Protein AF-A0A813IJZ4-F1 (afdb_monomer_lite)

InterPro domains:
  IPR008974 TRAF-like [G3DSA:2.60.210.10] (261-374)

Organism: Polarella glacialis (NCBI:txid89957)

Radius of gyration: 40.13 Å; chains: 1; bounding box: 122×83×138 Å

Secondary structure (DSSP, 8-state):
-HHHHHHHHHHHHHHHHHHHHHHHHHHHHHHHH------EEEEEEESHHHHSS--GGGSSS--S---------S-EEEEPPPEEETTEEEEEEEEEE--HHHHHHHHHHT----TT--TT--SEEEEEE--SSEEEEEEEEETTEEEEEEEEE-SS--EEEEEEE-HHHHSBTTTTEEEEEEEEEEEEEEEEEEE---GGGTTSS---------------TT-----S--EEEEEEEEEESSHHHHHHHHHHHHHHHHEEEEEEEEESTTHHHHHS-TT--EEPPPEEETTEEEEEEEEETT--TTPPTTEEEEEEEE-TTEEEEEEEEETTEEEEEEEEESSSEEEEEEEEEEHHHHSBTTTTEEEEEEEEEEEEE---------S-----SSS----------------------S-S--EEEEEPS--BS--HHHHS---TT---GGGS---PPPP--------------------------------------PPP-PPP-PPPP---------

pLDDT: mean 73.34, std 22.65, range [27.92, 98.44]

Structure (mmCIF, N/CA/C/O backbone):
data_AF-A0A813IJZ4-F1
#
_entry.id   AF-A0A813IJZ4-F1
#
loop_
_atom_site.group_PDB
_atom_site.id
_atom_site.type_symbol
_atom_site.label_atom_id
_atom_site.label_alt_id
_atom_site.label_comp_id
_atom_site.label_asym_id
_atom_site.label_entity_id
_atom_site.label_seq_id
_atom_site.pdbx_PDB_ins_code
_atom_site.Cartn_x
_atom_site.Cartn_y
_atom_site.Cartn_z
_atom_site.occupancy
_atom_site.B_iso_or_equiv
_atom_site.auth_seq_id
_atom_site.auth_comp_id
_atom_site.auth_asym_id
_atom_site.auth_atom_id
_atom_site.pdbx_PDB_model_num
ATOM 1 N N . ALA A 1 1 ? 21.833 10.140 -75.548 1.00 75.69 1 ALA A N 1
ATOM 2 C CA . ALA A 1 1 ? 20.647 9.340 -75.162 1.00 75.69 1 ALA A CA 1
ATOM 3 C C . ALA A 1 1 ? 21.004 8.076 -74.366 1.00 75.69 1 ALA A C 1
ATOM 5 O O . ALA A 1 1 ? 20.683 8.021 -73.189 1.00 75.69 1 ALA A O 1
ATOM 6 N N . ALA A 1 2 ? 21.702 7.083 -74.939 1.00 82.81 2 ALA A N 1
ATOM 7 C CA . ALA A 1 2 ? 21.968 5.807 -74.249 1.00 82.81 2 ALA A CA 1
ATOM 8 C C . ALA A 1 2 ? 22.809 5.930 -72.957 1.00 82.81 2 ALA A C 1
ATOM 10 O O . ALA A 1 2 ? 22.508 5.270 -71.966 1.00 82.81 2 ALA A O 1
ATOM 11 N N . LEU A 1 3 ? 23.832 6.796 -72.937 1.00 78.81 3 LEU A N 1
ATOM 12 C CA . LEU A 1 3 ? 24.631 7.063 -71.729 1.00 78.81 3 LEU A CA 1
ATOM 13 C C . LEU A 1 3 ? 23.812 7.747 -70.625 1.00 78.81 3 LEU A C 1
ATOM 15 O O . LEU A 1 3 ? 23.916 7.367 -69.465 1.00 78.81 3 LEU A O 1
ATOM 19 N N . PHE A 1 4 ? 22.941 8.685 -71.002 1.00 76.69 4 PHE A N 1
ATOM 20 C CA . PHE A 1 4 ? 22.047 9.384 -70.079 1.00 76.69 4 PHE A CA 1
ATOM 21 C C . PHE A 1 4 ? 21.017 8.435 -69.449 1.00 76.69 4 PHE A C 1
ATOM 23 O O . PHE A 1 4 ? 20.840 8.431 -68.235 1.00 76.69 4 PHE A O 1
ATOM 30 N N . LEU A 1 5 ? 20.413 7.547 -70.249 1.00 81.00 5 LEU A N 1
ATOM 31 C CA . LEU A 1 5 ? 19.531 6.491 -69.739 1.00 81.00 5 LEU A CA 1
ATOM 32 C C . LEU A 1 5 ? 20.266 5.547 -68.778 1.00 81.00 5 LEU A C 1
ATOM 34 O O . LEU A 1 5 ? 19.737 5.240 -67.714 1.00 81.00 5 LEU A O 1
ATOM 38 N N . LYS A 1 6 ? 21.505 5.142 -69.096 1.00 85.75 6 LYS A N 1
ATOM 39 C CA . LYS A 1 6 ? 22.329 4.343 -68.173 1.00 85.75 6 LYS A CA 1
ATOM 40 C C . LYS A 1 6 ? 22.575 5.084 -66.855 1.00 85.75 6 LYS A C 1
ATOM 42 O O . LYS A 1 6 ? 22.365 4.505 -65.793 1.00 85.75 6 LYS A O 1
ATOM 47 N N . GLN A 1 7 ? 22.940 6.362 -66.906 1.00 79.00 7 GLN A N 1
ATOM 48 C CA . GLN A 1 7 ? 23.192 7.175 -65.714 1.00 79.00 7 GLN A CA 1
ATOM 49 C C . GLN A 1 7 ? 21.932 7.353 -64.850 1.00 79.00 7 GLN A C 1
ATOM 51 O O . GLN A 1 7 ? 22.000 7.192 -63.631 1.00 79.00 7 GLN A O 1
ATOM 56 N N . LEU A 1 8 ? 20.768 7.578 -65.470 1.00 80.12 8 LEU A N 1
ATOM 57 C CA . LEU A 1 8 ? 19.480 7.629 -64.774 1.00 80.12 8 LEU A CA 1
ATOM 58 C C . LEU A 1 8 ? 19.124 6.295 -64.111 1.00 80.12 8 LEU A C 1
ATOM 60 O O . LEU A 1 8 ? 18.673 6.290 -62.968 1.00 80.12 8 LEU A O 1
ATOM 64 N N . THR A 1 9 ? 19.352 5.163 -64.786 1.00 86.62 9 THR A N 1
ATOM 65 C CA . THR A 1 9 ? 19.072 3.840 -64.200 1.00 86.62 9 THR A CA 1
ATOM 66 C C . THR A 1 9 ? 19.981 3.514 -63.017 1.00 86.62 9 THR A C 1
ATOM 68 O O . THR A 1 9 ? 19.500 2.967 -62.028 1.00 86.62 9 THR A O 1
ATOM 71 N N . VAL A 1 10 ? 21.263 3.896 -63.073 1.00 84.25 10 VAL A N 1
ATOM 72 C CA . VAL A 1 10 ? 22.203 3.725 -61.951 1.00 84.25 10 VAL A CA 1
ATOM 73 C C . VAL A 1 10 ? 21.787 4.612 -60.776 1.00 84.25 10 VAL A C 1
ATOM 75 O O . VAL A 1 10 ? 21.586 4.108 -59.678 1.00 84.25 10 VAL A O 1
ATOM 78 N N . SER A 1 11 ? 21.511 5.896 -61.022 1.00 81.75 11 SER A N 1
ATOM 79 C CA . SER A 1 11 ? 21.049 6.827 -59.983 1.00 81.75 11 SER A CA 1
ATOM 80 C C . SER A 1 11 ? 19.715 6.405 -59.346 1.00 81.75 11 SER A C 1
ATOM 82 O O . SER A 1 11 ? 19.524 6.524 -58.135 1.00 81.75 11 SER A O 1
ATOM 84 N N . ALA A 1 12 ? 18.768 5.890 -60.135 1.00 78.50 12 ALA A N 1
ATOM 85 C CA . ALA A 1 12 ? 17.512 5.357 -59.612 1.00 78.50 12 ALA A CA 1
ATOM 86 C C . ALA A 1 12 ? 17.737 4.105 -58.747 1.00 78.50 12 ALA A C 1
ATOM 88 O O . ALA A 1 12 ? 17.123 3.986 -57.687 1.00 78.50 12 ALA A O 1
ATOM 89 N N . LYS A 1 13 ? 18.643 3.210 -59.161 1.00 86.38 13 LYS A N 1
ATOM 90 C CA . LYS A 1 13 ? 19.005 2.007 -58.401 1.00 86.38 13 LYS A CA 1
ATOM 91 C C . LYS A 1 13 ? 19.664 2.358 -57.067 1.00 86.38 13 LYS A C 1
ATOM 93 O O . LYS A 1 13 ? 19.269 1.798 -56.048 1.00 86.38 13 LYS A O 1
ATOM 98 N N . ASP A 1 14 ? 20.581 3.321 -57.058 1.00 81.06 14 ASP A N 1
ATOM 99 C CA . ASP A 1 14 ? 21.259 3.775 -55.839 1.00 81.06 14 ASP A CA 1
ATOM 100 C C . ASP A 1 14 ? 20.270 4.424 -54.862 1.00 81.06 14 ASP A C 1
ATOM 102 O O . ASP A 1 14 ? 20.273 4.116 -53.670 1.00 81.06 14 ASP A O 1
ATOM 106 N N . ARG A 1 15 ? 19.346 5.258 -55.364 1.00 73.94 15 ARG A N 1
ATOM 107 C CA . ARG A 1 15 ? 18.266 5.830 -54.541 1.00 73.94 15 ARG A CA 1
ATOM 108 C C . ARG A 1 15 ? 17.359 4.750 -53.961 1.00 73.94 15 ARG A C 1
ATOM 110 O O . ARG A 1 15 ? 17.013 4.822 -52.785 1.00 73.94 15 ARG A O 1
ATOM 117 N N . PHE A 1 16 ? 16.997 3.740 -54.750 1.00 76.81 16 PHE A N 1
ATOM 118 C CA . PHE A 1 16 ? 16.165 2.639 -54.271 1.00 76.81 16 PHE A CA 1
ATOM 119 C C . PHE A 1 16 ? 16.879 1.820 -53.189 1.00 76.81 16 PHE A C 1
ATOM 121 O O . PHE A 1 16 ? 16.280 1.523 -52.161 1.00 76.81 16 PHE A O 1
ATOM 128 N N . GLN A 1 17 ? 18.173 1.532 -53.360 1.00 81.12 17 GLN A N 1
ATOM 129 C CA . GLN A 1 17 ? 18.984 0.857 -52.343 1.00 81.12 17 GLN A CA 1
ATOM 130 C C . GLN A 1 17 ? 19.106 1.681 -51.056 1.00 81.12 17 GLN A C 1
ATOM 132 O O . GLN A 1 17 ? 18.983 1.124 -49.967 1.00 81.12 17 GLN A O 1
ATOM 137 N N . GLN A 1 18 ? 19.275 3.004 -51.157 1.00 76.06 18 GLN A N 1
ATOM 138 C CA . GLN A 1 18 ? 19.288 3.888 -49.987 1.00 76.06 18 GLN A CA 1
ATOM 139 C C . GLN A 1 18 ? 17.944 3.896 -49.252 1.00 76.06 18 GLN A C 1
ATOM 141 O O . GLN A 1 18 ? 17.916 3.842 -48.023 1.00 76.06 18 GLN A O 1
ATOM 146 N N . VAL A 1 19 ? 16.827 3.946 -49.983 1.00 75.19 19 VAL A N 1
ATOM 147 C CA . VAL A 1 19 ? 15.486 3.868 -49.386 1.00 75.19 19 VAL A CA 1
ATOM 148 C C . VAL A 1 19 ? 15.267 2.509 -48.725 1.00 75.19 19 VAL A C 1
ATOM 150 O O . VAL A 1 19 ? 14.758 2.468 -47.608 1.00 75.19 19 VAL A O 1
ATOM 153 N N . HIS A 1 20 ? 15.693 1.413 -49.356 1.00 76.62 20 HIS A N 1
ATOM 154 C CA . HIS A 1 20 ? 15.553 0.072 -48.792 1.00 76.62 20 HIS A CA 1
ATOM 155 C C . HIS A 1 20 ? 16.383 -0.091 -47.514 1.00 76.62 20 HIS A C 1
ATOM 157 O O . HIS A 1 20 ? 15.846 -0.485 -46.489 1.00 76.62 20 HIS A O 1
ATOM 163 N N . HIS A 1 21 ? 17.636 0.371 -47.518 1.00 78.50 21 HIS A N 1
ATOM 164 C CA . HIS A 1 21 ? 18.484 0.382 -46.326 1.00 78.50 21 HIS A CA 1
ATOM 165 C C . HIS A 1 21 ? 17.879 1.208 -45.176 1.00 78.50 21 HIS A C 1
ATOM 167 O O . HIS A 1 21 ? 17.964 0.822 -44.010 1.00 78.50 21 HIS A O 1
ATOM 173 N N . ARG A 1 22 ? 17.222 2.336 -45.488 1.00 76.06 22 ARG A N 1
ATOM 174 C CA . ARG A 1 22 ? 16.487 3.134 -44.492 1.00 76.06 22 ARG A CA 1
ATOM 175 C C . ARG A 1 22 ? 15.248 2.410 -43.973 1.00 76.06 22 ARG A C 1
ATOM 177 O O . ARG A 1 22 ? 14.992 2.465 -42.775 1.00 76.06 22 ARG A O 1
ATOM 184 N N . ALA A 1 23 ? 14.497 1.745 -44.847 1.00 75.56 23 ALA A N 1
ATOM 185 C CA . ALA A 1 23 ? 13.338 0.950 -44.460 1.00 75.56 23 ALA A CA 1
ATOM 186 C C . ALA A 1 23 ? 13.746 -0.215 -43.544 1.00 75.56 23 ALA A C 1
ATOM 188 O O . ALA A 1 23 ? 13.121 -0.398 -42.505 1.00 75.56 23 ALA A O 1
ATOM 189 N N . ASP A 1 24 ? 14.839 -0.913 -43.857 1.00 80.06 24 ASP A N 1
ATOM 190 C CA . ASP A 1 24 ? 15.394 -1.987 -43.025 1.00 80.06 24 ASP A CA 1
ATOM 191 C C . ASP A 1 24 ? 15.889 -1.455 -41.674 1.00 80.06 24 ASP A C 1
ATOM 193 O O . ASP A 1 24 ? 15.640 -2.057 -40.629 1.00 80.06 24 ASP A O 1
ATOM 197 N N . SER A 1 25 ? 16.536 -0.283 -41.668 1.00 78.56 25 SER A N 1
ATOM 198 C CA . SER A 1 25 ? 16.945 0.385 -40.430 1.00 78.56 25 SER A CA 1
ATOM 199 C C . SER A 1 25 ? 15.734 0.727 -39.558 1.00 78.56 25 SER A C 1
ATOM 201 O O . SER A 1 25 ? 15.724 0.407 -38.370 1.00 78.56 25 SER A O 1
ATOM 203 N N . LEU A 1 26 ? 14.682 1.315 -40.138 1.00 75.19 26 LEU A N 1
ATOM 204 C CA . LEU A 1 26 ? 13.436 1.623 -39.430 1.00 75.19 26 LEU A CA 1
ATOM 205 C C . LEU A 1 26 ? 12.719 0.359 -38.943 1.00 75.19 26 LEU A C 1
ATOM 207 O O . LEU A 1 26 ? 12.228 0.348 -37.818 1.00 75.19 26 LEU A O 1
ATOM 211 N N . ALA A 1 27 ? 12.689 -0.708 -39.740 1.00 77.00 27 ALA A N 1
ATOM 212 C CA . ALA A 1 27 ? 12.112 -1.988 -39.346 1.00 77.00 27 ALA A CA 1
ATOM 213 C C . ALA A 1 27 ? 12.856 -2.590 -38.144 1.00 77.00 27 ALA A C 1
ATOM 215 O O . ALA A 1 27 ? 12.215 -3.009 -37.183 1.00 77.00 27 ALA A O 1
ATOM 216 N N . ALA A 1 28 ? 14.191 -2.532 -38.129 1.00 77.69 28 ALA A N 1
ATOM 217 C CA . ALA A 1 28 ? 14.992 -2.955 -36.981 1.00 77.69 28 ALA A CA 1
ATOM 218 C C . ALA A 1 28 ? 14.709 -2.108 -35.723 1.00 77.69 28 ALA A C 1
ATOM 220 O O . ALA A 1 28 ? 14.676 -2.637 -34.609 1.00 77.69 28 ALA A O 1
ATOM 221 N N . TRP A 1 29 ? 14.456 -0.800 -35.876 1.00 71.00 29 TRP A N 1
ATOM 222 C CA . TRP A 1 29 ? 14.011 0.061 -34.771 1.00 71.00 29 TRP A CA 1
ATOM 223 C C . TRP A 1 29 ? 12.602 -0.291 -34.283 1.00 71.00 29 TRP A C 1
ATOM 225 O O . TRP A 1 29 ? 12.362 -0.301 -33.077 1.00 71.00 29 TRP A O 1
ATOM 235 N N . LEU A 1 30 ? 11.679 -0.617 -35.186 1.00 68.06 30 LEU A N 1
ATOM 236 C CA . LEU A 1 30 ? 10.324 -1.034 -34.829 1.00 68.06 30 LEU A CA 1
ATOM 237 C C . LEU A 1 30 ? 10.312 -2.397 -34.132 1.00 68.06 30 LEU A C 1
ATOM 239 O O . LEU A 1 30 ? 9.621 -2.547 -33.133 1.00 68.06 30 LEU A O 1
ATOM 243 N N . GLU A 1 31 ? 11.144 -3.349 -34.553 1.00 74.25 31 GLU A N 1
ATOM 244 C CA . GLU A 1 31 ? 11.303 -4.647 -33.883 1.00 74.25 31 GLU A CA 1
ATOM 245 C C . GLU A 1 31 ? 11.807 -4.488 -32.436 1.00 74.25 31 GLU A C 1
ATOM 247 O O . GLU A 1 31 ? 11.412 -5.210 -31.520 1.00 74.25 31 GLU A O 1
ATOM 252 N N . VAL A 1 32 ? 12.659 -3.487 -32.188 1.00 65.50 32 VAL A N 1
ATOM 253 C CA . VAL A 1 32 ? 13.091 -3.117 -30.833 1.00 65.50 32 VAL A CA 1
ATOM 254 C C . VAL A 1 32 ? 11.913 -2.610 -29.987 1.00 65.50 32 VAL A C 1
ATOM 256 O O . VAL A 1 32 ? 11.887 -2.835 -28.775 1.00 65.50 32 VAL A O 1
ATOM 259 N N . VAL A 1 33 ? 10.940 -1.946 -30.610 1.00 60.69 33 VAL A N 1
ATOM 260 C CA . VAL A 1 33 ? 9.731 -1.426 -29.961 1.00 60.69 33 VAL A CA 1
ATOM 261 C C . VAL A 1 33 ? 8.645 -2.498 -29.836 1.00 60.69 33 VAL A C 1
ATOM 263 O O . VAL A 1 33 ? 7.853 -2.402 -28.906 1.00 60.69 33 VAL A O 1
ATOM 266 N N . ASP A 1 34 ? 8.637 -3.540 -30.666 1.00 64.44 34 ASP A N 1
ATOM 267 C CA . ASP A 1 34 ? 7.570 -4.555 -30.720 1.00 64.44 34 ASP A CA 1
ATOM 268 C C . ASP A 1 34 ? 7.717 -5.693 -29.689 1.00 64.44 34 ASP A C 1
ATOM 270 O O . ASP A 1 34 ? 6.882 -6.588 -29.577 1.00 64.44 34 ASP A O 1
ATOM 274 N N . GLN A 1 35 ? 8.767 -5.670 -28.860 1.00 61.91 35 GLN A N 1
ATOM 275 C CA . GLN A 1 35 ? 8.968 -6.734 -27.873 1.00 61.91 35 GLN A CA 1
ATOM 276 C C . GLN A 1 35 ? 7.825 -6.816 -26.845 1.00 61.91 35 GLN A C 1
ATOM 278 O O . GLN A 1 35 ? 7.304 -5.798 -26.374 1.00 61.91 35 GLN A O 1
ATOM 283 N N . VAL A 1 36 ? 7.476 -8.057 -26.495 1.00 59.84 36 VAL A N 1
ATOM 284 C CA . VAL A 1 36 ? 6.380 -8.480 -25.609 1.00 59.84 36 VAL A CA 1
ATOM 285 C C . VAL A 1 36 ? 6.308 -7.622 -24.333 1.00 59.84 36 VAL A C 1
ATOM 287 O O . VAL A 1 36 ? 7.352 -7.314 -23.747 1.00 59.84 36 VAL A O 1
ATOM 290 N N . PRO A 1 37 ? 5.101 -7.240 -23.859 1.00 69.69 37 PRO A N 1
ATOM 291 C CA . PRO A 1 37 ? 4.897 -6.593 -22.562 1.00 69.69 37 PRO A CA 1
ATOM 292 C C . PRO A 1 37 ? 5.140 -7.595 -21.422 1.00 69.69 37 PRO A C 1
ATOM 294 O O . PRO A 1 37 ? 4.239 -7.949 -20.661 1.00 69.69 37 PRO A O 1
ATOM 297 N N . THR A 1 38 ? 6.369 -8.100 -21.320 1.00 82.62 38 THR A N 1
ATOM 298 C CA . THR A 1 38 ? 6.801 -8.968 -20.233 1.00 82.62 38 THR A CA 1
ATOM 299 C C . THR A 1 38 ? 6.746 -8.152 -18.955 1.00 82.62 38 THR A C 1
ATOM 301 O O . THR A 1 38 ? 7.576 -7.275 -18.743 1.00 82.62 38 THR A O 1
ATOM 304 N N . ARG A 1 39 ? 5.743 -8.416 -18.117 1.00 86.38 39 ARG A N 1
ATOM 305 C CA . ARG A 1 39 ? 5.542 -7.702 -16.853 1.00 86.38 39 ARG A CA 1
ATOM 306 C C . ARG A 1 39 ? 6.478 -8.195 -15.753 1.00 86.38 39 ARG A C 1
ATOM 308 O O . ARG A 1 39 ? 6.948 -7.397 -14.953 1.00 86.38 39 ARG A O 1
ATOM 315 N N . ARG A 1 40 ? 6.721 -9.504 -15.673 1.00 92.50 40 ARG A N 1
ATOM 316 C CA . ARG A 1 40 ? 7.463 -10.142 -14.576 1.00 92.50 40 ARG A CA 1
ATOM 317 C C . ARG A 1 40 ? 8.529 -11.074 -15.135 1.00 92.50 40 ARG A C 1
ATOM 319 O O . ARG A 1 40 ? 8.236 -11.860 -16.030 1.00 92.50 40 ARG A O 1
ATOM 326 N N . ILE A 1 41 ? 9.740 -10.968 -14.594 1.00 95.06 41 ILE A N 1
ATOM 327 C CA . ILE A 1 41 ? 10.900 -11.780 -14.963 1.00 95.06 41 ILE A CA 1
ATOM 328 C C . ILE A 1 41 ? 11.453 -12.433 -13.705 1.00 95.06 41 ILE A C 1
ATOM 330 O O . ILE A 1 41 ? 11.873 -11.722 -12.792 1.00 95.06 41 ILE A O 1
ATOM 334 N N . GLU A 1 42 ? 11.461 -13.764 -13.692 1.00 95.62 42 GLU A N 1
ATOM 335 C CA . GLU A 1 42 ? 11.981 -14.594 -12.604 1.00 95.62 42 GLU A CA 1
ATOM 336 C C . GLU A 1 42 ? 13.257 -15.315 -13.036 1.00 95.62 42 GLU A C 1
ATOM 338 O O . GLU A 1 42 ? 13.310 -15.943 -14.091 1.00 95.62 42 GLU A O 1
ATOM 343 N N . TRP A 1 43 ? 14.273 -15.247 -12.185 1.00 96.31 43 TRP A N 1
ATOM 344 C CA . TRP A 1 43 ? 15.488 -16.039 -12.227 1.00 96.31 43 TRP A CA 1
ATOM 345 C C . TRP A 1 43 ? 15.458 -17.029 -11.060 1.00 96.31 43 TRP A C 1
ATOM 347 O O . TRP A 1 43 ? 15.541 -16.644 -9.893 1.00 96.31 43 TRP A O 1
ATOM 357 N N . LEU A 1 44 ? 15.301 -18.311 -11.388 1.00 95.12 44 LEU A N 1
ATOM 358 C CA . LEU A 1 44 ? 15.341 -19.406 -10.425 1.00 95.12 44 LEU A CA 1
ATOM 359 C C . LEU A 1 44 ? 16.764 -19.969 -10.351 1.00 95.12 44 LEU A C 1
ATOM 361 O O . LEU A 1 44 ? 17.291 -20.458 -11.349 1.00 95.12 44 LEU A O 1
ATOM 365 N N . MET A 1 45 ? 17.377 -19.900 -9.172 1.00 94.69 45 MET A N 1
ATOM 366 C CA . MET A 1 45 ? 18.700 -20.457 -8.897 1.00 94.69 45 MET A CA 1
ATOM 367 C C . MET A 1 45 ? 18.534 -21.768 -8.132 1.00 94.69 45 MET A C 1
ATOM 369 O O . MET A 1 45 ? 18.024 -21.758 -7.017 1.00 94.69 45 MET A O 1
ATOM 373 N N . GLN A 1 46 ? 18.950 -22.885 -8.725 1.00 95.38 46 GLN A N 1
ATOM 374 C CA . GLN A 1 46 ? 18.954 -24.197 -8.069 1.00 95.38 46 GLN A CA 1
ATOM 375 C C . GLN A 1 46 ? 20.274 -24.430 -7.325 1.00 95.38 46 GLN A C 1
ATOM 377 O O . GLN A 1 46 ? 21.316 -23.899 -7.725 1.00 95.38 46 GLN A O 1
ATOM 382 N N . GLY A 1 47 ? 20.239 -25.226 -6.254 1.00 94.44 47 GLY A N 1
ATOM 383 C CA . GLY A 1 47 ? 21.418 -25.483 -5.423 1.00 94.44 47 GLY A CA 1
ATOM 384 C C . GLY A 1 47 ? 21.933 -24.207 -4.754 1.00 94.44 47 GLY A C 1
ATOM 385 O O . GLY A 1 47 ? 23.144 -23.983 -4.681 1.00 94.44 47 GLY A O 1
ATOM 386 N N . ALA A 1 48 ? 21.026 -23.298 -4.388 1.00 93.56 48 ALA A N 1
ATOM 387 C CA . ALA A 1 48 ? 21.364 -21.943 -3.976 1.00 93.56 48 ALA A CA 1
ATOM 388 C C . ALA A 1 48 ? 22.264 -21.938 -2.733 1.00 93.56 48 ALA A C 1
ATOM 390 O O . ALA A 1 48 ? 23.219 -21.163 -2.677 1.00 93.56 48 ALA A O 1
ATOM 391 N N . SER A 1 49 ? 22.027 -22.842 -1.778 1.00 93.50 49 SER A N 1
ATOM 392 C CA . SER A 1 49 ? 22.843 -22.961 -0.570 1.00 93.50 49 SER A CA 1
ATOM 393 C C . SER A 1 49 ? 24.299 -23.321 -0.870 1.00 93.50 49 SER A C 1
ATOM 395 O O . SER A 1 49 ? 25.197 -22.800 -0.212 1.00 93.50 49 SER A O 1
ATOM 397 N N . ALA A 1 50 ? 24.556 -24.162 -1.873 1.00 91.88 50 ALA A N 1
ATOM 398 C CA . ALA A 1 50 ? 25.907 -24.539 -2.276 1.00 91.88 50 ALA A CA 1
ATOM 399 C C . ALA A 1 50 ? 26.564 -23.460 -3.149 1.00 91.88 50 ALA A C 1
ATOM 401 O O . ALA A 1 50 ? 27.723 -23.113 -2.935 1.00 91.88 50 ALA A O 1
ATOM 402 N N . ASN A 1 51 ? 25.809 -22.901 -4.098 1.00 89.94 51 ASN A N 1
ATOM 403 C CA . ASN A 1 51 ? 26.322 -21.996 -5.127 1.00 89.94 51 ASN A CA 1
ATOM 404 C C . ASN A 1 51 ? 26.537 -20.557 -4.642 1.00 89.94 51 ASN A C 1
ATOM 406 O O . ASN A 1 51 ? 27.373 -19.844 -5.193 1.00 89.94 51 ASN A O 1
ATOM 410 N N . LEU A 1 52 ? 25.771 -20.112 -3.640 1.00 90.62 52 LEU A N 1
ATOM 411 C CA . LEU A 1 52 ? 25.838 -18.741 -3.126 1.00 90.62 52 LEU A CA 1
ATOM 412 C C . LEU A 1 52 ? 26.694 -18.613 -1.863 1.00 90.62 52 LEU A C 1
ATOM 414 O O . LEU A 1 52 ? 27.050 -17.495 -1.474 1.00 90.62 52 LEU A O 1
ATOM 418 N N . ARG A 1 53 ? 27.066 -19.738 -1.236 1.00 82.94 53 ARG A N 1
ATOM 419 C CA . ARG A 1 53 ? 28.060 -19.747 -0.160 1.00 82.94 53 ARG A CA 1
ATOM 420 C C . ARG A 1 53 ? 29.411 -19.344 -0.733 1.00 82.94 53 ARG A C 1
ATOM 422 O O . ARG A 1 53 ? 29.883 -19.915 -1.712 1.00 82.94 53 ARG A O 1
ATOM 429 N N . ARG A 1 54 ? 30.058 -18.365 -0.093 1.00 69.06 54 ARG A N 1
ATOM 430 C CA . ARG A 1 54 ? 31.433 -17.999 -0.448 1.00 69.06 54 ARG A CA 1
ATOM 431 C C . ARG A 1 54 ? 32.316 -19.250 -0.392 1.00 69.06 54 ARG A C 1
ATOM 433 O O . ARG A 1 54 ? 32.229 -19.981 0.599 1.00 69.06 54 ARG A O 1
ATOM 440 N N . PRO A 1 55 ? 33.197 -19.468 -1.384 1.00 60.69 55 PRO A N 1
ATOM 441 C CA . PRO A 1 55 ? 34.243 -20.468 -1.270 1.00 60.69 55 PRO A CA 1
ATOM 442 C C . PRO A 1 55 ? 35.055 -20.172 -0.006 1.00 60.69 55 PRO A C 1
ATOM 444 O O . PRO A 1 55 ? 35.798 -19.196 0.060 1.00 60.69 55 PRO A O 1
ATOM 447 N N . ARG A 1 56 ? 34.880 -21.002 1.025 1.00 60.72 56 ARG A N 1
ATOM 448 C CA . ARG A 1 56 ? 35.621 -20.919 2.295 1.00 60.72 56 ARG A CA 1
ATOM 449 C C . ARG A 1 56 ? 37.125 -21.186 2.100 1.00 60.72 56 ARG A C 1
ATOM 451 O O . ARG A 1 56 ? 37.921 -20.896 2.978 1.00 60.72 56 ARG A O 1
ATOM 458 N N . ALA A 1 57 ? 37.497 -21.693 0.925 1.00 54.25 57 ALA A N 1
ATOM 459 C CA . ALA A 1 57 ? 38.784 -22.293 0.600 1.00 54.25 57 ALA A CA 1
ATOM 460 C C . ALA A 1 57 ? 39.953 -21.321 0.336 1.00 54.25 57 ALA A C 1
ATOM 462 O O . ALA A 1 57 ? 41.014 -21.779 -0.060 1.00 54.25 57 ALA A O 1
ATOM 463 N N . LEU A 1 58 ? 39.800 -20.005 0.527 1.00 55.94 58 LEU A N 1
ATOM 464 C CA . LEU A 1 58 ? 40.883 -19.035 0.261 1.00 55.94 58 LEU A CA 1
ATOM 465 C C . LEU A 1 58 ? 41.494 -18.402 1.519 1.00 55.94 58 LEU A C 1
ATOM 467 O O . LEU A 1 58 ? 42.310 -17.495 1.396 1.00 55.94 58 LEU A O 1
ATOM 471 N N . LEU A 1 59 ? 41.103 -18.852 2.715 1.00 59.34 59 LEU A N 1
ATOM 472 C CA . LEU A 1 59 ? 41.589 -18.284 3.978 1.00 59.34 59 LEU A CA 1
ATOM 473 C C . LEU A 1 59 ? 42.398 -19.252 4.852 1.00 59.34 59 LEU A C 1
ATOM 475 O O . LEU A 1 59 ? 42.877 -18.805 5.885 1.00 59.34 59 LEU A O 1
ATOM 479 N N . ASP A 1 60 ? 42.554 -20.528 4.475 1.00 60.94 60 ASP A N 1
ATOM 480 C CA . ASP A 1 60 ? 43.000 -21.555 5.439 1.00 60.94 60 ASP A CA 1
ATOM 481 C C . ASP A 1 60 ? 44.280 -22.330 5.084 1.00 60.94 60 ASP A C 1
ATOM 483 O O . ASP A 1 60 ? 44.674 -23.193 5.856 1.00 60.94 60 ASP A O 1
ATOM 487 N N . GLU A 1 61 ? 44.983 -22.045 3.981 1.00 58.81 61 GLU A N 1
ATOM 488 C CA . GLU A 1 61 ? 46.235 -22.767 3.685 1.00 58.81 61 GLU A CA 1
ATOM 489 C C . GLU A 1 61 ? 47.361 -21.836 3.228 1.00 58.81 61 GLU A C 1
ATOM 491 O O . GLU A 1 61 ? 47.522 -21.533 2.047 1.00 58.81 61 GLU A O 1
ATOM 496 N N . GLY A 1 62 ? 48.160 -21.377 4.193 1.00 58.22 62 GLY A N 1
ATOM 497 C CA . GLY A 1 62 ? 49.399 -20.654 3.934 1.00 58.22 62 GLY A CA 1
ATOM 498 C C . GLY A 1 62 ? 50.028 -20.102 5.206 1.00 58.22 62 GLY A C 1
ATOM 499 O O . GLY A 1 62 ? 49.908 -18.915 5.483 1.00 58.22 62 GLY A O 1
ATOM 500 N N . ASP A 1 63 ? 50.723 -20.958 5.953 1.00 59.50 63 ASP A N 1
ATOM 501 C CA . ASP A 1 63 ? 51.511 -20.657 7.163 1.00 59.50 63 ASP A CA 1
ATOM 502 C C . ASP A 1 63 ? 52.795 -19.843 6.844 1.00 59.50 63 ASP A C 1
ATOM 504 O O . ASP A 1 63 ? 53.896 -20.130 7.308 1.00 59.50 63 ASP A O 1
ATOM 508 N N . GLY A 1 64 ? 52.684 -18.850 5.957 1.00 62.28 64 GLY A N 1
ATOM 509 C CA . GLY A 1 64 ? 53.805 -18.092 5.413 1.00 62.28 64 GLY A CA 1
ATOM 510 C C . GLY A 1 64 ? 53.517 -16.600 5.417 1.00 62.28 64 GLY A C 1
ATOM 511 O O . GLY A 1 64 ? 52.913 -16.110 4.474 1.00 62.28 64 GLY A O 1
ATOM 512 N N . ASP A 1 65 ? 53.970 -15.948 6.489 1.00 60.25 65 ASP A N 1
ATOM 513 C CA . ASP A 1 65 ? 54.236 -14.533 6.844 1.00 60.25 65 ASP A CA 1
ATOM 514 C C . ASP A 1 65 ? 54.204 -13.408 5.767 1.00 60.25 65 ASP A C 1
ATOM 516 O O . ASP A 1 65 ? 54.906 -12.402 5.864 1.00 60.25 65 ASP A O 1
ATOM 520 N N . GLN A 1 66 ? 53.392 -13.522 4.720 1.00 62.97 66 GLN A N 1
ATOM 521 C CA . GLN A 1 66 ? 53.160 -12.481 3.725 1.00 62.97 66 GLN A CA 1
ATOM 522 C C . GLN A 1 66 ? 51.763 -11.924 3.945 1.00 62.97 66 GLN A C 1
ATOM 524 O O . GLN A 1 66 ? 50.778 -12.468 3.455 1.00 62.97 66 GLN A O 1
ATOM 529 N N . SER A 1 67 ? 51.687 -10.833 4.705 1.00 60.75 67 SER A N 1
ATOM 530 C CA . SER A 1 67 ? 50.476 -10.043 4.909 1.00 60.75 67 SER A CA 1
ATOM 531 C C . SER A 1 67 ? 49.890 -9.613 3.553 1.00 60.75 67 SER A C 1
ATOM 533 O O . SER A 1 67 ? 50.448 -8.740 2.882 1.00 60.75 67 SER A O 1
ATOM 535 N N . PRO A 1 68 ? 48.763 -10.199 3.108 1.00 58.69 68 PRO A N 1
ATOM 536 C CA . PRO A 1 68 ? 48.160 -9.813 1.850 1.00 58.69 68 PRO A CA 1
ATOM 537 C C . PRO A 1 68 ? 47.417 -8.498 2.090 1.00 58.69 68 PRO A C 1
ATOM 539 O O . PRO A 1 68 ? 46.323 -8.468 2.644 1.00 58.69 68 PRO A O 1
ATOM 542 N N . THR A 1 69 ? 48.001 -7.387 1.651 1.00 71.06 69 THR A N 1
ATOM 543 C CA . THR A 1 69 ? 47.365 -6.056 1.624 1.00 71.06 69 THR A CA 1
ATOM 544 C C . THR A 1 69 ? 46.280 -5.927 0.543 1.00 71.06 69 THR A C 1
ATOM 546 O O . THR A 1 69 ? 45.823 -4.825 0.245 1.00 71.06 69 THR A O 1
ATOM 549 N N . GLY A 1 70 ? 45.839 -7.038 -0.054 1.00 68.75 70 GLY A N 1
ATOM 550 C CA . GLY A 1 70 ? 44.737 -7.056 -1.008 1.00 68.75 70 GLY A CA 1
ATOM 551 C C . GLY A 1 70 ? 43.398 -6.936 -0.288 1.00 68.75 70 GLY A C 1
ATOM 552 O O . GLY A 1 70 ? 42.946 -7.895 0.334 1.00 68.75 70 GLY A O 1
ATOM 553 N N . GLU A 1 71 ? 42.752 -5.772 -0.387 1.00 75.94 71 GLU A N 1
ATOM 554 C CA . GLU A 1 71 ? 41.379 -5.570 0.083 1.00 75.94 71 GLU A CA 1
ATOM 555 C C . GLU A 1 71 ? 40.458 -6.641 -0.521 1.00 75.94 71 GLU A C 1
ATOM 557 O O . GLU A 1 71 ? 40.201 -6.668 -1.729 1.00 75.94 71 GLU A O 1
ATOM 562 N N . LEU A 1 72 ? 39.966 -7.554 0.322 1.00 71.44 72 LEU A N 1
ATOM 563 C CA . LEU A 1 72 ? 38.998 -8.561 -0.098 1.00 71.44 72 LEU A CA 1
ATOM 564 C C . LEU A 1 72 ? 37.754 -7.867 -0.677 1.00 71.44 72 LEU A C 1
ATOM 566 O O . LEU A 1 72 ? 37.268 -6.888 -0.102 1.00 71.44 72 LEU A O 1
ATOM 570 N N . PRO A 1 73 ? 37.180 -8.383 -1.778 1.00 77.56 73 PRO A N 1
ATOM 571 C CA . PRO A 1 73 ? 36.017 -7.768 -2.394 1.00 77.56 73 PRO A CA 1
ATOM 572 C C . PRO A 1 73 ? 34.850 -7.689 -1.400 1.00 77.56 73 PRO A C 1
ATOM 574 O O . PRO A 1 73 ? 34.441 -8.677 -0.774 1.00 77.56 73 PRO A O 1
ATOM 577 N N . ALA A 1 74 ? 34.281 -6.487 -1.283 1.00 86.06 74 ALA A N 1
ATOM 578 C CA . ALA A 1 74 ? 33.223 -6.164 -0.326 1.00 86.06 74 ALA A CA 1
ATOM 579 C C . ALA A 1 74 ? 31.932 -6.987 -0.515 1.00 86.06 74 ALA A C 1
ATOM 581 O O . ALA A 1 74 ? 31.071 -6.985 0.361 1.00 86.06 74 ALA A O 1
ATOM 582 N N . TYR A 1 75 ? 31.768 -7.678 -1.647 1.00 91.81 75 TYR A N 1
ATOM 583 C CA . TYR A 1 75 ? 30.632 -8.545 -1.962 1.00 91.81 75 TYR A CA 1
ATOM 584 C C . TYR A 1 75 ? 30.977 -9.523 -3.092 1.00 91.81 75 TYR A C 1
ATOM 586 O O . TYR A 1 75 ? 31.933 -9.317 -3.836 1.00 91.81 75 TYR A O 1
ATOM 594 N N . SER A 1 76 ? 30.175 -10.579 -3.218 1.00 92.69 76 SER A N 1
ATOM 595 C CA . SER A 1 76 ? 30.174 -11.499 -4.362 1.00 92.69 76 SER A CA 1
ATOM 596 C C . SER A 1 76 ? 28.994 -11.159 -5.276 1.00 92.69 76 SER A C 1
ATOM 598 O O . SER A 1 76 ? 27.901 -10.923 -4.764 1.00 92.69 76 SER A O 1
ATOM 600 N N . SER A 1 77 ? 29.198 -11.123 -6.595 1.00 94.88 77 SER A N 1
ATOM 601 C CA . SER A 1 77 ? 28.147 -10.809 -7.578 1.00 94.88 77 SER A CA 1
ATOM 602 C C . SER A 1 77 ? 27.812 -12.017 -8.445 1.00 94.88 77 SER A C 1
ATOM 604 O O . SER A 1 77 ? 28.708 -12.671 -8.973 1.00 94.88 77 SER A O 1
ATOM 606 N N . TYR A 1 78 ? 26.519 -12.253 -8.649 1.00 95.56 78 TYR A N 1
ATOM 607 C CA . TYR A 1 78 ? 25.978 -13.301 -9.507 1.00 95.56 78 TYR A CA 1
ATOM 608 C C . TYR A 1 78 ? 25.040 -12.666 -10.529 1.00 95.56 78 TYR A C 1
ATOM 610 O O . TYR A 1 78 ? 24.187 -11.859 -10.164 1.00 95.56 78 TYR A O 1
ATOM 618 N N . PHE A 1 79 ? 25.182 -13.028 -11.802 1.00 96.38 79 PHE A N 1
ATOM 619 C CA . PHE A 1 79 ? 24.430 -12.408 -12.891 1.00 96.38 79 PHE A CA 1
ATOM 620 C C . PHE A 1 79 ? 23.460 -13.395 -13.533 1.00 96.38 79 PHE A C 1
ATOM 622 O O . PHE A 1 79 ? 23.834 -14.528 -13.837 1.00 96.38 79 PHE A O 1
ATOM 629 N N . SER A 1 80 ? 22.233 -12.948 -13.793 1.00 95.75 80 SER A N 1
ATOM 630 C CA . SER A 1 80 ? 21.275 -13.722 -14.582 1.00 95.75 80 SER A CA 1
ATOM 631 C C . SER A 1 80 ? 21.708 -13.798 -16.053 1.00 95.75 80 SER A C 1
ATOM 633 O O . SER A 1 80 ? 22.510 -12.976 -16.517 1.00 95.75 80 SER A O 1
ATOM 635 N N . PRO A 1 81 ? 21.119 -14.705 -16.849 1.00 94.12 81 PRO A N 1
ATOM 636 C CA . PRO A 1 81 ? 21.098 -14.552 -18.297 1.00 94.12 81 PRO A CA 1
ATOM 637 C C . PRO A 1 81 ? 20.506 -13.196 -18.692 1.00 94.12 81 PRO A C 1
ATOM 639 O O . PRO A 1 81 ? 19.679 -12.631 -17.964 1.00 94.12 81 PRO A O 1
ATOM 642 N N . LYS A 1 82 ? 20.926 -12.675 -19.846 1.00 93.31 82 LYS A N 1
ATOM 643 C CA . LYS A 1 82 ? 20.327 -11.462 -20.401 1.00 93.31 82 LYS A CA 1
ATOM 644 C C . LYS A 1 82 ? 18.901 -11.739 -20.864 1.00 93.31 82 LYS A C 1
ATOM 646 O O . LYS A 1 82 ? 18.621 -12.808 -21.402 1.00 93.31 82 LYS A O 1
ATOM 651 N N . PHE A 1 83 ? 18.015 -10.769 -20.688 1.00 90.12 83 PHE A N 1
ATOM 652 C CA . PHE A 1 83 ? 16.616 -10.874 -21.087 1.00 90.12 83 PHE A CA 1
ATOM 653 C C . PHE A 1 83 ? 16.085 -9.566 -21.673 1.00 90.12 83 PHE A C 1
ATOM 655 O O . PHE A 1 83 ? 16.683 -8.499 -21.552 1.00 90.12 83 PHE A O 1
ATOM 662 N N . ASN A 1 84 ? 14.930 -9.667 -22.319 1.00 89.31 84 ASN A N 1
ATOM 663 C CA . ASN A 1 84 ? 14.245 -8.567 -22.979 1.00 89.31 84 ASN A CA 1
ATOM 664 C C . ASN A 1 84 ? 12.925 -8.298 -22.258 1.00 89.31 84 ASN A C 1
ATOM 666 O O . ASN A 1 84 ? 12.154 -9.231 -22.017 1.00 89.31 84 ASN A O 1
ATOM 670 N N . ALA A 1 85 ? 12.660 -7.045 -21.893 1.00 89.06 85 ALA A N 1
ATOM 671 C CA . ALA A 1 85 ? 11.454 -6.692 -21.153 1.00 89.06 85 ALA A CA 1
ATOM 672 C C . ALA A 1 85 ? 11.119 -5.200 -21.279 1.00 89.06 85 ALA A C 1
ATOM 674 O O . ALA A 1 85 ? 12.002 -4.379 -21.506 1.00 89.06 85 ALA A O 1
ATOM 675 N N . GLY A 1 86 ? 9.841 -4.828 -21.151 1.00 84.38 86 GLY A N 1
ATOM 676 C CA . GLY A 1 86 ? 9.425 -3.416 -21.181 1.00 84.38 86 GLY A CA 1
ATOM 677 C C . GLY A 1 86 ? 9.860 -2.653 -22.441 1.00 84.38 86 GLY A C 1
ATOM 678 O O . GLY A 1 86 ? 10.092 -1.448 -22.386 1.00 84.38 86 GLY A O 1
ATOM 679 N N . GLY A 1 87 ? 10.040 -3.360 -23.561 1.00 84.12 87 GLY A N 1
ATOM 680 C CA . GLY A 1 87 ? 10.551 -2.790 -24.805 1.00 84.12 87 GLY A CA 1
ATOM 681 C C . GLY A 1 87 ? 12.025 -2.396 -24.783 1.00 84.12 87 GLY A C 1
ATOM 682 O O . GLY A 1 87 ? 12.418 -1.609 -25.633 1.00 84.12 87 GLY A O 1
ATOM 683 N N . GLY A 1 88 ? 12.838 -2.874 -23.837 1.00 85.69 88 GLY A N 1
ATOM 684 C CA . GLY A 1 88 ? 14.300 -2.770 -23.873 1.00 85.69 88 GLY A CA 1
ATOM 685 C C . GLY A 1 88 ? 14.969 -4.139 -24.048 1.00 85.69 88 GLY A C 1
ATOM 686 O O . GLY A 1 88 ? 14.388 -5.174 -23.713 1.00 85.69 88 GLY A O 1
ATOM 687 N N . LYS A 1 89 ? 16.202 -4.122 -24.565 1.00 88.50 89 LYS A N 1
ATOM 688 C CA . LYS A 1 89 ? 17.023 -5.317 -24.803 1.00 88.50 89 LYS A CA 1
ATOM 689 C C . LYS A 1 89 ? 18.128 -5.453 -23.756 1.00 88.50 89 LYS A C 1
ATOM 691 O O . LYS A 1 89 ? 18.521 -4.456 -23.157 1.00 88.50 89 LYS A O 1
ATOM 696 N N . ASP A 1 90 ? 18.647 -6.664 -23.580 1.00 91.38 90 ASP A N 1
ATOM 697 C CA . ASP A 1 90 ? 19.855 -6.938 -22.785 1.00 91.38 90 ASP A CA 1
ATOM 698 C C . ASP A 1 90 ? 19.777 -6.510 -21.311 1.00 91.38 90 ASP A C 1
ATOM 700 O O . ASP A 1 90 ? 20.777 -6.107 -20.710 1.00 91.38 90 ASP A O 1
ATOM 704 N N . PHE A 1 91 ? 18.596 -6.608 -20.704 1.00 93.06 91 PHE A N 1
ATOM 705 C CA . PHE A 1 91 ? 18.484 -6.499 -19.256 1.00 93.06 91 PHE A CA 1
ATOM 706 C C . PHE A 1 91 ? 19.222 -7.643 -18.577 1.00 93.06 91 PHE A C 1
ATOM 708 O O . PHE A 1 91 ? 19.251 -8.760 -19.089 1.00 93.06 91 PHE A O 1
ATOM 715 N N . GLN A 1 92 ? 19.779 -7.381 -17.399 1.00 95.94 92 GLN A N 1
ATOM 716 C CA . GLN A 1 92 ? 20.453 -8.402 -16.608 1.00 95.94 92 GLN A CA 1
ATOM 717 C C . GLN A 1 92 ? 20.267 -8.126 -15.120 1.00 95.94 92 GLN A C 1
ATOM 719 O O . GLN A 1 92 ? 20.461 -7.000 -14.664 1.00 95.94 92 GLN A O 1
ATOM 724 N N . LEU A 1 93 ? 19.887 -9.143 -14.352 1.00 97.06 93 LEU A N 1
ATOM 725 C CA . LEU A 1 93 ? 19.848 -9.047 -12.897 1.00 97.06 93 LEU A CA 1
ATOM 726 C C . LEU A 1 93 ? 21.235 -9.343 -12.331 1.00 97.06 93 LEU A C 1
ATOM 728 O O . LEU A 1 93 ? 21.934 -10.228 -12.818 1.00 97.06 93 LEU A O 1
ATOM 732 N N . GLU A 1 94 ? 21.609 -8.615 -11.286 1.00 97.75 94 GLU A N 1
ATOM 733 C CA . GLU A 1 94 ? 22.804 -8.851 -10.484 1.00 97.75 94 GLU A CA 1
ATOM 734 C C . GLU A 1 94 ? 22.394 -9.033 -9.019 1.00 97.75 94 GLU A C 1
ATOM 736 O O . GLU A 1 94 ? 21.937 -8.090 -8.366 1.00 97.75 94 GLU A O 1
ATOM 741 N N . LEU A 1 95 ? 22.577 -10.245 -8.502 1.00 97.00 95 LEU A N 1
ATOM 742 C CA . LEU A 1 95 ? 22.461 -10.563 -7.084 1.00 97.00 95 LEU A CA 1
ATOM 743 C C . LEU A 1 95 ? 23.826 -10.340 -6.422 1.00 97.00 95 LEU A C 1
ATOM 745 O O . LEU A 1 95 ? 24.813 -10.960 -6.809 1.00 97.00 95 LEU A O 1
ATOM 749 N N . ARG A 1 96 ? 23.885 -9.471 -5.413 1.00 95.94 96 ARG A N 1
ATOM 750 C CA . ARG A 1 96 ? 25.081 -9.220 -4.600 1.00 95.94 96 ARG A CA 1
ATOM 751 C C . ARG A 1 96 ? 24.923 -9.843 -3.223 1.00 95.94 96 ARG A C 1
ATOM 753 O O . ARG A 1 96 ? 23.947 -9.547 -2.546 1.00 95.94 96 ARG A O 1
ATOM 760 N N . VAL A 1 97 ? 25.901 -10.631 -2.790 1.00 94.25 97 VAL A N 1
ATOM 761 C CA . VAL A 1 97 ? 25.960 -11.218 -1.444 1.00 94.25 97 VAL A CA 1
ATOM 762 C C . VAL A 1 97 ? 27.118 -10.585 -0.673 1.00 94.25 97 VAL A C 1
ATOM 764 O O . VAL A 1 97 ? 28.291 -10.710 -1.040 1.00 94.25 97 VAL A O 1
ATOM 767 N N . TYR A 1 98 ? 26.780 -9.853 0.381 1.00 91.31 98 TYR A N 1
ATOM 768 C CA . TYR A 1 98 ? 27.696 -9.162 1.278 1.00 91.31 98 TYR A CA 1
ATOM 769 C C . TYR A 1 98 ? 28.175 -10.119 2.382 1.00 91.31 98 TYR A C 1
ATOM 771 O O . TYR A 1 98 ? 27.410 -10.961 2.840 1.00 91.31 98 TYR A O 1
ATOM 779 N N . PRO A 1 99 ? 29.428 -10.018 2.846 1.00 87.81 99 PRO A N 1
ATOM 780 C CA . PRO A 1 99 ? 29.887 -10.807 3.978 1.00 87.81 99 PRO A CA 1
ATOM 781 C C . PRO A 1 99 ? 29.253 -10.310 5.281 1.00 87.81 99 PRO A C 1
ATOM 783 O O . PRO A 1 99 ? 29.070 -9.103 5.466 1.00 87.81 99 PRO A O 1
ATOM 786 N N . ALA A 1 100 ? 29.001 -11.235 6.211 1.00 80.06 100 ALA A N 1
ATOM 787 C CA . ALA A 1 100 ? 28.417 -10.945 7.524 1.00 80.06 100 ALA A CA 1
ATOM 788 C C . ALA A 1 100 ? 29.202 -9.873 8.315 1.00 80.06 100 ALA A C 1
ATOM 790 O O . ALA A 1 100 ? 28.622 -9.030 9.003 1.00 80.06 100 ALA A O 1
ATOM 791 N N . THR A 1 101 ? 30.526 -9.834 8.153 1.00 72.88 101 THR A N 1
ATOM 792 C CA . THR A 1 101 ? 31.396 -8.832 8.787 1.00 72.88 101 THR A CA 1
ATOM 793 C C . THR A 1 101 ? 31.170 -7.423 8.231 1.00 72.88 101 THR A C 1
ATOM 795 O O . THR A 1 101 ? 31.150 -6.452 8.984 1.00 72.88 101 THR A O 1
ATOM 798 N N . ALA A 1 102 ? 30.897 -7.292 6.929 1.00 65.81 102 ALA A N 1
ATOM 799 C CA . ALA A 1 102 ? 30.588 -6.006 6.306 1.00 65.81 102 ALA A CA 1
ATOM 800 C C . ALA A 1 102 ? 29.151 -5.532 6.580 1.00 65.81 102 ALA A C 1
ATOM 802 O O . ALA A 1 102 ? 28.865 -4.343 6.438 1.00 65.81 102 ALA A O 1
ATOM 803 N N . SER A 1 103 ? 28.213 -6.415 6.950 1.00 61.97 103 SER A N 1
ATOM 804 C CA . SER A 1 103 ? 26.923 -5.974 7.514 1.00 61.97 103 SER A CA 1
ATOM 805 C C . SER A 1 103 ? 27.097 -5.319 8.873 1.00 61.97 103 SER A C 1
ATOM 807 O O . SER A 1 103 ? 26.488 -4.280 9.107 1.00 61.97 103 SER A O 1
ATOM 809 N N . GLN A 1 104 ? 27.952 -5.880 9.725 1.00 65.06 104 GLN A N 1
ATOM 810 C CA . GLN A 1 104 ? 28.138 -5.405 11.091 1.00 65.06 104 GLN A CA 1
ATOM 811 C C . GLN A 1 104 ? 28.918 -4.083 11.144 1.00 65.06 104 GLN A C 1
ATOM 813 O O . GLN A 1 104 ? 28.460 -3.136 11.772 1.00 65.06 104 GLN A O 1
ATOM 818 N N . ALA A 1 105 ? 30.005 -3.956 10.377 1.00 64.81 105 ALA A N 1
ATOM 819 C CA . ALA A 1 105 ? 30.766 -2.703 10.305 1.00 64.81 105 ALA A CA 1
ATOM 820 C C . ALA A 1 105 ? 29.958 -1.539 9.691 1.00 64.81 105 ALA A C 1
ATOM 822 O O . ALA A 1 105 ? 30.082 -0.392 10.111 1.00 64.81 105 ALA A O 1
ATOM 823 N N . ALA A 1 106 ? 29.090 -1.819 8.710 1.00 64.50 106 ALA A N 1
ATOM 824 C CA . ALA A 1 106 ? 28.208 -0.796 8.141 1.00 64.50 106 ALA A CA 1
ATOM 825 C C . ALA A 1 106 ? 27.106 -0.355 9.122 1.00 64.50 106 ALA A C 1
ATOM 827 O O . ALA A 1 106 ? 26.714 0.806 9.113 1.00 64.50 106 ALA A O 1
ATOM 828 N N . LEU A 1 107 ? 26.626 -1.270 9.972 1.00 64.00 107 LEU A N 1
ATOM 829 C CA . LEU A 1 107 ? 25.687 -0.974 11.059 1.00 64.00 107 LEU A CA 1
ATOM 830 C C . LEU A 1 107 ? 26.305 -0.059 12.122 1.00 64.00 107 LEU A C 1
ATOM 832 O O . LEU A 1 107 ? 25.608 0.784 12.676 1.00 64.00 107 LEU A O 1
ATOM 836 N N . GLU A 1 108 ? 27.601 -0.207 12.386 1.00 67.38 108 GLU A N 1
ATOM 837 C CA . GLU A 1 108 ? 28.327 0.644 13.333 1.00 67.38 108 GLU A CA 1
ATOM 838 C C . GLU A 1 108 ? 28.591 2.053 12.775 1.00 67.38 108 GLU A C 1
ATOM 840 O O . GLU A 1 108 ? 28.614 3.021 13.536 1.00 67.38 108 GLU A O 1
ATOM 845 N N . ALA A 1 109 ? 28.725 2.197 11.452 1.00 69.50 109 ALA A N 1
ATOM 846 C CA . ALA A 1 109 ? 28.966 3.487 10.804 1.00 69.50 109 ALA A CA 1
ATOM 847 C C . ALA A 1 109 ? 27.724 4.403 10.736 1.00 69.50 109 ALA A C 1
ATOM 849 O O . ALA A 1 109 ? 27.879 5.623 10.722 1.00 69.50 109 ALA A O 1
ATOM 850 N N . ASP A 1 110 ? 26.506 3.845 10.727 1.00 61.00 110 ASP A N 1
ATOM 851 C CA . ASP A 1 110 ? 25.245 4.606 10.587 1.00 61.00 110 ASP A CA 1
ATOM 852 C C . ASP A 1 110 ? 24.642 5.099 11.929 1.00 61.00 110 ASP A C 1
ATOM 854 O O . ASP A 1 110 ? 23.521 5.611 11.975 1.00 61.00 110 ASP A O 1
ATOM 858 N N . GLY A 1 111 ? 25.401 5.024 13.029 1.00 67.12 111 GLY A N 1
ATOM 859 C CA . GLY A 1 111 ? 25.001 5.536 14.346 1.00 67.12 111 GLY A CA 1
ATOM 860 C C . GLY A 1 111 ? 24.093 4.588 15.150 1.00 67.12 111 GLY A C 1
ATOM 861 O O . GLY A 1 111 ? 23.673 3.542 14.658 1.00 67.12 111 GLY A O 1
ATOM 862 N N . PRO A 1 112 ? 23.800 4.906 16.429 1.00 60.75 112 PRO A N 1
ATOM 863 C CA . PRO A 1 112 ? 23.077 4.011 17.333 1.00 60.75 112 PRO A CA 1
ATOM 864 C C . PRO A 1 112 ? 21.635 3.779 16.859 1.00 60.75 112 PRO A C 1
ATOM 866 O O . PRO A 1 112 ? 20.739 4.601 17.060 1.00 60.75 112 PRO A O 1
ATOM 869 N N . VAL A 1 113 ? 21.408 2.628 16.226 1.00 53.44 113 VAL A N 1
ATOM 870 C CA . VAL A 1 113 ? 20.097 2.201 15.733 1.00 53.44 113 VAL A CA 1
ATOM 871 C C . VAL A 1 113 ? 19.184 1.881 16.918 1.00 53.44 113 VAL A C 1
ATOM 873 O O . VAL A 1 113 ? 19.535 1.109 17.809 1.00 53.44 113 VAL A O 1
ATOM 876 N N . SER A 1 114 ? 17.982 2.465 16.931 1.00 58.78 114 SER A N 1
ATOM 877 C CA . SER A 1 114 ? 16.988 2.198 17.974 1.00 58.78 114 SER A CA 1
ATOM 878 C C . SER A 1 114 ? 16.610 0.703 18.015 1.00 58.78 114 SER A C 1
ATOM 880 O O . SER A 1 114 ? 16.292 0.129 16.964 1.00 58.78 114 SER A O 1
ATOM 882 N N . PRO A 1 115 ? 16.593 0.065 19.201 1.00 47.72 115 PRO A N 1
ATOM 883 C CA . PRO A 1 115 ? 16.240 -1.343 19.359 1.00 47.72 115 PRO A CA 1
ATOM 884 C C . PRO A 1 115 ? 14.773 -1.551 18.962 1.00 47.72 115 PRO A C 1
ATOM 886 O O . PRO A 1 115 ? 13.854 -1.207 19.697 1.00 47.72 115 PRO A O 1
ATOM 889 N N . GLY A 1 116 ? 14.553 -2.059 17.749 1.00 52.31 116 GLY A N 1
ATOM 890 C CA . GLY A 1 116 ? 13.217 -2.287 17.186 1.00 52.31 116 GLY A CA 1
ATOM 891 C C . GLY A 1 116 ? 13.126 -2.102 15.670 1.00 52.31 116 GLY A C 1
ATOM 892 O O . GLY A 1 116 ? 12.224 -2.652 15.045 1.00 52.31 116 GLY A O 1
ATOM 893 N N . SER A 1 117 ? 14.080 -1.403 15.046 1.00 49.69 117 SER A N 1
ATOM 894 C CA . SER A 1 117 ? 14.108 -1.221 13.588 1.00 49.69 117 SER A CA 1
ATOM 895 C C . SER A 1 117 ? 15.051 -2.219 12.904 1.00 49.69 117 SER A C 1
ATOM 897 O O . SER A 1 117 ? 16.116 -1.849 12.423 1.00 49.69 117 SER A O 1
ATOM 899 N N . ARG A 1 118 ? 14.654 -3.497 12.807 1.00 53.00 118 ARG A N 1
ATOM 900 C CA . ARG A 1 118 ? 15.346 -4.510 11.968 1.00 53.00 118 ARG A CA 1
ATOM 901 C C . ARG A 1 118 ? 15.030 -4.381 10.463 1.00 53.00 118 ARG A C 1
ATOM 903 O O . ARG A 1 118 ? 15.166 -5.342 9.713 1.00 53.00 118 ARG A O 1
ATOM 910 N N . LYS A 1 119 ? 14.567 -3.221 9.985 1.00 51.47 119 LYS A N 1
ATOM 911 C CA . LYS A 1 119 ? 14.353 -2.997 8.546 1.00 51.47 119 LYS A CA 1
ATOM 912 C C . LYS A 1 119 ? 15.670 -2.559 7.903 1.00 51.47 119 LYS A C 1
ATOM 914 O O . LYS A 1 119 ? 15.976 -1.374 7.911 1.00 51.47 119 LYS A O 1
ATOM 919 N N . GLY A 1 120 ? 16.424 -3.510 7.344 1.00 52.75 120 GLY A N 1
ATOM 920 C CA . GLY A 1 120 ? 17.497 -3.206 6.380 1.00 52.75 120 GLY A CA 1
ATOM 921 C C . GLY A 1 120 ? 18.863 -3.867 6.590 1.00 52.75 120 GLY A C 1
ATOM 922 O O . GLY A 1 120 ? 19.828 -3.443 5.961 1.00 52.75 120 GLY A O 1
ATOM 923 N N . THR A 1 121 ? 18.992 -4.892 7.434 1.00 65.75 121 THR A N 1
ATOM 924 C CA . THR A 1 121 ? 20.301 -5.504 7.749 1.00 65.75 121 THR A CA 1
ATOM 925 C C . THR A 1 121 ? 20.587 -6.791 6.981 1.00 65.75 121 THR A C 1
ATOM 927 O O . THR A 1 121 ? 21.343 -7.621 7.463 1.00 65.75 121 THR A O 1
ATOM 930 N N . GLY A 1 122 ? 19.987 -6.982 5.806 1.00 79.19 122 GLY A N 1
ATOM 931 C CA . GLY A 1 122 ? 20.257 -8.155 4.981 1.00 79.19 122 GLY A CA 1
ATOM 932 C C . GLY A 1 122 ? 21.687 -8.211 4.431 1.00 79.19 122 GLY A C 1
ATOM 933 O O . GLY A 1 122 ? 22.382 -7.192 4.311 1.00 79.19 122 GLY A O 1
ATOM 934 N N . ASP A 1 123 ? 22.110 -9.405 4.036 1.00 91.12 123 ASP A N 1
ATOM 935 C CA . ASP A 1 123 ? 23.361 -9.661 3.322 1.00 91.12 123 ASP A CA 1
ATOM 936 C C . ASP A 1 123 ? 23.153 -9.784 1.800 1.00 91.12 123 ASP A C 1
ATOM 938 O O . ASP A 1 123 ? 24.124 -9.844 1.057 1.00 91.12 123 ASP A O 1
ATOM 942 N N . CYS A 1 124 ? 21.914 -9.743 1.304 1.00 94.56 124 CYS A N 1
ATOM 943 C CA . CYS A 1 124 ? 21.610 -9.817 -0.125 1.00 94.56 124 CYS A CA 1
ATOM 944 C C . CYS A 1 124 ? 21.200 -8.458 -0.695 1.00 94.56 124 CYS A C 1
ATOM 946 O O . CYS A 1 124 ? 20.375 -7.757 -0.122 1.00 94.56 124 CYS A O 1
ATOM 948 N N . GLY A 1 125 ? 21.726 -8.072 -1.852 1.00 95.38 125 GLY A N 1
ATOM 949 C CA . GLY A 1 125 ? 21.258 -6.941 -2.653 1.00 95.38 125 GLY A CA 1
ATOM 950 C C . GLY A 1 125 ? 20.880 -7.394 -4.056 1.00 95.38 125 GLY A C 1
ATOM 951 O O . GLY A 1 125 ? 21.492 -8.312 -4.587 1.00 95.38 125 GLY A O 1
ATOM 952 N N . LEU A 1 126 ? 19.898 -6.742 -4.670 1.00 96.50 126 LEU A N 1
ATOM 953 C CA . LEU A 1 126 ? 19.461 -7.054 -6.029 1.00 96.50 126 LEU A CA 1
ATOM 954 C C . LEU A 1 126 ? 19.483 -5.800 -6.885 1.00 96.50 126 LEU A C 1
ATOM 956 O O . LEU A 1 126 ? 18.935 -4.768 -6.494 1.00 96.50 126 LEU A O 1
ATOM 960 N N . PHE A 1 127 ? 20.097 -5.911 -8.057 1.00 96.81 127 PHE A N 1
ATOM 961 C CA . PHE A 1 127 ? 20.232 -4.828 -9.011 1.00 96.81 127 PHE A CA 1
ATOM 962 C C . PHE A 1 127 ? 19.820 -5.255 -10.416 1.00 96.81 127 PHE A C 1
ATOM 964 O O . PHE A 1 127 ? 19.927 -6.419 -10.789 1.00 96.81 127 PHE A O 1
ATOM 971 N N . LEU A 1 128 ? 19.361 -4.287 -11.201 1.00 96.19 128 LEU A N 1
ATOM 972 C CA . LEU A 1 128 ? 19.035 -4.417 -12.609 1.00 96.19 128 LEU A CA 1
ATOM 973 C C . LEU A 1 128 ? 19.999 -3.568 -13.432 1.00 96.19 128 LEU A C 1
ATOM 975 O O . LEU A 1 128 ? 20.108 -2.353 -13.241 1.00 96.19 128 LEU A O 1
ATOM 979 N N . TRP A 1 129 ? 20.650 -4.223 -14.379 1.00 95.75 129 TRP A N 1
ATOM 980 C CA . TRP A 1 129 ? 21.362 -3.612 -15.486 1.00 95.75 129 TRP A CA 1
ATOM 981 C C . TRP A 1 129 ? 20.398 -3.447 -16.653 1.00 95.75 129 TRP A C 1
ATOM 983 O O . TRP A 1 129 ? 19.662 -4.378 -16.987 1.00 95.75 129 TRP A O 1
ATOM 993 N N . CYS A 1 130 ? 20.392 -2.271 -17.275 1.00 93.19 130 CYS A N 1
ATOM 994 C CA . CYS A 1 130 ? 19.575 -2.019 -18.453 1.00 93.19 130 CYS A CA 1
ATOM 995 C C . CYS A 1 130 ? 20.228 -0.999 -19.400 1.00 93.19 130 CYS A C 1
ATOM 997 O O . CYS A 1 130 ? 21.183 -0.311 -19.019 1.00 93.19 130 CYS A O 1
ATOM 999 N N . PRO A 1 131 ? 19.705 -0.866 -20.630 1.00 89.75 131 PRO A N 1
ATOM 1000 C CA . PRO A 1 131 ? 20.107 0.184 -21.558 1.00 89.75 131 PRO A CA 1
ATOM 1001 C C . PRO A 1 131 ? 19.827 1.597 -21.029 1.00 89.75 131 PRO A C 1
ATOM 1003 O O . PRO A 1 131 ? 18.960 1.811 -20.181 1.00 89.75 131 PRO A O 1
ATOM 1006 N N . LYS A 1 132 ? 20.539 2.582 -21.586 1.00 88.94 132 LYS A N 1
ATOM 1007 C CA . LYS A 1 132 ? 20.304 4.009 -21.320 1.00 88.94 132 LYS A CA 1
ATOM 1008 C C . LYS A 1 132 ? 18.962 4.478 -21.898 1.00 88.94 132 LYS A C 1
ATOM 1010 O O . LYS A 1 132 ? 18.442 3.866 -22.830 1.00 88.94 132 LYS A O 1
ATOM 1015 N N . GLY A 1 133 ? 18.454 5.603 -21.389 1.00 87.19 133 GLY A N 1
ATOM 1016 C CA . GLY A 1 133 ? 17.233 6.237 -21.908 1.00 87.19 133 GLY A CA 1
ATOM 1017 C C . GLY A 1 133 ? 15.947 5.550 -21.443 1.00 87.19 133 GLY A C 1
ATOM 1018 O O . GLY A 1 133 ? 14.916 5.624 -22.110 1.00 87.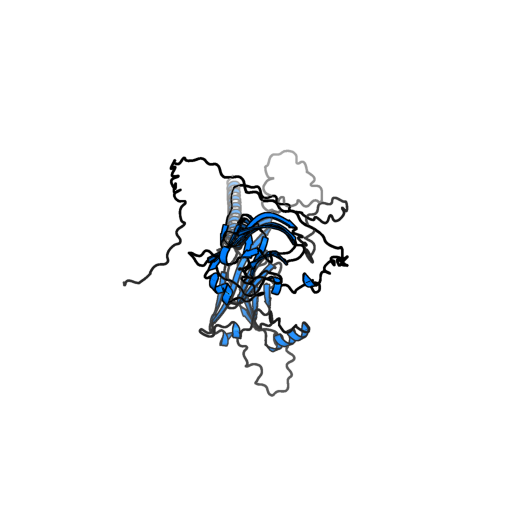19 133 GLY A O 1
ATOM 1019 N N . MET A 1 134 ? 16.015 4.843 -20.312 1.00 89.88 134 MET A N 1
ATOM 1020 C CA . MET A 1 134 ? 14.869 4.171 -19.712 1.00 89.88 134 MET A CA 1
ATOM 1021 C C . MET A 1 134 ? 14.515 4.829 -18.382 1.00 89.88 134 MET A C 1
ATOM 1023 O O . MET A 1 134 ? 15.376 5.105 -17.544 1.00 89.88 134 MET A O 1
ATOM 1027 N N . GLN A 1 135 ? 13.226 5.058 -18.177 1.00 91.19 135 GLN A N 1
ATOM 1028 C CA . GLN A 1 135 ? 12.660 5.423 -16.889 1.00 91.19 135 GLN A CA 1
ATOM 1029 C C . GLN A 1 135 ? 11.712 4.318 -16.466 1.00 91.19 135 GLN A C 1
ATOM 1031 O O . GLN A 1 135 ? 10.935 3.817 -17.280 1.00 91.19 135 GLN A O 1
ATOM 1036 N N . PHE A 1 136 ? 11.775 3.918 -15.201 1.00 91.94 136 PHE A N 1
ATOM 1037 C CA . PHE A 1 136 ? 10.923 2.845 -14.725 1.00 91.94 136 PHE A CA 1
ATOM 1038 C C . PHE A 1 136 ? 10.455 3.016 -13.285 1.00 91.94 136 PHE A C 1
ATOM 1040 O O . PHE A 1 136 ? 11.112 3.632 -12.442 1.00 91.94 136 PHE A O 1
ATOM 1047 N N . SER A 1 137 ? 9.316 2.387 -13.018 1.00 93.12 137 SER A N 1
ATOM 1048 C CA . SER A 1 137 ? 8.859 1.974 -11.699 1.00 93.12 137 SER A CA 1
ATOM 1049 C C . SER A 1 137 ? 8.960 0.449 -11.662 1.00 93.12 137 SER A C 1
ATOM 1051 O O . SER A 1 137 ? 8.301 -0.239 -12.445 1.00 93.12 137 SER A O 1
ATOM 1053 N N . LEU A 1 138 ? 9.829 -0.084 -10.807 1.00 94.50 138 LEU A N 1
ATOM 1054 C CA . LEU A 1 138 ? 10.124 -1.514 -10.708 1.00 94.50 138 LEU A CA 1
ATOM 1055 C C . LEU A 1 138 ? 9.837 -2.019 -9.310 1.00 94.50 138 LEU A C 1
ATOM 1057 O O . LEU A 1 138 ? 10.068 -1.312 -8.331 1.00 94.50 138 LEU A O 1
ATOM 1061 N N . ARG A 1 139 ? 9.452 -3.284 -9.213 1.00 95.25 139 ARG A N 1
ATOM 1062 C CA . ARG A 1 139 ? 9.462 -4.035 -7.966 1.00 95.25 139 ARG A CA 1
ATOM 1063 C C . ARG A 1 13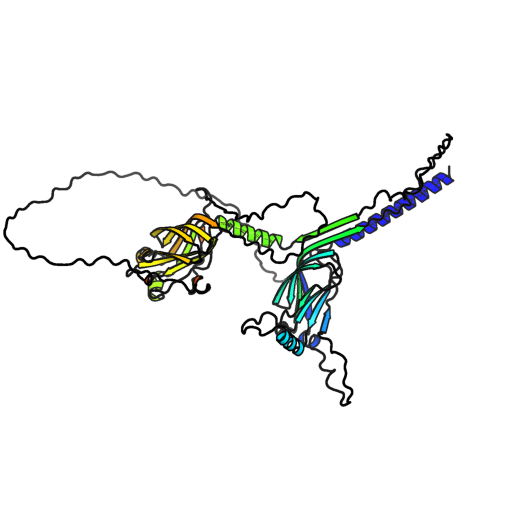9 ? 10.470 -5.172 -8.064 1.00 95.25 139 ARG A C 1
ATOM 1065 O O . ARG A 1 139 ? 10.311 -6.077 -8.873 1.00 95.25 139 ARG A O 1
ATOM 1072 N N . PHE A 1 140 ? 11.497 -5.116 -7.233 1.00 96.44 140 PHE A N 1
ATOM 1073 C CA . PHE A 1 140 ? 12.458 -6.193 -7.035 1.00 96.44 140 PHE A CA 1
ATOM 1074 C C . PHE A 1 140 ? 11.915 -7.192 -6.028 1.00 96.44 140 PHE A C 1
ATOM 1076 O O . PHE A 1 140 ? 11.284 -6.778 -5.056 1.00 96.44 140 PHE A O 1
ATOM 1083 N N . TYR A 1 141 ? 12.192 -8.475 -6.227 1.00 95.75 141 TYR A N 1
ATOM 1084 C CA . TYR A 1 141 ? 11.897 -9.509 -5.244 1.00 95.75 141 TYR A CA 1
ATOM 1085 C C . TYR A 1 141 ? 13.041 -10.512 -5.130 1.00 95.75 141 TYR A C 1
ATOM 1087 O O . TYR A 1 141 ? 13.666 -10.886 -6.124 1.00 95.75 141 TYR A O 1
ATOM 1095 N N . ILE A 1 142 ? 13.297 -10.932 -3.896 1.00 96.44 142 ILE A N 1
ATOM 1096 C CA . ILE A 1 142 ? 14.121 -12.085 -3.557 1.00 96.44 142 ILE A CA 1
ATOM 1097 C C . ILE A 1 142 ? 13.249 -12.946 -2.644 1.00 96.44 142 ILE A C 1
ATOM 1099 O O . ILE A 1 142 ? 12.820 -12.479 -1.592 1.00 96.44 142 ILE A O 1
ATOM 1103 N N . ALA A 1 143 ? 12.945 -14.163 -3.084 1.00 95.69 143 ALA A N 1
ATOM 1104 C CA . ALA A 1 143 ? 11.947 -15.042 -2.486 1.00 95.69 143 ALA A CA 1
ATOM 1105 C C . ALA A 1 143 ? 10.574 -14.354 -2.335 1.00 95.69 143 ALA A C 1
ATOM 1107 O O . ALA A 1 143 ? 9.974 -13.947 -3.334 1.00 95.69 143 ALA A O 1
ATOM 1108 N N . ASP A 1 144 ? 10.076 -14.231 -1.107 1.00 93.69 144 ASP A N 1
ATOM 1109 C CA . ASP A 1 144 ? 8.823 -13.570 -0.726 1.00 93.69 144 ASP A CA 1
ATOM 1110 C C . ASP A 1 144 ? 8.995 -12.073 -0.402 1.00 93.69 144 ASP A C 1
ATOM 1112 O O . ASP A 1 144 ? 8.020 -11.317 -0.316 1.00 93.69 144 ASP A O 1
ATOM 1116 N N . THR A 1 145 ? 10.241 -11.621 -0.268 1.00 93.44 145 THR A N 1
ATOM 1117 C CA . THR A 1 145 ? 10.581 -10.254 0.107 1.00 93.44 145 THR A CA 1
ATOM 1118 C C . THR A 1 145 ? 10.692 -9.375 -1.130 1.00 93.44 145 THR A C 1
ATOM 1120 O O . THR A 1 145 ? 11.362 -9.722 -2.102 1.00 93.44 145 THR A O 1
ATOM 1123 N N . TRP A 1 146 ? 10.069 -8.194 -1.104 1.00 94.38 146 TRP A N 1
ATOM 1124 C CA . TRP A 1 146 ? 10.063 -7.280 -2.246 1.00 94.38 146 TRP A CA 1
ATOM 1125 C C . TRP A 1 146 ? 10.264 -5.813 -1.860 1.00 94.38 146 TRP A C 1
ATOM 1127 O O . TRP A 1 146 ? 9.918 -5.382 -0.761 1.00 94.38 146 TRP A O 1
ATOM 1137 N N . MET A 1 147 ? 10.801 -5.026 -2.797 1.00 92.62 147 MET A N 1
ATOM 1138 C CA . MET A 1 147 ? 10.957 -3.572 -2.676 1.00 92.62 147 MET A CA 1
ATOM 1139 C C . MET A 1 147 ? 10.683 -2.860 -4.002 1.00 92.62 147 MET A C 1
ATOM 1141 O O . MET A 1 147 ? 11.036 -3.359 -5.069 1.00 92.62 147 MET A O 1
ATOM 1145 N N . THR A 1 148 ? 10.067 -1.678 -3.938 1.00 93.06 148 THR A N 1
ATOM 1146 C CA . THR A 1 148 ? 9.716 -0.877 -5.123 1.00 93.06 148 THR A CA 1
ATOM 1147 C C . THR A 1 148 ? 10.672 0.297 -5.288 1.00 93.06 148 THR A C 1
ATOM 1149 O O . THR A 1 148 ? 10.843 1.072 -4.350 1.00 93.06 148 THR A O 1
ATOM 1152 N N . VAL A 1 149 ? 11.240 0.470 -6.483 1.00 92.62 149 VAL A N 1
ATOM 1153 C CA . VAL A 1 149 ? 12.061 1.629 -6.857 1.00 92.62 149 VAL A CA 1
ATOM 1154 C C . VAL A 1 149 ? 11.411 2.404 -7.999 1.00 92.62 149 VAL A C 1
ATOM 1156 O O . VAL A 1 149 ? 10.900 1.818 -8.951 1.00 92.62 149 VAL A O 1
ATOM 1159 N N . GLU A 1 150 ? 11.477 3.729 -7.927 1.00 90.12 150 GLU A N 1
ATOM 1160 C CA . GLU A 1 150 ? 11.176 4.628 -9.041 1.00 90.12 150 GLU A CA 1
ATOM 1161 C C . GLU A 1 150 ? 12.462 5.382 -9.380 1.00 90.12 150 GLU A C 1
ATOM 1163 O O . GLU A 1 150 ? 13.021 6.077 -8.528 1.00 90.12 150 GLU A O 1
ATOM 1168 N N . LYS A 1 151 ? 12.996 5.190 -10.591 1.00 87.69 151 LYS A N 1
ATOM 1169 C CA . LYS A 1 151 ? 14.247 5.839 -10.997 1.00 87.69 151 LYS A CA 1
ATOM 1170 C C . LYS A 1 151 ? 14.300 6.056 -12.506 1.00 87.69 151 LYS A C 1
ATOM 1172 O O . LYS A 1 151 ? 13.969 5.171 -13.291 1.00 87.69 151 LYS A O 1
ATOM 1177 N N . ALA A 1 152 ? 14.769 7.238 -12.899 1.00 83.50 152 ALA A N 1
ATOM 1178 C CA . ALA A 1 152 ? 15.211 7.513 -14.259 1.00 83.50 152 ALA A CA 1
ATOM 1179 C C . ALA A 1 152 ? 16.681 7.097 -14.390 1.00 83.50 152 ALA A C 1
ATOM 1181 O O . ALA A 1 152 ? 17.528 7.550 -13.614 1.00 83.50 152 ALA A O 1
ATOM 1182 N N . LEU A 1 153 ? 16.993 6.221 -15.344 1.00 78.56 153 LEU A N 1
ATOM 1183 C CA . LEU A 1 153 ? 18.361 5.781 -15.590 1.00 78.56 153 LEU A CA 1
ATOM 1184 C C . LEU A 1 153 ? 19.006 6.594 -16.714 1.00 78.56 153 LEU A C 1
ATOM 1186 O O . LEU A 1 153 ? 18.750 6.375 -17.898 1.00 78.56 153 LEU A O 1
ATOM 1190 N N . GLY A 1 154 ? 19.874 7.530 -16.319 1.00 71.88 154 GLY A N 1
ATOM 1191 C CA . GLY A 1 154 ? 20.736 8.276 -17.244 1.00 71.88 154 GLY A CA 1
ATOM 1192 C C . GLY A 1 154 ? 22.033 7.540 -17.611 1.00 71.88 154 GLY A C 1
ATOM 1193 O O . GLY A 1 154 ? 22.510 7.649 -18.741 1.00 71.88 154 GLY A O 1
ATOM 1194 N N . ASP A 1 155 ? 22.572 6.731 -16.692 1.00 77.56 155 ASP A N 1
ATOM 1195 C CA . ASP A 1 155 ? 23.931 6.183 -16.791 1.00 77.56 155 ASP A CA 1
ATOM 1196 C C . ASP A 1 155 ? 23.970 4.653 -16.860 1.00 77.56 155 ASP A C 1
ATOM 1198 O O . ASP A 1 155 ? 23.011 3.976 -16.502 1.00 77.56 155 ASP A O 1
ATOM 1202 N N . LYS A 1 156 ? 25.124 4.092 -17.259 1.00 82.06 156 LYS A N 1
ATOM 1203 C CA . LYS A 1 156 ? 25.401 2.636 -17.289 1.00 82.06 156 LYS A CA 1
ATOM 1204 C C . LYS A 1 156 ? 25.528 2.013 -15.882 1.00 82.06 156 LYS A C 1
ATOM 1206 O O . LYS A 1 156 ? 26.245 1.033 -15.709 1.00 82.06 156 LYS A O 1
ATOM 1211 N N . THR A 1 157 ? 24.908 2.611 -14.866 1.00 90.12 157 THR A N 1
ATOM 1212 C CA . THR A 1 157 ? 24.986 2.124 -13.488 1.00 90.12 157 THR A CA 1
ATOM 1213 C C . THR A 1 157 ? 23.783 1.240 -13.179 1.00 90.12 157 THR A C 1
ATOM 1215 O O . THR A 1 157 ? 22.654 1.593 -13.529 1.00 90.12 157 THR A O 1
ATOM 1218 N N . PRO A 1 158 ? 23.990 0.091 -12.520 1.00 94.44 158 PRO A N 1
ATOM 1219 C CA . PRO A 1 158 ? 22.885 -0.774 -12.159 1.00 94.44 158 PRO A CA 1
ATOM 1220 C C . PRO A 1 158 ? 22.003 -0.089 -11.112 1.00 94.44 158 PRO A C 1
ATOM 1222 O O . PRO A 1 158 ? 22.482 0.622 -10.224 1.00 94.44 158 PRO A O 1
ATOM 1225 N N . THR A 1 159 ? 20.694 -0.298 -11.207 1.00 94.06 159 THR A N 1
ATOM 1226 C CA . THR A 1 159 ? 19.725 0.230 -10.240 1.00 94.06 159 THR A CA 1
ATOM 1227 C C . THR A 1 159 ? 19.154 -0.895 -9.415 1.00 94.06 159 THR A C 1
ATOM 1229 O O . THR A 1 159 ? 18.749 -1.911 -9.959 1.00 94.06 159 THR A O 1
ATOM 1232 N N . GLY A 1 160 ? 19.098 -0.716 -8.104 1.00 94.00 160 GLY A N 1
ATOM 1233 C CA . GLY A 1 160 ? 18.679 -1.781 -7.218 1.00 94.00 160 GLY A CA 1
ATOM 1234 C C . GLY A 1 160 ? 18.666 -1.366 -5.767 1.00 94.00 160 GLY A C 1
ATOM 1235 O O . GLY A 1 160 ? 18.808 -0.187 -5.434 1.00 94.00 160 GLY A O 1
ATOM 1236 N N . PHE A 1 161 ? 18.543 -2.372 -4.917 1.00 92.81 161 PHE A N 1
ATOM 1237 C CA . PHE A 1 161 ? 18.568 -2.230 -3.478 1.00 92.81 161 PHE A CA 1
ATOM 1238 C C . PHE A 1 161 ? 19.734 -2.997 -2.881 1.00 92.81 161 PHE A C 1
ATOM 1240 O O . PHE A 1 161 ? 20.029 -4.130 -3.257 1.00 92.81 161 PHE A O 1
ATOM 1247 N N . LYS A 1 162 ? 20.364 -2.381 -1.886 1.00 91.75 162 LYS A N 1
ATOM 1248 C CA . LYS A 1 162 ? 21.280 -3.074 -0.986 1.00 91.75 162 LYS A CA 1
ATOM 1249 C C . LYS A 1 162 ? 20.449 -3.705 0.138 1.00 91.75 162 LYS A C 1
ATOM 1251 O O . LYS A 1 162 ? 19.484 -3.090 0.582 1.00 91.75 162 LYS A O 1
ATOM 1256 N N . ARG A 1 163 ? 20.862 -4.878 0.623 1.00 87.44 163 ARG A N 1
ATOM 1257 C CA . ARG A 1 163 ? 20.410 -5.469 1.899 1.00 87.44 163 ARG A CA 1
ATOM 1258 C C . ARG A 1 163 ? 18.898 -5.754 2.010 1.00 87.44 163 ARG A C 1
ATOM 1260 O O . ARG A 1 163 ? 18.266 -5.392 2.998 1.00 87.44 163 ARG A O 1
ATOM 1267 N N . MET A 1 164 ? 18.322 -6.421 1.010 1.00 92.06 164 MET A N 1
ATOM 1268 C CA . MET A 1 164 ? 16.916 -6.848 0.979 1.00 92.06 164 MET A CA 1
ATOM 1269 C C . MET A 1 164 ? 16.557 -7.896 2.045 1.00 92.06 164 MET A C 1
ATOM 1271 O O . MET A 1 164 ? 15.424 -7.895 2.509 1.00 92.06 164 MET A O 1
ATOM 1275 N N . GLY A 1 165 ? 17.493 -8.757 2.450 1.00 91.56 165 GLY A N 1
ATOM 1276 C CA . GLY A 1 165 ? 17.272 -9.796 3.463 1.00 91.56 165 GLY A CA 1
ATOM 1277 C C . GLY A 1 165 ? 18.515 -10.664 3.663 1.00 91.56 165 GLY A C 1
ATOM 1278 O O . GLY A 1 165 ? 19.522 -10.433 2.987 1.00 91.56 165 GLY A O 1
ATOM 1279 N N . PHE A 1 166 ? 18.458 -11.602 4.610 1.00 93.19 166 PHE A N 1
ATOM 1280 C CA . PHE A 1 166 ? 19.528 -12.571 4.855 1.00 93.19 166 PHE A CA 1
ATOM 1281 C C . PHE A 1 166 ? 19.385 -13.772 3.925 1.00 93.19 166 PHE A C 1
ATOM 1283 O O . PHE A 1 166 ? 18.303 -14.337 3.805 1.00 93.19 166 PHE A O 1
ATOM 1290 N N . LEU A 1 167 ? 20.472 -14.183 3.281 1.00 94.50 167 LEU A N 1
ATOM 1291 C CA . LEU A 1 167 ? 20.477 -15.239 2.278 1.00 94.50 167 LEU A CA 1
ATOM 1292 C C . LEU A 1 167 ? 19.894 -16.550 2.821 1.00 94.50 167 LEU A C 1
ATOM 1294 O O . LEU A 1 167 ? 19.153 -17.231 2.120 1.00 94.50 167 LEU A O 1
ATOM 1298 N N . GLU A 1 168 ? 20.199 -16.878 4.076 1.00 94.31 168 GLU A N 1
ATOM 1299 C CA . GLU A 1 168 ? 19.729 -18.092 4.755 1.00 94.31 168 GLU A CA 1
ATOM 1300 C C . GLU A 1 168 ? 18.212 -18.150 4.982 1.00 94.31 168 GLU A C 1
ATOM 1302 O O . GLU A 1 168 ? 17.651 -19.246 5.058 1.00 94.31 168 GLU A O 1
ATOM 1307 N N . ASP A 1 169 ? 17.563 -16.987 5.064 1.00 95.00 169 ASP A N 1
ATOM 1308 C CA . ASP A 1 169 ? 16.113 -16.860 5.217 1.00 95.00 169 ASP A CA 1
ATOM 1309 C C . ASP A 1 169 ? 15.407 -16.827 3.855 1.00 95.00 169 ASP A C 1
ATOM 1311 O O . ASP A 1 169 ? 14.233 -17.171 3.750 1.00 95.00 169 ASP A O 1
ATOM 1315 N N . LEU A 1 170 ? 16.122 -16.407 2.806 1.00 95.06 170 LEU A N 1
ATOM 1316 C CA . LEU A 1 170 ? 15.579 -16.246 1.457 1.00 95.06 170 LEU A CA 1
ATOM 1317 C C . LEU A 1 170 ? 15.662 -17.533 0.619 1.00 95.06 170 LEU A C 1
ATOM 1319 O O . LEU A 1 170 ? 14.929 -17.672 -0.358 1.00 95.06 170 LEU A O 1
ATOM 1323 N N . ILE A 1 171 ? 16.556 -18.467 0.953 1.00 96.50 171 ILE A N 1
ATOM 1324 C CA . ILE A 1 171 ? 16.643 -19.764 0.266 1.00 96.50 171 ILE A CA 1
ATOM 1325 C C . ILE A 1 171 ? 15.506 -20.671 0.744 1.00 96.50 171 ILE A C 1
ATOM 1327 O O . ILE A 1 171 ? 15.348 -20.915 1.942 1.00 96.50 171 ILE A O 1
ATOM 1331 N N . ASN A 1 172 ? 14.747 -21.229 -0.201 1.00 95.31 172 ASN A N 1
ATOM 1332 C CA . ASN A 1 172 ? 13.766 -22.256 0.111 1.00 95.31 172 ASN A CA 1
ATOM 1333 C C . ASN A 1 172 ? 14.489 -23.546 0.529 1.00 95.31 172 ASN A C 1
ATOM 1335 O O . ASN A 1 172 ? 15.216 -24.153 -0.253 1.00 95.31 172 ASN A O 1
ATOM 1339 N N . ARG A 1 173 ? 14.290 -23.968 1.781 1.00 96.81 173 ARG A N 1
ATOM 1340 C CA . ARG A 1 173 ? 14.976 -25.132 2.364 1.00 96.81 173 ARG A CA 1
ATOM 1341 C C . ARG A 1 173 ? 14.462 -26.468 1.835 1.00 96.81 173 ARG A C 1
ATOM 1343 O O . ARG A 1 173 ? 15.167 -27.461 1.972 1.00 96.81 173 ARG A O 1
ATOM 1350 N N . GLU A 1 174 ? 13.254 -26.500 1.277 1.00 97.38 174 GLU A N 1
ATOM 1351 C CA . GLU A 1 174 ? 12.644 -27.739 0.786 1.00 97.38 174 GLU A CA 1
ATOM 1352 C C . GLU A 1 174 ? 13.282 -28.214 -0.525 1.00 97.38 174 GLU A C 1
ATOM 1354 O O . GLU A 1 174 ? 13.501 -29.409 -0.703 1.00 97.38 174 GLU A O 1
ATOM 1359 N N . ASP A 1 175 ? 13.607 -27.283 -1.425 1.00 96.00 175 ASP A N 1
ATOM 1360 C CA . ASP A 1 175 ? 14.113 -27.573 -2.773 1.00 96.00 175 ASP A CA 1
ATOM 1361 C C . ASP A 1 175 ? 15.502 -26.971 -3.061 1.00 96.00 175 ASP A C 1
ATOM 1363 O O . ASP A 1 175 ? 16.027 -27.123 -4.165 1.00 96.00 175 ASP A O 1
ATOM 1367 N N . ASP A 1 176 ? 16.107 -26.302 -2.075 1.00 96.31 176 ASP A N 1
ATOM 1368 C CA . ASP A 1 176 ? 17.365 -25.558 -2.195 1.00 96.31 176 ASP A CA 1
ATOM 1369 C C . ASP A 1 176 ? 17.370 -24.566 -3.372 1.00 96.31 176 ASP A C 1
ATOM 1371 O O . ASP A 1 176 ? 18.353 -24.429 -4.114 1.00 96.31 176 ASP A O 1
ATOM 1375 N N . THR A 1 177 ? 16.244 -23.875 -3.574 1.00 95.19 177 THR A N 1
ATOM 1376 C CA . THR A 1 177 ? 16.116 -22.854 -4.613 1.00 95.19 177 THR A CA 1
ATOM 1377 C C . THR A 1 177 ? 16.072 -21.438 -4.051 1.00 95.19 177 THR A C 1
ATOM 1379 O O . THR A 1 177 ? 15.537 -21.167 -2.976 1.00 95.19 177 THR A O 1
ATOM 1382 N N . LEU A 1 178 ? 16.622 -20.494 -4.815 1.00 96.06 178 LEU A N 1
ATOM 1383 C CA . LEU A 1 178 ? 16.445 -19.064 -4.592 1.00 96.06 178 LEU A CA 1
ATOM 1384 C C . LEU A 1 178 ? 15.748 -18.454 -5.803 1.00 96.06 178 LEU A C 1
ATOM 138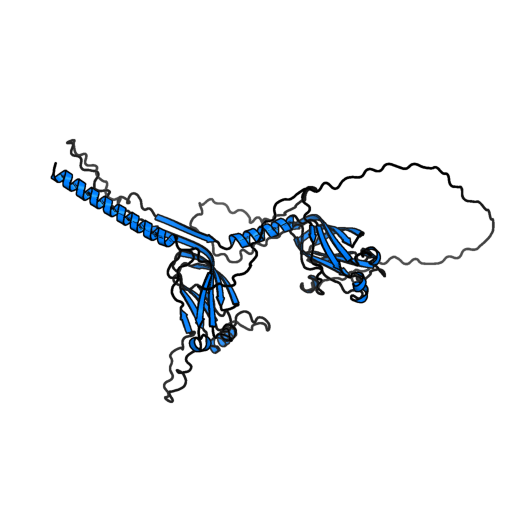6 O O . LEU A 1 178 ? 16.227 -18.557 -6.934 1.00 96.06 178 LEU A O 1
ATOM 1390 N N . ARG A 1 179 ? 14.624 -17.779 -5.562 1.00 96.38 179 ARG A N 1
ATOM 1391 C CA . ARG A 1 179 ? 13.897 -17.044 -6.596 1.00 96.38 179 ARG A CA 1
ATOM 1392 C C . ARG A 1 179 ? 14.255 -15.570 -6.528 1.00 96.38 179 ARG A C 1
ATOM 1394 O O . ARG A 1 179 ? 14.024 -14.921 -5.517 1.00 96.38 179 ARG A O 1
ATOM 1401 N N . VAL A 1 180 ? 14.772 -15.029 -7.617 1.00 97.25 180 VAL A N 1
ATOM 1402 C CA . VAL A 1 180 ? 15.149 -13.620 -7.737 1.00 97.25 180 VAL A CA 1
ATOM 1403 C C . VAL A 1 180 ? 14.408 -13.040 -8.925 1.00 97.25 180 VAL A C 1
ATOM 1405 O O . VAL A 1 180 ? 14.269 -13.709 -9.942 1.00 97.25 180 VAL A O 1
ATOM 1408 N N . GLY A 1 181 ? 13.934 -11.803 -8.865 1.00 96.31 181 GLY A N 1
ATOM 1409 C CA . GLY A 1 181 ? 13.348 -11.228 -10.063 1.00 96.31 181 GLY A CA 1
ATOM 1410 C C . GLY A 1 181 ? 12.944 -9.776 -9.974 1.00 96.31 181 GLY A C 1
ATOM 1411 O O . GLY A 1 181 ? 13.155 -9.080 -8.977 1.00 96.31 181 GLY A O 1
ATOM 1412 N N . VAL A 1 182 ? 12.371 -9.320 -11.082 1.00 96.38 182 VAL A N 1
ATOM 1413 C CA . VAL A 1 182 ? 11.868 -7.961 -11.241 1.00 96.38 182 VAL A CA 1
ATOM 1414 C C . VAL A 1 182 ? 10.481 -7.977 -11.873 1.00 96.38 182 VAL A C 1
ATOM 1416 O O . VAL A 1 182 ? 10.184 -8.759 -12.777 1.00 96.38 182 VAL A O 1
ATOM 1419 N N . GLU A 1 183 ? 9.603 -7.129 -11.356 1.00 95.12 183 GLU A N 1
ATOM 1420 C CA . GLU A 1 183 ? 8.297 -6.817 -11.917 1.00 95.12 183 GLU A CA 1
ATOM 1421 C C . GLU A 1 183 ? 8.327 -5.366 -12.413 1.00 95.12 183 GLU A C 1
ATOM 1423 O O . GLU A 1 183 ? 8.563 -4.428 -11.649 1.00 95.12 183 GLU A O 1
ATOM 1428 N N . LEU A 1 184 ? 8.110 -5.187 -13.713 1.00 93.06 184 LEU A N 1
ATOM 1429 C CA . LEU A 1 184 ? 7.992 -3.896 -14.373 1.00 93.06 184 LEU A CA 1
ATOM 1430 C C . LEU A 1 184 ? 6.596 -3.344 -14.071 1.00 93.06 184 LEU A C 1
ATOM 1432 O O . LEU A 1 184 ? 5.596 -3.873 -14.551 1.00 93.06 184 LEU A O 1
ATOM 1436 N N . LEU A 1 185 ? 6.510 -2.300 -13.250 1.00 91.88 185 LEU A N 1
ATOM 1437 C CA . LEU A 1 185 ? 5.241 -1.633 -12.954 1.00 91.88 185 LEU A CA 1
ATOM 1438 C C . LEU A 1 185 ? 4.954 -0.561 -14.003 1.00 91.88 185 LEU A C 1
ATOM 1440 O O . LEU A 1 185 ? 3.830 -0.436 -14.484 1.00 91.88 185 LEU A O 1
ATOM 1444 N N . GLU A 1 186 ? 5.979 0.195 -14.370 1.00 91.06 186 GLU A N 1
ATOM 1445 C CA . GLU A 1 186 ? 5.909 1.230 -15.390 1.00 91.06 186 GLU A CA 1
ATOM 1446 C C . GLU A 1 186 ? 7.256 1.332 -16.095 1.00 91.06 186 GLU A C 1
ATOM 1448 O O . GLU A 1 186 ? 8.292 1.313 -15.434 1.00 91.06 186 GLU A O 1
ATOM 1453 N N . VAL A 1 187 ? 7.249 1.422 -17.421 1.00 90.62 187 VAL A N 1
ATOM 1454 C CA . VAL A 1 187 ? 8.449 1.612 -18.236 1.00 90.62 187 VAL A CA 1
ATOM 1455 C C . VAL A 1 187 ? 8.155 2.678 -19.274 1.00 90.62 187 VAL A C 1
ATOM 1457 O O . VAL A 1 187 ? 7.216 2.553 -20.060 1.00 90.62 187 VAL A O 1
ATOM 1460 N N . ILE A 1 188 ? 8.969 3.723 -19.273 1.00 89.56 188 ILE A N 1
ATOM 1461 C CA . ILE A 1 188 ? 9.000 4.754 -20.299 1.00 89.56 188 ILE A CA 1
ATOM 1462 C C . ILE A 1 188 ? 10.359 4.636 -20.970 1.00 89.56 188 ILE A C 1
ATOM 1464 O O . ILE A 1 188 ? 11.400 4.799 -20.329 1.00 89.56 188 ILE A O 1
ATOM 1468 N N . ARG A 1 189 ? 10.355 4.322 -22.262 1.00 85.81 189 ARG A N 1
ATOM 1469 C CA . ARG A 1 189 ? 11.564 4.307 -23.078 1.00 85.81 189 ARG A CA 1
ATOM 1470 C C . ARG A 1 189 ? 11.491 5.435 -24.087 1.00 85.81 189 ARG A C 1
ATOM 1472 O O . ARG A 1 189 ? 10.541 5.494 -24.867 1.00 85.81 189 ARG A O 1
ATOM 1479 N N . GLU A 1 190 ? 12.511 6.280 -24.072 1.00 83.31 190 GLU A N 1
ATOM 1480 C CA . GLU A 1 190 ? 12.712 7.332 -25.059 1.00 83.31 190 GLU A CA 1
ATOM 1481 C C . GLU A 1 190 ? 13.920 6.961 -25.917 1.00 83.31 190 GLU A C 1
ATOM 1483 O O . GLU A 1 190 ? 15.020 6.732 -25.411 1.00 83.31 190 GLU A O 1
ATOM 1488 N N . ILE A 1 191 ? 13.697 6.830 -27.221 1.00 80.69 191 ILE A N 1
ATOM 1489 C CA . ILE A 1 191 ? 14.749 6.556 -28.197 1.00 80.69 191 ILE A CA 1
ATOM 1490 C C . ILE A 1 191 ? 14.797 7.742 -29.144 1.00 80.69 191 ILE A C 1
ATOM 1492 O O . ILE A 1 191 ? 13.919 7.873 -29.991 1.00 80.69 191 ILE A O 1
ATOM 1496 N N . SER A 1 192 ? 15.828 8.571 -29.020 1.00 78.00 192 SER A N 1
ATOM 1497 C CA . SER A 1 192 ? 16.087 9.665 -29.955 1.00 78.00 192 SER A CA 1
ATOM 1498 C C . SER A 1 192 ? 17.153 9.213 -30.948 1.00 78.00 192 SER A C 1
ATOM 1500 O O . SER A 1 192 ? 18.309 9.009 -30.575 1.00 78.00 192 SER A O 1
ATOM 1502 N N . ALA A 1 193 ? 16.765 9.021 -32.206 1.00 76.19 193 ALA A N 1
ATOM 1503 C CA . ALA A 1 193 ? 17.690 8.763 -33.299 1.00 76.19 193 ALA A CA 1
ATOM 1504 C C . ALA A 1 193 ? 17.880 10.058 -34.095 1.00 76.19 193 ALA A C 1
ATOM 1506 O O . ALA A 1 193 ? 16.918 10.608 -34.634 1.00 76.19 193 ALA A O 1
ATOM 1507 N N . GLN A 1 194 ? 19.117 10.549 -34.177 1.00 73.12 194 GLN A N 1
ATOM 1508 C CA . GLN A 1 194 ? 19.451 11.606 -35.130 1.00 73.12 194 GLN A CA 1
ATOM 1509 C C . GLN A 1 194 ? 19.456 10.996 -36.530 1.00 73.12 194 GLN A C 1
ATOM 1511 O O . GLN A 1 194 ? 20.264 10.113 -36.825 1.00 73.12 194 GLN A O 1
ATOM 1516 N N . VAL A 1 195 ? 18.535 11.436 -37.385 1.00 68.75 195 VAL A N 1
ATOM 1517 C CA . VAL A 1 195 ? 18.499 11.022 -38.785 1.00 68.75 195 VAL A CA 1
ATOM 1518 C C . VAL A 1 195 ? 19.338 12.026 -39.559 1.00 68.75 195 VAL A C 1
ATOM 1520 O O . VAL A 1 195 ? 18.831 13.028 -40.058 1.00 68.75 195 VAL A O 1
ATOM 1523 N N . SER A 1 196 ? 20.643 11.767 -39.663 1.00 64.00 196 SER A N 1
ATOM 1524 C CA . SER A 1 196 ? 21.494 12.578 -40.528 1.00 64.00 196 SER A CA 1
ATOM 1525 C C . SER A 1 196 ? 21.145 12.281 -41.988 1.00 64.00 196 SER A C 1
ATOM 1527 O O . SER A 1 196 ? 21.381 11.195 -42.527 1.00 64.00 196 SER A O 1
ATOM 1529 N N . VAL A 1 197 ? 20.522 13.250 -42.656 1.00 59.91 197 VAL A N 1
ATOM 1530 C CA . VAL A 1 197 ? 20.300 13.163 -44.097 1.00 59.91 197 VAL A CA 1
ATOM 1531 C C . VAL A 1 197 ? 21.647 13.409 -44.765 1.00 59.91 197 VAL A C 1
ATOM 1533 O O . VAL A 1 197 ? 22.151 14.529 -44.764 1.00 59.91 197 VAL A O 1
ATOM 1536 N N . SER A 1 198 ? 22.256 12.355 -45.313 1.00 58.53 198 SER A N 1
ATOM 1537 C CA . SER A 1 198 ? 23.496 12.507 -46.077 1.00 58.53 198 SER A CA 1
ATOM 1538 C C . SER A 1 198 ? 23.282 13.522 -47.219 1.00 58.53 198 SER A C 1
ATOM 1540 O O . SER A 1 198 ? 22.333 13.355 -47.996 1.00 58.53 198 SER A O 1
ATOM 1542 N N . PRO A 1 199 ? 24.119 14.571 -47.340 1.00 59.50 199 PRO A N 1
ATOM 1543 C CA . PRO A 1 199 ? 23.902 15.697 -48.256 1.00 59.50 199 PRO A CA 1
ATOM 1544 C C . PRO A 1 199 ? 24.028 15.352 -49.753 1.00 59.50 199 PRO A C 1
ATOM 1546 O O . PRO A 1 199 ? 23.839 16.218 -50.604 1.00 59.50 199 PRO A O 1
ATOM 1549 N N . THR A 1 200 ? 24.292 14.093 -50.115 1.00 57.03 200 THR A N 1
ATOM 1550 C CA . THR A 1 200 ? 24.533 13.655 -51.503 1.00 57.03 200 THR A CA 1
ATOM 1551 C C . THR A 1 200 ? 23.346 13.885 -52.455 1.00 57.03 200 THR A C 1
ATOM 1553 O O . THR A 1 200 ? 23.532 13.907 -53.667 1.00 57.03 200 THR A O 1
ATOM 1556 N N . LEU A 1 201 ? 22.130 14.101 -51.941 1.00 53.09 201 LEU A N 1
ATOM 1557 C CA . LEU A 1 201 ? 20.939 14.376 -52.759 1.00 53.09 201 LEU A CA 1
ATOM 1558 C C . LEU A 1 201 ? 20.768 15.849 -53.169 1.00 53.09 201 LEU A C 1
ATOM 1560 O O . LEU A 1 201 ? 19.987 16.117 -54.076 1.00 53.09 201 LEU A O 1
ATOM 1564 N N . ALA A 1 202 ? 21.494 16.792 -52.559 1.00 52.91 202 ALA A N 1
ATOM 1565 C CA . ALA A 1 202 ? 21.347 18.220 -52.863 1.00 52.91 202 ALA A CA 1
ATOM 1566 C C . ALA A 1 202 ? 22.117 18.675 -54.121 1.00 52.91 202 ALA A C 1
ATOM 1568 O O . ALA A 1 202 ? 21.876 19.765 -54.622 1.00 52.91 202 ALA A O 1
ATOM 1569 N N . ALA A 1 203 ? 23.026 17.852 -54.657 1.00 55.25 203 ALA A N 1
ATOM 1570 C CA . ALA A 1 203 ? 23.933 18.256 -55.738 1.00 55.25 203 ALA A CA 1
ATOM 1571 C C . ALA A 1 203 ? 23.433 17.947 -57.168 1.00 55.25 203 ALA A C 1
ATOM 1573 O O . ALA A 1 203 ? 24.177 18.160 -58.121 1.00 55.25 203 ALA A O 1
ATOM 1574 N N . ILE A 1 204 ? 22.216 17.411 -57.349 1.00 55.00 204 ILE A N 1
ATOM 1575 C CA . ILE A 1 204 ? 21.767 16.866 -58.652 1.00 55.00 204 ILE A CA 1
ATOM 1576 C C . ILE A 1 204 ? 20.762 17.783 -59.386 1.00 55.00 204 ILE A C 1
ATOM 1578 O O . ILE A 1 204 ? 20.411 17.502 -60.526 1.00 55.00 204 ILE A O 1
ATOM 1582 N N . THR A 1 205 ? 20.318 18.906 -58.810 1.00 51.75 205 THR A N 1
ATOM 1583 C CA . THR A 1 205 ? 19.246 19.719 -59.428 1.00 51.75 205 THR A CA 1
ATOM 1584 C C . THR A 1 205 ? 19.676 20.842 -60.379 1.00 51.75 205 THR A C 1
ATOM 1586 O O . THR A 1 205 ? 18.804 21.358 -61.065 1.00 51.75 205 THR A O 1
ATOM 1589 N N . ASP A 1 206 ? 20.964 21.170 -60.534 1.00 53.34 206 ASP A N 1
ATOM 1590 C CA . ASP A 1 206 ? 21.365 22.382 -61.288 1.00 53.34 206 ASP A CA 1
ATOM 1591 C C . ASP A 1 206 ? 22.149 22.110 -62.585 1.00 53.34 206 ASP A C 1
ATOM 1593 O O . ASP A 1 206 ? 23.104 22.812 -62.915 1.00 53.34 206 ASP A O 1
ATOM 1597 N N . THR A 1 207 ? 21.753 21.101 -63.364 1.00 57.97 207 THR A N 1
ATOM 1598 C CA . THR A 1 207 ? 22.263 20.959 -64.742 1.00 57.97 207 THR A CA 1
ATOM 1599 C C . THR A 1 207 ? 21.137 20.728 -65.737 1.00 57.97 207 THR A C 1
ATOM 1601 O O . THR A 1 207 ? 20.955 19.626 -66.244 1.00 57.97 207 THR A O 1
ATOM 1604 N N . GLU A 1 208 ? 20.416 21.800 -66.066 1.00 56.22 208 GLU A N 1
ATOM 1605 C CA . GLU A 1 208 ? 19.784 21.901 -67.380 1.00 56.22 208 GLU A CA 1
ATOM 1606 C C . GLU A 1 208 ? 20.387 23.060 -68.178 1.00 56.22 208 GLU A C 1
ATOM 1608 O O . GLU A 1 208 ? 20.303 24.238 -67.829 1.00 56.22 208 GLU A O 1
ATOM 1613 N N . ASP A 1 209 ? 21.051 22.639 -69.251 1.00 58.28 209 ASP A N 1
ATOM 1614 C CA . ASP A 1 209 ? 21.536 23.409 -70.382 1.00 58.28 209 ASP A CA 1
ATOM 1615 C C . ASP A 1 209 ? 20.399 24.225 -71.010 1.00 58.28 209 ASP A C 1
ATOM 1617 O O . ASP A 1 209 ? 19.487 23.693 -71.643 1.00 58.28 209 ASP A O 1
ATOM 1621 N N . GLY A 1 210 ? 20.505 25.542 -70.898 1.00 56.16 210 GLY A N 1
ATOM 1622 C CA . GLY A 1 210 ? 19.734 26.492 -71.683 1.00 56.16 210 GLY A CA 1
ATOM 1623 C C . GLY A 1 210 ? 20.504 27.797 -71.741 1.00 56.16 210 GLY A C 1
ATOM 1624 O O . GLY A 1 210 ? 20.436 28.592 -70.810 1.00 56.16 210 GLY A O 1
ATOM 1625 N N . GLY A 1 211 ? 21.296 27.980 -72.800 1.00 56.66 211 GLY A N 1
ATOM 1626 C CA . GLY A 1 211 ? 22.173 29.131 -73.004 1.00 56.66 211 GLY A CA 1
ATOM 1627 C C . GLY A 1 211 ? 21.476 30.473 -72.769 1.00 56.66 211 GLY A C 1
ATOM 1628 O O . GLY A 1 211 ? 20.763 30.980 -73.627 1.00 56.66 211 GLY A O 1
ATOM 1629 N N . GLY A 1 212 ? 21.732 31.055 -71.605 1.00 52.06 212 GLY A N 1
ATOM 1630 C CA . GLY A 1 212 ? 21.351 32.402 -71.212 1.00 52.06 212 GLY A CA 1
ATOM 1631 C C . GLY A 1 212 ? 22.377 32.884 -70.197 1.00 52.06 212 GLY A C 1
ATOM 1632 O O . GLY A 1 212 ? 22.783 32.122 -69.323 1.00 52.06 212 GLY A O 1
ATOM 1633 N N . GLU A 1 213 ? 22.872 34.104 -70.390 1.00 49.47 213 GLU A N 1
ATOM 1634 C CA . GLU A 1 213 ? 23.963 34.735 -69.645 1.00 49.47 213 GLU A CA 1
ATOM 1635 C C . GLU A 1 213 ? 24.070 34.282 -68.183 1.00 49.47 213 GLU A C 1
ATOM 1637 O O . GLU A 1 213 ? 23.186 34.516 -67.357 1.00 49.47 213 GLU A O 1
ATOM 1642 N N . ARG A 1 214 ? 25.215 33.665 -67.861 1.00 48.75 214 ARG A N 1
ATOM 1643 C CA . ARG A 1 214 ? 25.649 33.357 -66.498 1.00 48.75 214 ARG A CA 1
ATOM 1644 C C . ARG A 1 214 ? 25.659 34.639 -65.663 1.00 48.75 214 ARG A C 1
ATOM 1646 O O . ARG A 1 214 ? 26.687 35.310 -65.554 1.00 48.75 214 ARG A O 1
ATOM 1653 N N . LYS A 1 215 ? 24.551 34.940 -64.985 1.00 53.69 215 LYS A N 1
ATOM 1654 C CA . LYS A 1 215 ? 24.597 35.724 -63.753 1.00 53.69 215 LYS A CA 1
ATOM 1655 C C . LYS A 1 215 ? 25.412 34.909 -62.759 1.00 53.69 215 LYS A C 1
ATOM 1657 O O . LYS A 1 215 ? 24.935 33.933 -62.190 1.00 53.69 215 LYS A O 1
ATOM 1662 N N . LYS A 1 216 ? 26.672 35.311 -62.584 1.00 47.38 216 LYS A N 1
ATOM 1663 C CA . LYS A 1 216 ? 27.463 35.028 -61.387 1.00 47.38 216 LYS A CA 1
ATOM 1664 C C . LYS A 1 216 ? 26.646 35.551 -60.206 1.00 47.38 216 LYS A C 1
ATOM 1666 O O . LYS A 1 216 ? 26.755 36.717 -59.838 1.00 47.38 216 LYS A O 1
ATOM 1671 N N . TYR A 1 217 ? 25.791 34.708 -59.639 1.00 45.97 217 TYR A N 1
ATOM 1672 C CA . TYR A 1 217 ? 25.385 34.891 -58.262 1.00 45.97 217 TYR A CA 1
ATOM 1673 C C . TYR A 1 217 ? 26.667 34.688 -57.468 1.00 45.97 217 TYR A C 1
ATOM 1675 O O . TYR A 1 217 ? 27.162 33.572 -57.325 1.00 45.97 217 TYR A O 1
ATOM 1683 N N . LEU A 1 218 ? 27.282 35.809 -57.094 1.00 50.09 218 LEU A N 1
ATOM 1684 C CA . LEU A 1 218 ? 28.267 35.864 -56.034 1.00 50.09 218 LEU A CA 1
ATOM 1685 C C . LEU A 1 218 ? 27.575 35.257 -54.819 1.00 50.09 218 LEU A C 1
ATOM 1687 O O . LEU A 1 218 ? 26.781 35.913 -54.147 1.00 50.09 218 LEU A O 1
ATOM 1691 N N . VAL A 1 219 ? 27.819 33.965 -54.619 1.00 47.94 219 VAL A N 1
ATOM 1692 C CA . VAL A 1 219 ? 27.691 33.308 -53.330 1.00 47.94 219 VAL A CA 1
ATOM 1693 C C . VAL A 1 219 ? 28.592 34.131 -52.426 1.00 47.94 219 VAL A C 1
ATOM 1695 O O . VAL A 1 219 ? 29.813 34.064 -52.538 1.00 47.94 219 VAL A O 1
ATOM 1698 N N . GLY A 1 220 ? 27.971 35.036 -51.670 1.00 48.34 220 GLY A N 1
ATOM 1699 C CA . GLY A 1 220 ? 28.663 35.851 -50.692 1.00 48.34 220 GLY A CA 1
ATOM 1700 C C . GLY A 1 220 ? 29.421 34.919 -49.765 1.00 48.34 220 GLY A C 1
ATOM 1701 O O . GLY A 1 220 ? 28.858 33.943 -49.265 1.00 48.34 220 GLY A O 1
ATOM 1702 N N . ASP A 1 221 ? 30.706 35.202 -49.606 1.00 48.34 221 ASP A N 1
ATOM 1703 C CA . ASP A 1 221 ? 31.583 34.494 -48.695 1.00 48.34 221 ASP A CA 1
ATOM 1704 C C . ASP A 1 221 ? 30.918 34.356 -47.317 1.00 48.34 221 ASP A C 1
ATOM 1706 O O . ASP A 1 221 ? 30.569 35.346 -46.673 1.00 48.34 221 ASP A O 1
ATOM 1710 N N . GLY A 1 222 ? 30.783 33.114 -46.848 1.00 50.06 222 GLY A N 1
ATOM 1711 C CA . GLY A 1 222 ? 30.894 32.846 -45.416 1.00 50.06 222 GLY A CA 1
ATOM 1712 C C . GLY A 1 222 ? 29.656 32.399 -44.642 1.00 50.06 222 GLY A C 1
ATOM 1713 O O . GLY A 1 222 ? 29.730 32.393 -43.417 1.00 50.06 222 GLY A O 1
ATOM 1714 N N . GLN A 1 223 ? 28.559 31.970 -45.270 1.00 52.75 223 GLN A N 1
ATOM 1715 C CA . GLN A 1 223 ? 27.563 31.162 -44.551 1.00 52.75 223 GLN A CA 1
ATOM 1716 C C . GLN A 1 223 ? 27.510 29.754 -45.132 1.00 52.75 223 GLN A C 1
ATOM 1718 O O . GLN A 1 223 ? 26.887 29.513 -46.164 1.00 52.75 223 GLN A O 1
ATOM 1723 N N . GLU A 1 224 ? 28.208 28.833 -44.454 1.00 55.47 224 GLU A N 1
ATOM 1724 C CA . GLU A 1 224 ? 28.037 27.389 -44.606 1.00 55.47 224 GLU A CA 1
ATOM 1725 C C . GLU A 1 224 ? 26.539 27.079 -44.679 1.00 55.47 224 GLU A C 1
ATOM 1727 O O . GLU A 1 224 ? 25.790 27.335 -43.734 1.00 55.47 224 GLU A O 1
ATOM 1732 N N . GLY A 1 225 ? 26.093 26.588 -45.836 1.00 50.97 225 GLY A N 1
ATOM 1733 C CA . GLY A 1 225 ? 24.709 26.198 -46.048 1.00 50.97 225 GLY A CA 1
ATOM 1734 C C . GLY A 1 225 ? 24.340 25.107 -45.052 1.00 50.97 225 GLY A C 1
ATOM 1735 O O . GLY A 1 225 ? 24.731 23.953 -45.226 1.00 50.97 225 GLY A O 1
ATOM 1736 N N . ALA A 1 226 ? 23.612 25.484 -43.999 1.00 54.41 226 ALA A N 1
ATOM 1737 C CA . ALA A 1 226 ? 23.036 24.551 -43.047 1.00 54.41 226 ALA A CA 1
ATOM 1738 C C . ALA A 1 226 ? 22.249 23.494 -43.833 1.00 54.41 226 ALA A C 1
ATOM 1740 O O . ALA A 1 226 ? 21.367 23.837 -44.625 1.00 54.41 226 ALA A O 1
ATOM 1741 N N . ALA A 1 227 ? 22.610 22.218 -43.661 1.00 52.47 227 ALA A N 1
ATOM 1742 C CA . ALA A 1 227 ? 21.896 21.111 -44.281 1.00 52.47 227 ALA A CA 1
ATOM 1743 C C . ALA A 1 227 ? 20.393 21.289 -44.001 1.00 52.47 227 ALA A C 1
ATOM 1745 O O . ALA A 1 227 ? 20.022 21.501 -42.846 1.00 52.47 227 ALA A O 1
ATOM 1746 N N . PRO A 1 228 ? 19.526 21.259 -45.027 1.00 50.09 228 PRO A N 1
ATOM 1747 C CA . PRO A 1 228 ? 18.214 21.885 -44.922 1.00 50.09 228 PRO A CA 1
ATOM 1748 C C . PRO A 1 228 ? 17.275 21.213 -43.910 1.00 50.09 228 PRO A C 1
ATOM 1750 O O . PRO A 1 228 ? 16.295 21.839 -43.524 1.00 50.09 228 PRO A O 1
ATOM 1753 N N . PHE A 1 229 ? 17.576 20.001 -43.419 1.00 52.91 229 PHE A N 1
ATOM 1754 C CA . PHE A 1 229 ? 16.783 19.337 -42.382 1.00 52.91 229 PHE A CA 1
ATOM 1755 C C . PHE A 1 229 ? 17.667 18.413 -41.520 1.00 52.91 229 PHE A C 1
ATOM 1757 O O . PHE A 1 229 ? 17.961 17.287 -41.923 1.00 52.91 229 PHE A O 1
ATOM 1764 N N . ASP A 1 230 ? 18.083 18.868 -40.332 1.00 53.84 230 ASP A N 1
ATOM 1765 C CA . ASP A 1 230 ? 18.477 17.958 -39.246 1.00 53.84 230 ASP A CA 1
ATOM 1766 C C . ASP A 1 230 ? 17.195 17.528 -38.524 1.00 53.84 230 ASP A C 1
ATOM 1768 O O . ASP A 1 230 ? 16.529 18.328 -37.864 1.00 53.84 230 ASP A O 1
ATOM 1772 N N . GLY A 1 231 ? 16.778 16.285 -38.758 1.00 57.84 231 GLY A N 1
ATOM 1773 C CA . GLY A 1 231 ? 15.572 15.716 -38.173 1.00 57.84 231 GLY A CA 1
ATOM 1774 C C . GLY A 1 231 ? 15.938 14.676 -37.126 1.00 57.84 231 GLY A C 1
ATOM 1775 O O . GLY A 1 231 ? 16.560 13.663 -37.441 1.00 57.84 231 GLY A O 1
ATOM 1776 N N . ALA A 1 232 ? 15.515 14.878 -35.881 1.00 71.12 232 ALA A N 1
ATOM 1777 C CA . ALA A 1 232 ? 15.535 13.820 -34.877 1.00 71.12 232 ALA A CA 1
ATOM 1778 C C . ALA A 1 232 ? 14.202 13.064 -34.913 1.00 71.12 232 ALA A C 1
ATOM 1780 O O . ALA A 1 232 ? 13.132 13.671 -34.863 1.00 71.12 232 ALA A O 1
ATOM 1781 N N . LEU A 1 233 ? 14.265 11.736 -34.990 1.00 66.06 233 LEU A N 1
ATOM 1782 C CA . LEU A 1 233 ? 13.104 10.876 -34.806 1.00 66.06 233 LEU A CA 1
ATOM 1783 C C . LEU A 1 233 ? 13.126 10.364 -33.365 1.00 66.06 233 LEU A C 1
ATOM 1785 O O . LEU A 1 233 ? 14.048 9.640 -32.981 1.00 66.06 233 LEU A O 1
ATOM 1789 N N . THR A 1 234 ? 12.123 10.744 -32.575 1.00 67.31 234 THR A N 1
ATOM 1790 C CA . THR A 1 234 ? 11.985 10.280 -31.190 1.00 67.31 234 THR A CA 1
ATOM 1791 C C . THR A 1 234 ? 10.837 9.288 -31.082 1.00 67.31 234 THR A C 1
ATOM 1793 O O . THR A 1 234 ? 9.696 9.598 -31.421 1.00 67.31 234 THR A O 1
ATOM 1796 N N . PHE A 1 235 ? 11.132 8.093 -30.580 1.00 68.94 235 PHE A N 1
ATOM 1797 C CA . PHE A 1 235 ? 10.131 7.089 -30.251 1.00 68.94 235 PHE A CA 1
ATOM 1798 C C . PHE A 1 235 ? 9.915 7.059 -28.744 1.00 68.94 235 PHE A C 1
ATOM 1800 O O . PHE A 1 235 ? 10.867 6.894 -27.978 1.00 68.94 235 PHE A O 1
ATOM 1807 N N . HIS A 1 236 ? 8.653 7.152 -28.331 1.00 71.94 236 HIS A N 1
ATOM 1808 C CA . HIS A 1 236 ? 8.248 6.971 -26.944 1.00 71.94 236 HIS A CA 1
ATOM 1809 C C . HIS A 1 236 ? 7.411 5.704 -26.824 1.00 71.94 236 HIS A C 1
ATOM 1811 O O . HIS A 1 236 ? 6.353 5.588 -27.443 1.00 71.94 236 HIS A O 1
ATOM 1817 N N . ARG A 1 237 ? 7.864 4.762 -25.995 1.00 77.75 237 ARG A N 1
ATOM 1818 C CA . ARG A 1 237 ? 7.043 3.625 -25.573 1.00 77.75 237 ARG A CA 1
ATOM 1819 C C . ARG A 1 237 ? 6.744 3.762 -24.091 1.00 77.75 237 ARG A C 1
ATOM 1821 O O . ARG A 1 237 ? 7.665 3.800 -23.280 1.00 77.75 237 ARG A O 1
ATOM 1828 N N . HIS A 1 238 ? 5.459 3.808 -23.752 1.00 81.44 238 HIS A N 1
ATOM 1829 C CA . HIS A 1 238 ? 4.980 3.835 -22.374 1.00 81.44 238 HIS A CA 1
ATOM 1830 C C . HIS A 1 238 ? 4.201 2.558 -22.082 1.00 81.44 238 HIS A C 1
ATOM 1832 O O . HIS A 1 238 ? 3.160 2.299 -22.679 1.00 81.44 238 HIS A O 1
ATOM 1838 N N . VAL A 1 239 ? 4.726 1.743 -21.174 1.00 83.31 239 VAL A N 1
ATOM 1839 C CA . VAL A 1 239 ? 4.066 0.536 -20.679 1.00 83.31 239 VAL A CA 1
ATOM 1840 C C . VAL A 1 239 ? 3.745 0.764 -19.211 1.00 83.31 239 VAL A C 1
ATOM 1842 O O . VAL A 1 239 ? 4.655 0.882 -18.397 1.00 83.31 239 VAL A O 1
ATOM 1845 N N . ASN A 1 240 ? 2.463 0.834 -18.860 1.00 83.75 240 ASN A N 1
ATOM 1846 C CA . ASN A 1 240 ? 2.025 1.062 -17.486 1.00 83.75 240 ASN A CA 1
ATOM 1847 C C . ASN A 1 240 ? 1.115 -0.084 -17.019 1.00 83.75 240 ASN A C 1
ATOM 1849 O O . ASN A 1 240 ? -0.046 -0.192 -17.408 1.00 83.75 240 ASN A O 1
ATOM 1853 N N . HIS A 1 241 ? 1.647 -0.939 -16.149 1.00 82.88 241 HIS A N 1
ATOM 1854 C CA . HIS A 1 241 ? 0.919 -2.038 -15.513 1.00 82.88 241 HIS A CA 1
ATOM 1855 C C . HIS A 1 241 ? 0.228 -1.615 -14.200 1.00 82.88 241 HIS A C 1
ATOM 1857 O O . HIS A 1 241 ? -0.471 -2.418 -13.579 1.00 82.88 241 HIS A O 1
ATOM 1863 N N . ARG A 1 242 ? 0.390 -0.353 -13.773 1.00 81.00 242 ARG A N 1
ATOM 1864 C CA . ARG A 1 242 ? -0.239 0.238 -12.577 1.00 81.00 242 ARG A CA 1
ATOM 1865 C C . ARG A 1 242 ? -1.614 0.826 -12.855 1.00 81.00 242 ARG A C 1
ATOM 1867 O O . ARG A 1 242 ? -2.340 1.045 -11.889 1.00 81.00 242 ARG A O 1
ATOM 1874 N N . VAL A 1 243 ? -1.983 1.053 -14.119 1.00 80.38 243 VAL A N 1
ATOM 1875 C CA . VAL A 1 243 ? -3.255 1.704 -14.478 1.00 80.38 243 VAL A CA 1
ATOM 1876 C C . VAL A 1 243 ? -4.435 0.995 -13.823 1.00 80.38 243 VAL A C 1
ATOM 1878 O O . VAL A 1 243 ? -5.235 1.646 -13.170 1.00 80.38 243 VAL A O 1
ATOM 1881 N N . LEU A 1 244 ? -4.518 -0.336 -13.902 1.00 77.00 244 LEU A N 1
ATOM 1882 C CA . LEU A 1 244 ? -5.628 -1.075 -13.292 1.00 77.00 244 LEU A CA 1
ATOM 1883 C C . LEU A 1 244 ? -5.679 -0.927 -11.757 1.00 77.00 244 LEU A C 1
ATOM 1885 O O . LEU A 1 244 ? -6.735 -0.547 -11.253 1.00 77.00 244 LEU A O 1
ATOM 1889 N N . PRO A 1 245 ? -4.592 -1.160 -10.991 1.00 77.38 245 PRO A N 1
ATOM 1890 C CA . PRO A 1 245 ? -4.570 -0.856 -9.558 1.00 77.38 245 PRO A CA 1
ATOM 1891 C C . PRO A 1 245 ? -4.876 0.608 -9.210 1.00 77.38 245 PRO A C 1
ATOM 1893 O O . PRO A 1 245 ? -5.569 0.866 -8.232 1.00 77.38 245 PRO A O 1
ATOM 1896 N N . GLN A 1 246 ? -4.369 1.568 -9.989 1.00 81.81 246 GLN A N 1
ATOM 1897 C CA . GLN A 1 246 ? -4.604 2.999 -9.773 1.00 81.81 246 GLN A CA 1
ATOM 1898 C C . GLN A 1 246 ? -6.068 3.358 -10.014 1.00 81.81 246 GLN A C 1
ATOM 1900 O O . GLN A 1 246 ? -6.690 3.974 -9.156 1.00 81.81 246 GLN A O 1
ATOM 1905 N N . VAL A 1 247 ? -6.632 2.918 -11.139 1.00 79.50 247 VAL A N 1
ATOM 1906 C CA . VAL A 1 247 ? -8.046 3.100 -11.472 1.00 79.50 247 VAL A CA 1
ATOM 1907 C C . VAL A 1 247 ? -8.914 2.426 -10.422 1.00 79.50 247 VAL A C 1
ATOM 1909 O O . VAL A 1 247 ? -9.829 3.063 -9.924 1.00 79.50 247 VAL A O 1
ATOM 1912 N N . ARG A 1 248 ? -8.601 1.192 -10.008 1.00 81.88 248 ARG A N 1
ATOM 1913 C CA . ARG A 1 248 ? -9.328 0.513 -8.929 1.00 81.88 248 ARG A CA 1
ATOM 1914 C C . ARG A 1 248 ? -9.299 1.331 -7.639 1.00 81.88 248 ARG A C 1
ATOM 1916 O O . ARG A 1 248 ? -10.353 1.581 -7.077 1.00 81.88 248 ARG A O 1
ATOM 1923 N N . LYS A 1 249 ? -8.126 1.811 -7.217 1.00 82.38 249 LYS A N 1
ATOM 1924 C CA . LYS A 1 249 ? -7.982 2.645 -6.016 1.00 82.38 249 LYS A CA 1
ATOM 1925 C C . LYS A 1 249 ? -8.772 3.955 -6.116 1.00 82.38 249 LYS A C 1
ATOM 1927 O O . LYS A 1 249 ? -9.376 4.385 -5.139 1.00 82.38 249 LYS A O 1
ATOM 1932 N N . GLU A 1 250 ? -8.770 4.613 -7.272 1.00 84.69 250 GLU A N 1
ATOM 1933 C CA . GLU A 1 250 ? -9.551 5.838 -7.480 1.00 84.69 250 GLU A CA 1
ATOM 1934 C C . GLU A 1 250 ? -11.060 5.561 -7.567 1.00 84.69 250 GLU A C 1
ATOM 1936 O O . GLU A 1 250 ? -11.847 6.351 -7.047 1.00 84.69 250 GLU A O 1
ATOM 1941 N N . VAL A 1 251 ? -11.471 4.422 -8.131 1.00 86.06 251 VAL A N 1
ATOM 1942 C CA . VAL A 1 251 ? -12.864 3.951 -8.124 1.00 86.06 251 VAL A CA 1
ATOM 1943 C C . VAL A 1 251 ? -13.316 3.626 -6.702 1.00 86.06 251 VAL A C 1
ATOM 1945 O O . VAL A 1 251 ? -14.371 4.100 -6.303 1.00 86.06 251 VAL A 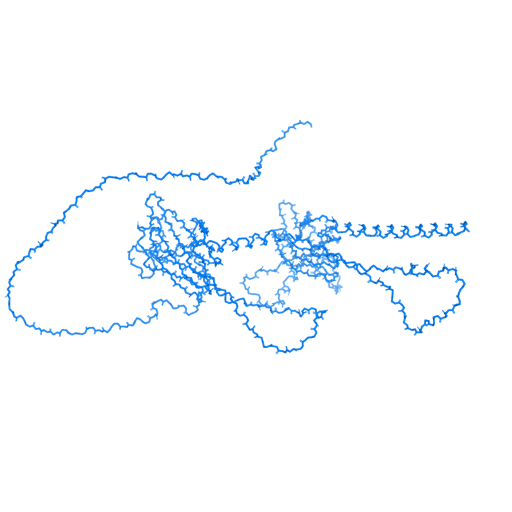O 1
ATOM 1948 N N . GLU A 1 252 ? -12.512 2.923 -5.905 1.00 84.38 252 GLU A N 1
ATOM 1949 C CA . GLU A 1 252 ? -12.795 2.644 -4.489 1.00 84.38 252 GLU A CA 1
ATOM 1950 C C . GLU A 1 252 ? -12.943 3.946 -3.691 1.00 84.38 252 GLU A C 1
ATOM 1952 O O . GLU A 1 252 ? -13.900 4.108 -2.937 1.00 84.38 252 GLU A O 1
ATOM 1957 N N . LYS A 1 253 ? -12.062 4.932 -3.910 1.00 82.69 253 LYS A N 1
ATOM 1958 C CA . LYS A 1 253 ? -12.210 6.274 -3.320 1.00 82.69 253 LYS A CA 1
ATOM 1959 C C . LYS A 1 253 ? -13.470 6.991 -3.796 1.00 82.69 253 LYS A C 1
ATOM 1961 O O . LYS A 1 253 ? -14.044 7.781 -3.049 1.00 82.69 253 LYS A O 1
ATOM 1966 N N . MET A 1 254 ? -13.870 6.802 -5.051 1.00 86.12 254 MET A N 1
ATOM 1967 C CA . MET A 1 254 ? -15.088 7.394 -5.599 1.00 86.12 254 MET A CA 1
ATOM 1968 C C . MET A 1 254 ? -16.335 6.750 -4.987 1.00 86.12 254 MET A C 1
ATOM 1970 O O . MET A 1 254 ? -17.213 7.479 -4.537 1.00 86.12 254 MET A O 1
ATOM 1974 N N . GLN A 1 255 ? -16.374 5.422 -4.886 1.00 86.94 255 GLN A N 1
ATOM 1975 C CA . GLN A 1 255 ? -17.435 4.663 -4.220 1.00 86.94 255 GLN A CA 1
ATOM 1976 C C . GLN A 1 255 ? -17.527 5.039 -2.738 1.00 86.94 255 GLN A C 1
ATOM 1978 O O . GLN A 1 255 ? -18.590 5.414 -2.254 1.00 86.94 255 GLN A O 1
ATOM 1983 N N . ALA A 1 256 ? -16.396 5.118 -2.032 1.00 88.56 256 ALA A N 1
ATOM 1984 C CA . ALA A 1 256 ? -16.348 5.575 -0.643 1.00 88.56 256 ALA A CA 1
ATOM 1985 C C . ALA A 1 256 ? -16.938 6.983 -0.443 1.00 88.56 256 ALA A C 1
ATOM 1987 O O . ALA A 1 256 ? -17.486 7.281 0.617 1.00 88.56 256 ALA A O 1
ATOM 1988 N N . LYS A 1 257 ? -16.850 7.860 -1.455 1.00 88.81 257 LYS A N 1
ATOM 1989 C CA . LYS A 1 257 ? -17.486 9.192 -1.444 1.00 88.81 257 LYS A CA 1
ATOM 1990 C C . LYS A 1 257 ? -19.001 9.142 -1.644 1.00 88.81 257 LYS A C 1
ATOM 1992 O O . LYS A 1 257 ? -19.660 10.135 -1.340 1.00 88.81 257 LYS A O 1
ATOM 1997 N N . MET A 1 258 ? -19.537 8.048 -2.178 1.00 88.75 258 MET A N 1
ATOM 1998 C CA . MET A 1 258 ? -20.967 7.840 -2.420 1.00 88.75 258 MET A CA 1
ATOM 1999 C C . MET A 1 258 ? -21.663 7.118 -1.261 1.00 88.75 258 MET A C 1
ATOM 2001 O O . MET A 1 258 ? -22.868 7.293 -1.079 1.00 88.75 258 MET A O 1
ATOM 2005 N N . VAL A 1 259 ? -20.910 6.392 -0.431 1.00 93.56 259 VAL A N 1
ATOM 2006 C CA . VAL A 1 259 ? -21.421 5.776 0.800 1.00 93.56 259 VAL A CA 1
ATOM 2007 C C . VAL A 1 259 ? -21.864 6.859 1.782 1.00 93.56 259 VAL A C 1
ATOM 2009 O O . VAL A 1 259 ? -21.035 7.579 2.338 1.00 93.56 259 VAL A O 1
ATOM 2012 N N . ARG A 1 260 ? -23.172 6.961 2.028 1.00 93.44 260 ARG A N 1
ATOM 2013 C CA . ARG A 1 260 ? -23.734 7.870 3.048 1.00 93.44 260 ARG A CA 1
ATOM 2014 C C . ARG A 1 260 ? -24.088 7.165 4.341 1.00 93.44 260 ARG A C 1
ATOM 2016 O O . ARG A 1 260 ? -24.126 7.809 5.387 1.00 93.44 260 ARG A O 1
ATOM 2023 N N . ARG A 1 261 ? -24.366 5.865 4.255 1.00 96.44 261 ARG A N 1
ATOM 2024 C CA . ARG A 1 261 ? -24.794 5.055 5.385 1.00 96.44 261 ARG A CA 1
ATOM 2025 C C . ARG A 1 261 ? -23.835 3.894 5.578 1.00 96.44 261 ARG A C 1
ATOM 2027 O O . ARG A 1 261 ? -23.555 3.162 4.633 1.00 96.44 261 ARG A O 1
ATOM 2034 N N . ALA A 1 262 ? -23.334 3.748 6.794 1.00 97.38 262 ALA A N 1
ATOM 2035 C CA . ALA A 1 262 ? -22.548 2.597 7.209 1.00 97.38 262 ALA A CA 1
ATOM 2036 C C . ALA A 1 262 ? -23.308 1.856 8.306 1.00 97.38 262 ALA A C 1
ATOM 2038 O O . ALA A 1 262 ? -23.837 2.491 9.218 1.00 97.38 262 ALA A O 1
ATOM 2039 N N . GLU A 1 263 ? -23.361 0.533 8.213 1.00 97.94 263 GLU A N 1
ATOM 2040 C CA . GLU A 1 263 ? -24.050 -0.329 9.171 1.00 97.94 263 GLU A CA 1
ATOM 2041 C C . GLU A 1 263 ? -23.103 -1.402 9.678 1.00 97.94 263 GLU A C 1
ATOM 2043 O O . GLU A 1 263 ? -22.338 -1.982 8.915 1.00 97.94 263 GLU A O 1
ATOM 2048 N N . TRP A 1 264 ? -23.169 -1.686 10.968 1.00 98.12 264 TRP A N 1
ATOM 2049 C CA . TRP A 1 264 ? -22.416 -2.746 11.607 1.00 98.12 264 TRP A CA 1
ATOM 2050 C C . TRP A 1 264 ? -23.368 -3.625 12.395 1.00 98.12 264 TRP A C 1
ATOM 2052 O O . TRP A 1 264 ? -23.950 -3.191 13.389 1.00 98.12 264 TRP A O 1
ATOM 2062 N N . GLN A 1 265 ? -23.539 -4.855 11.925 1.00 97.19 265 GLN A N 1
ATOM 2063 C CA . GLN A 1 265 ? -24.380 -5.838 12.584 1.00 97.19 265 GLN A CA 1
ATOM 2064 C C . GLN A 1 265 ? -23.543 -6.672 13.550 1.00 97.19 265 GLN A C 1
ATOM 2066 O O . GLN A 1 265 ? -22.567 -7.312 13.160 1.00 97.19 265 GLN A O 1
ATOM 2071 N N . ILE A 1 266 ? -23.958 -6.686 14.809 1.00 96.50 266 ILE A N 1
ATOM 2072 C CA . ILE A 1 266 ? -23.376 -7.504 15.862 1.00 96.50 266 ILE A CA 1
ATOM 2073 C C . ILE A 1 266 ? -24.354 -8.635 16.164 1.00 96.50 266 ILE A C 1
ATOM 2075 O O . ILE A 1 266 ? -25.505 -8.389 16.519 1.00 96.50 266 ILE A O 1
ATOM 2079 N N . THR A 1 267 ? -23.900 -9.871 16.008 1.00 95.56 267 THR A N 1
ATOM 2080 C CA . THR A 1 267 ? -24.661 -11.083 16.337 1.00 95.56 267 THR A CA 1
ATOM 2081 C C . THR A 1 267 ? -24.454 -11.483 17.795 1.00 95.56 267 THR A C 1
ATOM 2083 O O . THR A 1 267 ? -23.392 -11.202 18.356 1.00 95.56 267 THR A O 1
ATOM 2086 N N . ASN A 1 268 ? -25.414 -12.204 18.378 1.00 93.88 268 ASN A N 1
ATOM 2087 C CA . ASN A 1 268 ? -25.416 -12.618 19.785 1.00 93.88 268 ASN A CA 1
ATOM 2088 C C . ASN A 1 268 ? -25.303 -11.414 20.733 1.00 93.88 268 ASN A C 1
ATOM 2090 O O . ASN A 1 268 ? -24.462 -11.377 21.638 1.00 93.88 268 ASN A O 1
ATOM 2094 N N . ALA A 1 269 ? -26.097 -10.376 20.471 1.00 93.44 269 ALA A N 1
ATOM 2095 C CA . ALA A 1 269 ? -25.959 -9.088 21.135 1.00 93.44 269 ALA A CA 1
ATOM 2096 C C . ALA A 1 269 ? -26.244 -9.168 22.645 1.00 93.44 269 ALA A C 1
ATOM 2098 O O . ALA A 1 269 ? -25.611 -8.449 23.422 1.00 93.44 269 ALA A O 1
ATOM 2099 N N . LEU A 1 270 ? -27.123 -10.073 23.085 1.00 91.31 270 LEU A N 1
ATOM 2100 C CA . LEU A 1 270 ? -27.388 -10.303 24.508 1.00 91.31 270 LEU A CA 1
ATOM 2101 C C . LEU A 1 270 ? -26.163 -10.850 25.259 1.00 91.31 270 LEU A C 1
ATOM 2103 O O . LEU A 1 270 ? -25.933 -10.482 26.414 1.00 91.31 270 LEU A O 1
ATOM 2107 N N . ALA A 1 271 ? -25.322 -11.659 24.606 1.00 93.38 271 ALA A N 1
ATOM 2108 C CA . ALA A 1 271 ? -24.101 -12.191 25.216 1.00 93.38 271 ALA A CA 1
ATOM 2109 C C . ALA A 1 271 ? -23.073 -11.088 25.539 1.00 93.38 271 ALA A C 1
ATOM 2111 O O . ALA A 1 271 ? -22.262 -11.240 26.457 1.00 93.38 271 ALA A O 1
ATOM 2112 N N . LEU A 1 272 ? -23.140 -9.941 24.848 1.00 89.88 272 LEU A N 1
ATOM 2113 C CA . LEU A 1 272 ? -22.231 -8.814 25.073 1.00 89.88 272 LEU A CA 1
ATOM 2114 C C . LEU A 1 272 ? -22.309 -8.273 26.504 1.00 89.88 272 LEU A C 1
ATOM 2116 O O . LEU A 1 272 ? -21.290 -7.840 27.040 1.00 89.88 272 LEU A O 1
ATOM 2120 N N . LEU A 1 273 ? -23.489 -8.316 27.133 1.00 91.00 273 LEU A N 1
ATOM 2121 C CA . LEU A 1 273 ? -23.672 -7.844 28.509 1.00 91.00 273 LEU A CA 1
ATOM 2122 C C . LEU A 1 273 ? -22.831 -8.638 29.507 1.00 91.00 273 LEU A C 1
ATOM 2124 O O . LEU A 1 273 ? -22.284 -8.055 30.442 1.00 91.00 273 LEU A O 1
ATOM 2128 N N . ALA A 1 274 ? -22.710 -9.949 29.293 1.00 93.12 274 ALA A N 1
ATOM 2129 C CA . ALA A 1 274 ? -21.916 -10.826 30.142 1.00 93.12 274 ALA A CA 1
ATOM 2130 C C . ALA A 1 274 ? -20.417 -10.734 29.816 1.00 93.12 274 ALA A C 1
ATOM 2132 O O . ALA A 1 274 ? -19.583 -10.815 30.715 1.00 93.12 274 ALA A O 1
ATOM 2133 N N . SER A 1 275 ? -20.064 -10.564 28.538 1.00 92.69 275 SER A N 1
ATOM 2134 C CA . SER A 1 275 ? -18.667 -10.592 28.087 1.00 92.69 275 SER A CA 1
ATOM 2135 C C . SER A 1 275 ? -17.919 -9.263 28.239 1.00 92.69 275 SER A C 1
ATOM 2137 O O . SER A 1 275 ? -16.697 -9.273 28.380 1.00 92.69 275 SER A O 1
ATOM 2139 N N . PHE A 1 276 ? -18.613 -8.120 28.218 1.00 92.94 276 PHE A N 1
ATOM 2140 C CA . PHE A 1 276 ? -17.976 -6.799 28.204 1.00 92.94 276 PHE A CA 1
ATOM 2141 C C . PHE A 1 276 ? -18.392 -5.963 29.411 1.00 92.94 276 PHE A C 1
ATOM 2143 O O . PHE A 1 276 ? -19.419 -5.291 29.344 1.00 92.94 276 PHE A O 1
ATOM 2150 N N . PRO A 1 277 ? -17.615 -5.940 30.509 1.00 93.25 277 PRO A N 1
ATOM 2151 C CA . PRO A 1 277 ? -17.965 -5.145 31.682 1.00 93.25 277 PRO A CA 1
ATOM 2152 C C . PRO A 1 277 ? -18.012 -3.642 31.361 1.00 93.25 277 PRO A C 1
ATOM 2154 O O . PRO A 1 277 ? -17.521 -3.182 30.327 1.00 93.25 277 PRO A O 1
ATOM 2157 N N . LYS A 1 278 ? -18.595 -2.852 32.269 1.00 94.12 278 LYS A N 1
ATOM 2158 C CA . LYS A 1 278 ? -18.661 -1.387 32.136 1.00 94.12 278 LYS A CA 1
ATOM 2159 C C . LYS A 1 278 ? -17.278 -0.808 31.812 1.00 94.12 278 LYS A C 1
ATOM 2161 O O . LYS A 1 278 ? -16.269 -1.266 32.346 1.00 94.12 278 LYS A O 1
ATOM 2166 N N . LEU A 1 279 ? -17.239 0.208 30.947 1.00 94.00 279 LEU A N 1
ATOM 2167 C CA . LEU A 1 279 ? -16.014 0.837 30.421 1.00 94.00 279 LEU A CA 1
ATOM 2168 C C . LEU A 1 279 ? -15.181 -0.013 29.446 1.00 94.00 279 LEU A C 1
ATOM 2170 O O . LEU A 1 279 ? -14.122 0.445 29.017 1.00 94.00 279 LEU A O 1
ATOM 2174 N N . LYS A 1 280 ? -15.630 -1.212 29.053 1.00 95.31 280 LYS A N 1
ATOM 2175 C CA . LYS A 1 280 ? -15.002 -1.968 27.961 1.00 95.31 280 LYS A CA 1
ATOM 2176 C C . LYS A 1 280 ? -15.772 -1.761 26.655 1.00 95.31 280 LYS A C 1
ATOM 2178 O O . LYS A 1 280 ? -16.942 -2.142 26.588 1.00 95.31 280 LYS A O 1
ATOM 2183 N N . PRO A 1 281 ? -15.148 -1.151 25.631 1.00 96.44 281 PRO A N 1
ATOM 2184 C CA . PRO A 1 281 ? -15.778 -1.013 24.334 1.00 96.44 281 PRO A CA 1
ATOM 2185 C C . PRO A 1 281 ? -15.607 -2.276 23.490 1.00 96.44 281 PRO A C 1
ATOM 2187 O O . PRO A 1 281 ? -14.645 -3.028 23.646 1.00 96.44 281 PRO A O 1
ATOM 2190 N N . ILE A 1 282 ? -16.496 -2.423 22.519 1.00 96.00 282 ILE A N 1
ATOM 2191 C CA . ILE A 1 282 ? -16.266 -3.162 21.283 1.00 96.00 282 ILE A CA 1
ATOM 2192 C C . ILE A 1 282 ? -16.121 -2.157 20.146 1.00 96.00 282 ILE A C 1
ATOM 2194 O O . ILE A 1 282 ? -16.829 -1.144 20.100 1.00 96.00 282 ILE A O 1
ATOM 2198 N N . CYS A 1 283 ? -15.191 -2.428 19.238 1.00 97.00 283 CYS A N 1
ATOM 2199 C CA . CYS A 1 283 ? -14.932 -1.552 18.108 1.00 97.00 283 CYS A CA 1
ATOM 2200 C C . CYS A 1 283 ? -15.234 -2.262 16.792 1.00 97.00 283 CYS A C 1
ATOM 2202 O O . CYS A 1 283 ? -14.915 -3.445 16.639 1.00 97.00 283 CYS A O 1
ATOM 2204 N N . SER A 1 284 ? -15.817 -1.535 15.838 1.00 97.19 284 SER A N 1
ATOM 2205 C CA . SER A 1 284 ? -15.956 -2.042 14.472 1.00 97.19 284 SER A CA 1
ATOM 2206 C C . SER A 1 284 ? -14.587 -2.142 13.796 1.00 97.19 284 SER A C 1
ATOM 2208 O O . SER A 1 284 ? -13.621 -1.500 14.231 1.00 97.19 284 SER A O 1
ATOM 2210 N N . PRO A 1 285 ? -14.491 -2.849 12.662 1.00 94.94 285 PRO A N 1
ATOM 2211 C CA . PRO A 1 285 ? -13.413 -2.619 11.717 1.00 94.94 285 PRO A CA 1
ATOM 2212 C C . PRO A 1 285 ? -13.373 -1.144 11.309 1.00 94.94 285 PRO A C 1
ATOM 2214 O O . PRO A 1 285 ? -14.395 -0.448 11.323 1.00 94.94 285 PRO A O 1
ATOM 2217 N N . ILE A 1 286 ? -12.186 -0.673 10.939 1.00 95.38 286 ILE A N 1
ATOM 2218 C CA . ILE A 1 286 ? -12.023 0.660 10.363 1.00 95.38 286 ILE A CA 1
ATOM 2219 C C . ILE A 1 286 ? -12.734 0.678 9.010 1.00 95.38 286 ILE A C 1
ATOM 2221 O O . ILE A 1 286 ? -12.554 -0.232 8.201 1.00 95.38 286 ILE A O 1
ATOM 2225 N N . PHE A 1 287 ? -13.516 1.720 8.757 1.00 95.50 287 PHE A N 1
ATOM 2226 C CA . PHE A 1 287 ? -14.256 1.874 7.514 1.00 95.50 287 PHE A CA 1
ATOM 2227 C C . PHE A 1 287 ? -14.121 3.281 6.934 1.00 95.50 287 PHE A C 1
ATOM 2229 O O . PHE A 1 287 ? -13.498 4.177 7.511 1.00 95.50 287 PHE A O 1
ATOM 2236 N N . GLN A 1 288 ? -14.697 3.449 5.746 1.00 95.38 288 GLN A N 1
ATOM 2237 C CA . GLN A 1 288 ? -14.749 4.710 5.024 1.00 95.38 288 GLN A CA 1
ATOM 2238 C C . GLN A 1 288 ? -16.185 5.017 4.595 1.00 95.38 288 GLN A C 1
ATOM 2240 O O . GLN A 1 288 ? -16.910 4.124 4.152 1.00 95.38 288 GLN A O 1
ATOM 2245 N N . ALA A 1 289 ? -16.593 6.275 4.749 1.00 95.69 289 ALA A N 1
ATOM 2246 C CA . ALA A 1 289 ? -17.904 6.772 4.341 1.00 95.69 289 ALA A CA 1
ATOM 2247 C C . ALA A 1 289 ? -17.820 8.269 4.016 1.00 95.69 289 ALA A C 1
ATOM 2249 O O . ALA A 1 289 ? -17.031 9.000 4.615 1.00 95.69 289 ALA A O 1
ATOM 2250 N N . ALA A 1 290 ? -18.602 8.721 3.036 1.00 94.75 290 ALA A N 1
ATOM 2251 C CA . ALA A 1 290 ? -18.585 10.076 2.482 1.00 94.75 290 ALA A CA 1
ATOM 2252 C C . ALA A 1 290 ? -17.172 10.592 2.122 1.00 94.75 290 ALA A C 1
ATOM 2254 O O . ALA A 1 290 ? -16.908 11.795 2.135 1.00 94.75 290 ALA A O 1
ATOM 2255 N N . GLY A 1 291 ? -16.256 9.682 1.771 1.00 92.38 291 GLY A N 1
ATOM 2256 C CA . GLY A 1 291 ? -14.865 9.985 1.428 1.00 92.38 291 GLY A CA 1
ATOM 2257 C C . GLY A 1 291 ? -13.944 10.236 2.623 1.00 92.38 291 GLY A C 1
ATOM 2258 O O . GLY A 1 291 ? -12.789 10.602 2.411 1.00 92.38 291 GLY A O 1
ATOM 2259 N N . VAL A 1 292 ? -14.426 10.042 3.853 1.00 94.44 292 VAL A N 1
ATOM 2260 C CA . VAL A 1 292 ? -13.601 10.071 5.063 1.00 94.44 292 VAL A CA 1
ATOM 2261 C C . VAL A 1 292 ? -13.123 8.661 5.371 1.00 94.44 292 VAL A C 1
ATOM 2263 O O . VAL A 1 292 ? -13.927 7.759 5.590 1.00 94.44 292 VAL A O 1
ATOM 2266 N N . GLU A 1 293 ? -11.805 8.486 5.378 1.00 94.00 293 GLU A N 1
ATOM 2267 C CA . GLU A 1 293 ? -11.126 7.254 5.783 1.00 94.00 293 GLU A CA 1
ATOM 2268 C C . GLU A 1 293 ? -10.878 7.255 7.300 1.00 94.00 293 GLU A C 1
ATOM 2270 O O . GLU A 1 293 ? -10.788 8.314 7.921 1.00 94.00 293 GLU A O 1
ATOM 2275 N N . GLY A 1 294 ? -10.722 6.077 7.909 1.00 94.62 294 GLY A N 1
ATOM 2276 C CA . GLY A 1 294 ? -10.357 5.985 9.327 1.00 94.62 294 GLY A CA 1
ATOM 2277 C C . GLY A 1 294 ? -11.526 6.157 10.301 1.00 94.62 294 GLY A C 1
ATOM 2278 O O . GLY A 1 294 ? -11.296 6.501 11.460 1.00 94.62 294 GLY A O 1
ATOM 2279 N N . LEU A 1 295 ? -12.766 5.947 9.850 1.00 96.81 295 LEU A N 1
ATOM 2280 C CA . LEU A 1 295 ? -13.939 5.939 10.724 1.00 96.81 295 LEU A CA 1
ATOM 2281 C C . LEU A 1 295 ? -14.022 4.615 11.489 1.00 96.81 295 LEU A C 1
ATOM 2283 O O . LEU A 1 295 ? -13.660 3.563 10.961 1.00 96.81 295 LEU A O 1
ATOM 2287 N N . GLN A 1 296 ? -14.511 4.657 12.728 1.00 97.88 296 GLN A N 1
ATOM 2288 C CA . GLN A 1 296 ? -14.710 3.455 13.540 1.00 97.88 296 GLN A CA 1
ATOM 2289 C C . GLN A 1 296 ? -15.859 3.649 14.532 1.00 97.88 296 GLN A C 1
ATOM 2291 O O . GLN A 1 296 ? -15.937 4.674 15.211 1.00 97.88 296 GLN A O 1
ATOM 2296 N N . PHE A 1 297 ? -16.736 2.657 14.655 1.00 98.25 297 PHE A N 1
ATOM 2297 C CA . PHE A 1 297 ? -17.718 2.610 15.732 1.00 98.25 297 PHE A CA 1
ATOM 2298 C C . PHE A 1 297 ? -17.052 2.171 17.028 1.00 98.25 297 PHE A C 1
ATOM 2300 O O . PHE A 1 297 ? -16.320 1.186 17.042 1.00 98.25 297 PHE A O 1
ATOM 2307 N N . VAL A 1 298 ? -17.339 2.883 18.116 1.00 97.81 298 VAL A N 1
ATOM 2308 C CA . VAL A 1 298 ? -16.894 2.545 19.470 1.00 97.81 298 VAL A CA 1
ATOM 2309 C C . VAL A 1 298 ? -18.134 2.424 20.345 1.00 97.81 298 VAL A C 1
ATOM 2311 O O . VAL A 1 298 ? -18.790 3.418 20.669 1.00 97.81 298 VAL A O 1
ATOM 2314 N N . PHE A 1 299 ? -18.478 1.194 20.704 1.00 97.94 299 PHE A N 1
ATOM 2315 C CA . PHE A 1 299 ? -19.712 0.874 21.407 1.00 97.94 299 PHE A CA 1
ATOM 2316 C C . PHE A 1 299 ? -19.415 0.264 22.771 1.00 97.94 299 PHE A C 1
ATOM 2318 O O . PHE A 1 299 ? -18.610 -0.651 22.876 1.00 97.94 299 PHE A O 1
ATOM 2325 N N . TYR A 1 300 ? -20.071 0.755 23.818 1.00 98.00 300 TYR A N 1
ATOM 2326 C CA . TYR A 1 300 ? -19.958 0.238 25.180 1.00 98.00 300 TYR A CA 1
ATOM 2327 C C . TYR A 1 300 ? -21.299 -0.396 25.566 1.00 98.00 300 TYR A C 1
ATOM 2329 O O . TYR A 1 300 ? -22.217 0.346 25.940 1.00 98.00 300 TYR A O 1
ATOM 2337 N N . PRO A 1 301 ? -21.432 -1.737 25.507 1.00 97.56 301 PRO A N 1
ATOM 2338 C CA . PRO A 1 301 ? -22.694 -2.422 25.801 1.00 97.56 301 PRO A CA 1
ATOM 2339 C C . PRO A 1 301 ? -23.227 -2.103 27.203 1.00 97.56 301 PRO A C 1
ATOM 2341 O O . PRO A 1 301 ? -24.401 -1.783 27.359 1.00 97.56 301 PRO A O 1
ATOM 2344 N N . ASN A 1 302 ? -22.332 -2.089 28.197 1.00 97.12 302 ASN A N 1
ATOM 2345 C CA . ASN A 1 302 ? -22.622 -1.760 29.598 1.00 97.12 302 ASN A CA 1
ATOM 2346 C C . ASN A 1 302 ? -22.383 -0.275 29.954 1.00 97.12 302 ASN A C 1
ATOM 2348 O O . ASN A 1 302 ? -22.273 0.087 31.128 1.00 97.12 302 ASN A O 1
ATOM 2352 N N . GLY A 1 303 ? -22.268 0.585 28.940 1.00 97.06 303 GLY A N 1
ATOM 2353 C CA . GLY A 1 303 ? -22.080 2.022 29.104 1.00 97.06 303 GLY A CA 1
ATOM 2354 C C . GLY A 1 303 ? -20.643 2.462 29.425 1.00 97.06 303 GLY A C 1
ATOM 2355 O O . GLY A 1 303 ? -19.786 1.701 29.885 1.00 97.06 303 GLY A O 1
ATOM 2356 N N . TYR A 1 304 ? -20.383 3.737 29.151 1.00 97.38 304 TYR A N 1
ATOM 2357 C CA . TYR A 1 304 ? -19.149 4.466 29.426 1.00 97.38 304 TYR A CA 1
ATOM 2358 C C . TYR A 1 304 ? -19.218 5.174 30.792 1.00 97.38 304 TYR A C 1
ATOM 2360 O O . TYR A 1 304 ? -20.204 5.065 31.529 1.00 97.38 304 TYR A O 1
ATOM 2368 N N . THR A 1 305 ? -18.162 5.899 31.162 1.00 96.25 305 THR A N 1
ATOM 2369 C CA . THR A 1 305 ? -18.101 6.666 32.411 1.00 96.25 305 THR A CA 1
ATOM 2370 C C . THR A 1 305 ? -19.257 7.663 32.469 1.00 96.25 305 THR A C 1
ATOM 2372 O O . THR A 1 305 ? -19.450 8.454 31.547 1.00 96.25 305 THR A O 1
ATOM 2375 N N . GLY A 1 306 ? -20.048 7.597 33.544 1.00 95.75 306 GLY A N 1
ATOM 2376 C CA . GLY A 1 306 ? -21.239 8.432 33.740 1.00 95.75 306 GLY A CA 1
ATOM 2377 C C . GLY A 1 306 ? -22.534 7.890 33.123 1.00 95.75 306 GLY A C 1
ATOM 2378 O O . GLY A 1 306 ? -23.578 8.520 33.283 1.00 95.75 306 GLY A O 1
ATOM 2379 N N . ALA A 1 307 ? -22.508 6.732 32.451 1.00 97.06 307 ALA A N 1
ATOM 2380 C CA . ALA A 1 307 ? -23.726 6.120 31.927 1.00 97.06 307 ALA A CA 1
ATOM 2381 C C . ALA A 1 307 ? -24.627 5.597 33.054 1.00 97.06 307 ALA A C 1
ATOM 2383 O O . ALA A 1 307 ? -24.144 4.978 34.016 1.00 97.06 307 ALA A O 1
ATOM 2384 N N . SER A 1 308 ? -25.930 5.838 32.902 1.00 97.69 308 SER A N 1
ATOM 2385 C CA . SER A 1 308 ? -26.990 5.289 33.744 1.00 97.69 308 SER A CA 1
ATOM 2386 C C . SER A 1 308 ? -27.042 3.768 33.605 1.00 97.69 308 SER A C 1
ATOM 2388 O O . SER A 1 308 ? -26.671 3.208 32.575 1.00 97.69 308 SER A O 1
ATOM 2390 N N . GLU A 1 309 ? -27.493 3.082 34.650 1.00 95.44 309 GLU A N 1
ATOM 2391 C CA . GLU A 1 309 ? -27.590 1.622 34.643 1.00 95.44 309 GLU A CA 1
ATOM 2392 C C . GLU A 1 309 ? -28.517 1.122 33.520 1.00 95.44 309 GLU A C 1
ATOM 2394 O O . GLU A 1 309 ? -29.587 1.687 33.282 1.00 95.44 309 GLU A O 1
ATOM 2399 N N . GLY A 1 310 ? -28.070 0.097 32.788 1.00 93.69 310 GLY A N 1
ATOM 2400 C CA . GLY A 1 310 ? -28.783 -0.470 31.637 1.00 93.69 310 GLY A CA 1
ATOM 2401 C C . GLY A 1 310 ? -28.701 0.344 30.337 1.00 93.69 310 GLY A C 1
ATOM 2402 O O . GLY A 1 310 ? -29.257 -0.080 29.320 1.00 93.69 310 GLY A O 1
ATOM 2403 N N . PHE A 1 311 ? -28.023 1.498 30.330 1.00 97.81 311 PHE A N 1
ATOM 2404 C CA . PHE A 1 311 ? -27.776 2.266 29.108 1.00 97.81 311 PHE A CA 1
ATOM 2405 C C . PHE A 1 311 ? -26.457 1.864 28.450 1.00 97.81 311 PHE A C 1
ATOM 2407 O O . PHE A 1 311 ? -25.416 1.779 29.100 1.00 97.81 311 PHE A O 1
ATOM 2414 N N . CYS A 1 312 ? -26.499 1.707 27.129 1.00 97.94 312 CYS A N 1
ATOM 2415 C CA . CYS A 1 312 ? -25.303 1.599 26.308 1.00 97.94 312 CYS A CA 1
ATOM 2416 C C . CYS A 1 312 ? -24.788 2.991 25.912 1.00 97.94 312 CYS A C 1
ATOM 2418 O O . CYS A 1 312 ? -25.548 3.969 25.830 1.00 97.94 312 CYS A O 1
ATOM 2420 N N . SER A 1 313 ? -23.488 3.075 25.635 1.00 98.44 313 SER A N 1
ATOM 2421 C CA . SER A 1 313 ? -22.872 4.269 25.052 1.00 98.44 313 SER A CA 1
ATOM 2422 C C . SER A 1 313 ? -22.409 3.980 23.640 1.00 98.44 313 SER A C 1
ATOM 2424 O O . SER A 1 313 ? -21.843 2.922 23.374 1.00 98.44 313 SER A O 1
ATOM 2426 N N . PHE A 1 314 ? -22.600 4.944 22.749 1.00 98.12 314 PHE A N 1
ATOM 2427 C CA . PHE A 1 314 ? -22.228 4.797 21.351 1.00 98.12 314 PHE A CA 1
ATOM 2428 C C . PHE A 1 314 ? -21.513 6.049 20.858 1.00 98.12 314 PHE A C 1
ATOM 2430 O O . PHE A 1 314 ? -22.026 7.167 20.984 1.00 98.12 314 PHE A O 1
ATOM 2437 N N . PHE A 1 315 ? -20.316 5.840 20.316 1.00 98.12 315 PHE A N 1
ATOM 2438 C CA . PHE A 1 315 ? -19.449 6.871 19.777 1.00 98.12 315 PHE A CA 1
ATOM 2439 C C . PHE A 1 315 ? -18.958 6.491 18.384 1.00 98.12 315 PHE A C 1
ATOM 2441 O O . PHE A 1 315 ? -18.811 5.320 18.039 1.00 98.12 315 PHE A O 1
ATOM 2448 N N . LEU A 1 316 ? -18.653 7.517 17.605 1.00 97.94 316 LEU A N 1
ATOM 2449 C CA . LEU A 1 316 ? -17.966 7.430 16.334 1.00 97.94 316 LEU A CA 1
ATOM 2450 C C . LEU A 1 316 ? -16.582 8.054 16.490 1.00 97.94 316 LEU A C 1
ATOM 2452 O O . LEU A 1 316 ? -16.462 9.230 16.838 1.00 97.94 316 LEU A O 1
ATOM 2456 N N . PHE A 1 317 ? -15.544 7.273 16.225 1.00 97.62 317 PHE A N 1
ATOM 2457 C CA . PHE A 1 317 ? -14.198 7.787 16.029 1.00 97.62 317 PHE A CA 1
ATOM 2458 C C . PHE A 1 317 ? -14.087 8.408 14.637 1.00 97.62 317 PHE A C 1
ATOM 2460 O O . PHE A 1 317 ? -14.473 7.787 13.644 1.00 97.62 317 PHE A O 1
ATOM 2467 N N . CYS A 1 318 ? -13.551 9.624 14.569 1.00 96.56 318 CYS A N 1
ATOM 2468 C CA . CYS A 1 318 ? -13.360 10.359 13.326 1.00 96.56 318 CYS A CA 1
ATOM 2469 C C . CYS A 1 318 ? -11.973 11.022 13.304 1.00 96.56 318 CYS A C 1
ATOM 2471 O O . CYS A 1 318 ? -11.534 11.544 14.337 1.00 96.56 318 CYS A O 1
ATOM 2473 N N . PRO A 1 319 ? -11.268 11.029 12.155 1.00 96.12 319 PRO A N 1
ATOM 2474 C CA . PRO A 1 319 ? -9.990 11.721 12.024 1.00 96.12 319 PRO A CA 1
ATOM 2475 C C . PRO A 1 319 ? -10.130 13.246 12.143 1.00 96.12 319 PRO A C 1
ATOM 2477 O O . PRO A 1 319 ? -11.209 13.821 11.983 1.00 96.12 319 PRO A O 1
ATOM 2480 N N . ALA A 1 320 ? -8.992 13.900 12.382 1.00 94.69 320 ALA A N 1
ATOM 2481 C CA . ALA A 1 320 ? -8.869 15.353 12.425 1.00 94.69 320 ALA A CA 1
ATOM 2482 C C . ALA A 1 320 ? -9.213 16.022 11.078 1.00 94.69 320 ALA A C 1
ATOM 2484 O O . ALA A 1 320 ? -9.031 15.444 10.006 1.00 94.69 320 ALA A O 1
ATOM 2485 N N . GLY A 1 321 ? -9.641 17.283 11.134 1.00 94.88 321 GLY A N 1
ATOM 2486 C CA . GLY A 1 321 ? -9.953 18.114 9.968 1.00 94.88 321 GLY A CA 1
ATOM 2487 C C . GLY A 1 321 ? -11.327 17.853 9.347 1.00 94.88 321 GLY A C 1
ATOM 2488 O O . GLY A 1 321 ? -11.578 18.307 8.230 1.00 94.88 321 GLY A O 1
ATOM 2489 N N . VAL A 1 322 ? -12.212 17.129 10.038 1.00 96.19 322 VAL A N 1
ATOM 2490 C CA . VAL A 1 322 ? -13.562 16.801 9.559 1.00 96.19 322 VAL A CA 1
ATOM 2491 C C . VAL A 1 322 ? -14.605 17.565 10.369 1.00 96.19 322 VAL A C 1
ATOM 2493 O O . VAL A 1 322 ? -14.581 17.559 11.592 1.00 96.19 322 VAL A O 1
ATOM 2496 N N . THR A 1 323 ? -15.565 18.187 9.697 1.00 96.62 323 THR A N 1
ATOM 2497 C CA . THR A 1 323 ? -16.805 18.685 10.298 1.00 96.62 323 THR A CA 1
ATOM 2498 C C . THR A 1 323 ? -17.959 17.894 9.717 1.00 96.62 323 THR A C 1
ATOM 2500 O O . THR A 1 323 ? -18.140 17.875 8.501 1.00 96.62 323 THR A O 1
ATOM 2503 N N . MET A 1 324 ? -18.732 17.236 10.573 1.00 96.31 324 MET A N 1
ATOM 2504 C CA . MET A 1 324 ? -19.770 16.308 10.145 1.00 96.31 324 MET A CA 1
ATOM 2505 C C . MET A 1 324 ? -21.057 16.513 10.934 1.00 96.31 324 MET A C 1
ATOM 2507 O O . MET A 1 324 ? -21.039 16.576 12.165 1.00 96.31 324 MET A O 1
ATOM 2511 N N . LYS A 1 325 ? -22.166 16.557 10.197 1.00 97.38 325 LYS A N 1
ATOM 2512 C CA . LYS A 1 325 ? -23.530 16.423 10.697 1.00 97.38 325 LYS A CA 1
ATOM 2513 C C . LYS A 1 325 ? -24.044 15.056 10.265 1.00 97.38 325 LYS A C 1
ATOM 2515 O O . LYS A 1 325 ? -24.045 14.732 9.077 1.00 97.38 325 LYS A O 1
ATOM 2520 N N . CYS A 1 326 ? -24.421 14.235 11.228 1.00 97.50 326 CYS A N 1
ATOM 2521 C CA . CYS A 1 326 ? -24.807 12.857 10.981 1.00 97.50 326 CYS A CA 1
ATOM 2522 C C . CYS A 1 326 ? -25.832 12.386 12.006 1.00 97.50 326 CYS A C 1
ATOM 2524 O O . CYS A 1 326 ? -26.066 13.028 13.030 1.00 97.50 326 CYS A O 1
ATOM 2526 N N . GLN A 1 327 ? -26.417 11.235 11.731 1.00 98.19 327 GLN A N 1
ATOM 2527 C CA . GLN A 1 327 ? -27.295 10.526 12.629 1.00 98.19 327 GLN A CA 1
ATOM 2528 C C . GLN A 1 327 ? -26.633 9.197 13.005 1.00 98.19 327 GLN A C 1
ATOM 2530 O O . GLN A 1 327 ? -26.211 8.427 12.142 1.00 98.19 327 GLN A O 1
ATOM 2535 N N . LEU A 1 328 ? -26.504 8.949 14.306 1.00 98.44 328 LEU A N 1
ATOM 2536 C CA . LEU A 1 328 ? -26.049 7.668 14.838 1.00 98.44 328 LEU A CA 1
ATOM 2537 C C . LEU A 1 328 ? -27.270 6.837 15.220 1.00 98.44 328 LEU A C 1
ATOM 2539 O O . LEU A 1 328 ? -28.196 7.376 15.826 1.00 98.44 328 LEU A O 1
ATOM 2543 N N . GLY A 1 329 ? -27.254 5.545 14.906 1.00 98.12 329 GLY A N 1
ATOM 2544 C CA . GLY A 1 329 ? -28.324 4.606 15.231 1.00 98.12 329 GLY A CA 1
ATOM 2545 C C . GLY A 1 329 ? -27.829 3.374 15.987 1.00 98.12 329 GLY A C 1
ATOM 2546 O O . GLY A 1 329 ? -26.724 2.895 15.750 1.00 98.12 329 GLY A O 1
ATOM 2547 N N . ALA A 1 330 ? -28.657 2.872 16.903 1.00 98.12 330 ALA A N 1
ATOM 2548 C CA . ALA A 1 330 ? -28.499 1.579 17.561 1.00 98.12 330 ALA A CA 1
ATOM 2549 C C . ALA A 1 330 ? -29.862 0.872 17.596 1.00 98.12 330 ALA A C 1
ATOM 2551 O O . ALA A 1 330 ? -30.786 1.293 18.302 1.00 98.12 330 ALA A O 1
ATOM 2552 N N . GLY A 1 331 ? -30.007 -0.176 16.787 1.00 96.88 331 GLY A N 1
ATOM 2553 C CA . GLY A 1 331 ? -31.285 -0.832 16.535 1.00 96.88 331 GLY A CA 1
ATOM 2554 C C . GLY A 1 331 ? -32.308 0.145 15.956 1.00 96.88 331 GLY A C 1
ATOM 2555 O O . GLY A 1 331 ? -32.062 0.817 14.959 1.00 96.88 331 GLY A O 1
ATOM 2556 N N . LYS A 1 332 ? -33.465 0.259 16.617 1.00 96.50 332 LYS A N 1
ATOM 2557 C CA . LYS A 1 332 ? -34.545 1.189 16.232 1.00 96.50 332 LYS A CA 1
ATOM 2558 C C . LYS A 1 332 ? -34.335 2.617 16.757 1.00 96.50 332 LYS A C 1
ATOM 2560 O O . LYS A 1 332 ? -35.125 3.506 16.447 1.00 96.50 332 LYS A O 1
ATOM 2565 N N . GLN A 1 333 ? -33.328 2.844 17.601 1.00 97.94 333 GLN A N 1
ATOM 2566 C CA . GLN A 1 333 ? -33.072 4.146 18.214 1.00 97.94 333 GLN A CA 1
ATOM 2567 C C . GLN A 1 333 ? -32.082 4.941 17.373 1.00 97.94 333 GLN A C 1
ATOM 2569 O O . GLN A 1 333 ? -31.012 4.441 17.049 1.00 97.94 333 GLN A O 1
ATOM 2574 N N . SER A 1 334 ? -32.415 6.198 17.080 1.00 97.75 334 SER A N 1
ATOM 2575 C CA . SER A 1 334 ? -31.574 7.080 16.273 1.00 97.75 334 SER A CA 1
ATOM 2576 C C . SER A 1 334 ? -31.417 8.459 16.917 1.00 97.75 334 SER A C 1
ATOM 2578 O O . SER A 1 334 ? -32.333 8.949 17.593 1.00 97.75 334 SER A O 1
ATOM 2580 N N . ARG A 1 335 ? -30.231 9.062 16.789 1.00 98.06 335 ARG A N 1
ATOM 2581 C CA . ARG A 1 335 ? -29.868 10.343 17.414 1.00 98.06 335 ARG A CA 1
ATOM 2582 C C . ARG A 1 335 ? -29.031 11.201 16.475 1.00 98.06 335 ARG A C 1
ATOM 2584 O O . ARG A 1 335 ? -27.925 10.818 16.093 1.00 98.06 335 ARG A O 1
ATOM 2591 N N . ASP A 1 336 ? -29.525 12.404 16.210 1.00 97.62 336 ASP A N 1
ATOM 2592 C CA . ASP A 1 336 ? -28.792 13.404 15.439 1.00 97.62 336 ASP A CA 1
ATOM 2593 C C . ASP A 1 336 ? -27.620 13.957 16.244 1.00 97.62 336 ASP A C 1
ATOM 2595 O O . ASP A 1 336 ? -27.692 14.159 17.468 1.00 97.62 336 ASP A O 1
ATOM 2599 N N . THR A 1 337 ? -26.521 14.198 15.540 1.00 95.94 337 THR A N 1
ATOM 2600 C CA . THR A 1 337 ? -25.280 14.656 16.134 1.00 95.94 337 THR A CA 1
ATOM 2601 C C . THR A 1 337 ? -24.453 15.480 15.146 1.00 95.94 337 THR A C 1
ATOM 2603 O O . THR A 1 337 ? -24.460 15.252 13.937 1.00 95.94 337 THR A O 1
ATOM 2606 N N . SER A 1 338 ? -23.739 16.482 15.653 1.00 96.81 338 SER A N 1
ATOM 2607 C CA . SER A 1 338 ? -22.921 17.377 14.833 1.00 96.81 338 SER A CA 1
ATOM 2608 C C . SER A 1 338 ? -21.649 17.733 15.581 1.00 96.81 338 SER A C 1
ATOM 2610 O O . SER A 1 338 ? -21.722 18.189 16.722 1.00 96.81 338 SER A O 1
ATOM 2612 N N . ASN A 1 339 ? -20.491 17.541 14.949 1.00 96.88 339 ASN A N 1
ATOM 2613 C CA . ASN A 1 339 ? -19.199 17.855 15.554 1.00 96.88 339 ASN A CA 1
ATOM 2614 C C . ASN A 1 339 ? -18.162 18.314 14.527 1.00 96.88 339 ASN A C 1
ATOM 2616 O O . ASN A 1 339 ? -18.222 17.955 13.351 1.00 96.88 339 ASN A O 1
ATOM 2620 N N . SER A 1 340 ? -17.187 19.087 15.005 1.00 96.62 340 SER A N 1
ATOM 2621 C CA . SER A 1 340 ? -16.000 19.485 14.253 1.00 96.62 340 SER A CA 1
ATOM 2622 C C . SER A 1 340 ? -14.749 18.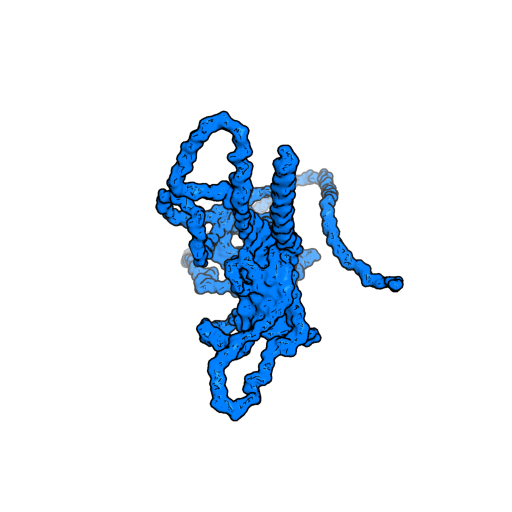939 14.939 1.00 96.62 340 SER A C 1
ATOM 2624 O O . SER A 1 340 ? -14.406 19.325 16.057 1.00 96.62 340 SER A O 1
ATOM 2626 N N . PHE A 1 341 ? -14.078 18.010 14.270 1.00 94.94 341 PHE A N 1
ATOM 2627 C CA . PHE A 1 341 ? -12.937 17.263 14.776 1.00 94.94 341 PHE A CA 1
ATOM 2628 C C . PHE A 1 341 ? -11.647 18.022 14.464 1.00 94.94 341 PHE A C 1
ATOM 2630 O O . PHE A 1 341 ? -11.090 17.905 13.375 1.00 94.94 341 PHE A O 1
ATOM 2637 N N . LYS A 1 342 ? -11.158 18.825 15.416 1.00 93.69 342 LYS A N 1
ATOM 2638 C CA . LYS A 1 342 ? -9.835 19.472 15.296 1.00 93.69 342 LYS A CA 1
ATOM 2639 C C . LYS A 1 342 ? -8.696 18.460 15.401 1.00 93.69 342 LYS A C 1
ATOM 2641 O O . LYS A 1 342 ? -7.699 18.583 14.699 1.00 93.69 342 LYS A O 1
ATOM 2646 N N . GLU A 1 343 ? -8.890 17.457 16.246 1.00 94.06 343 GLU A N 1
ATOM 2647 C CA . GLU A 1 343 ? -8.005 16.316 16.454 1.00 94.06 343 GLU A CA 1
ATOM 2648 C C . GLU A 1 343 ? -8.793 15.024 16.232 1.00 94.06 343 GLU A C 1
ATOM 2650 O O . GLU A 1 343 ? -10.027 15.029 16.266 1.00 94.06 343 GLU A O 1
ATOM 2655 N N . ALA A 1 344 ? -8.082 13.925 15.980 1.00 94.56 344 ALA A N 1
ATOM 2656 C CA . ALA A 1 344 ? -8.714 12.624 15.825 1.00 94.56 344 ALA A CA 1
ATOM 2657 C C . ALA A 1 344 ? -9.291 12.185 17.177 1.00 94.56 344 ALA A C 1
ATOM 2659 O O . ALA A 1 344 ? -8.555 12.053 18.154 1.00 94.56 344 ALA A O 1
ATOM 2660 N N . ALA A 1 345 ? -10.608 11.999 17.247 1.00 95.81 345 ALA A N 1
ATOM 2661 C CA . ALA A 1 345 ? -11.297 11.748 18.506 1.00 95.81 345 ALA A CA 1
ATOM 2662 C C . ALA A 1 345 ? -12.601 10.973 18.305 1.00 95.81 345 ALA A C 1
ATOM 2664 O O . ALA A 1 345 ? -13.197 10.972 17.227 1.00 95.81 345 ALA A O 1
ATOM 2665 N N . ALA A 1 346 ? -13.059 10.339 19.385 1.00 95.56 346 ALA A N 1
ATOM 2666 C CA . ALA A 1 346 ? -14.383 9.739 19.462 1.00 95.56 346 ALA A CA 1
ATOM 2667 C C . ALA A 1 346 ? -15.423 10.772 19.912 1.00 95.56 346 ALA A C 1
ATOM 2669 O O . ALA A 1 346 ? -15.188 11.551 20.835 1.00 95.56 346 ALA A O 1
ATOM 2670 N N . PHE A 1 347 ? -16.590 10.759 19.275 1.00 96.50 347 PHE A N 1
ATOM 2671 C CA . PHE A 1 347 ? -17.707 11.644 19.585 1.00 96.50 347 PHE A CA 1
ATOM 2672 C C . PHE A 1 347 ? -19.031 10.882 19.523 1.00 96.50 347 PHE A C 1
ATOM 2674 O O . PHE A 1 347 ? -19.233 10.044 18.650 1.00 96.50 347 PHE A O 1
ATOM 2681 N N . GLY A 1 348 ? -19.940 11.147 20.460 1.00 97.00 348 GLY A N 1
ATOM 2682 C CA . GLY A 1 348 ? -21.157 10.356 20.618 1.00 97.00 348 GLY A CA 1
ATOM 2683 C C . GLY A 1 348 ? -21.889 10.651 21.917 1.00 97.00 348 GLY A C 1
ATOM 2684 O O . GLY A 1 348 ? -21.775 11.749 22.462 1.00 97.00 348 GLY A O 1
ATOM 2685 N N . ARG A 1 349 ? -22.654 9.676 22.418 1.00 97.62 349 ARG A N 1
ATOM 2686 C CA . ARG A 1 349 ? -23.444 9.828 23.648 1.00 97.62 349 ARG A CA 1
ATOM 2687 C C . ARG A 1 349 ? -23.139 8.737 24.662 1.00 97.62 349 ARG A C 1
ATOM 2689 O O . ARG A 1 349 ? -23.148 7.552 24.344 1.00 97.62 349 ARG A O 1
ATOM 2696 N N . VAL A 1 350 ? -22.969 9.172 25.910 1.00 97.50 350 VAL A N 1
ATOM 2697 C CA . VAL A 1 350 ? -22.793 8.299 27.076 1.00 97.50 350 VAL A CA 1
ATOM 2698 C C . VAL A 1 350 ? -24.087 7.534 27.387 1.00 97.50 350 VAL A C 1
ATOM 2700 O O . VAL A 1 350 ? -24.062 6.323 27.540 1.00 97.50 350 VAL A O 1
ATOM 2703 N N . ASN A 1 351 ? -25.239 8.204 27.406 1.00 97.94 351 ASN A N 1
ATOM 2704 C CA . ASN A 1 351 ? -26.544 7.548 27.528 1.00 97.94 351 ASN A CA 1
ATOM 2705 C C . ASN A 1 351 ? -27.227 7.541 26.160 1.00 97.94 351 ASN A C 1
ATOM 2707 O O . ASN A 1 351 ? -28.009 8.443 25.856 1.00 97.94 351 ASN A O 1
ATOM 2711 N N . PHE A 1 352 ? -26.879 6.577 25.304 1.00 98.06 352 PHE A N 1
ATOM 2712 C CA . PHE A 1 352 ? -27.421 6.519 23.946 1.00 98.06 352 PHE A CA 1
ATOM 2713 C C . PHE A 1 352 ? -28.853 5.959 23.945 1.00 98.06 352 PHE A C 1
ATOM 2715 O O . PHE A 1 352 ? -29.806 6.677 23.621 1.00 98.06 352 PHE A O 1
ATOM 2722 N N . CYS A 1 353 ? -29.014 4.706 24.375 1.00 98.12 353 CYS A N 1
ATOM 2723 C CA . CYS A 1 353 ? -30.302 4.061 24.632 1.00 98.12 353 CYS A CA 1
ATOM 2724 C C . CYS A 1 353 ? -30.131 2.861 25.576 1.00 98.12 353 CYS A C 1
ATOM 2726 O O . CYS A 1 353 ? -29.008 2.466 25.895 1.00 98.12 353 CYS A O 1
ATOM 2728 N N . ARG A 1 354 ? -31.243 2.265 26.014 1.00 97.69 354 ARG A N 1
ATOM 2729 C CA . ARG A 1 354 ? -31.212 0.969 26.704 1.00 97.69 354 ARG A CA 1
ATOM 2730 C C . ARG A 1 354 ? -30.842 -0.133 25.720 1.00 97.69 354 ARG A C 1
ATOM 2732 O O . ARG A 1 354 ? -31.379 -0.141 24.611 1.00 97.69 354 ARG A O 1
ATOM 2739 N N . LEU A 1 355 ? -29.952 -1.039 26.123 1.00 95.31 355 LEU A N 1
ATOM 2740 C CA . LEU A 1 355 ? -29.503 -2.119 25.242 1.00 95.31 355 LEU A CA 1
ATOM 2741 C C . LEU A 1 355 ? -30.660 -3.063 24.884 1.00 95.31 355 LEU A C 1
ATOM 2743 O O . LEU A 1 355 ? -30.862 -3.340 23.707 1.00 95.31 355 LEU A O 1
ATOM 2747 N N . ASP A 1 356 ? -31.485 -3.433 25.867 1.00 95.69 356 ASP A N 1
ATOM 2748 C CA . ASP A 1 356 ? -32.650 -4.319 25.695 1.00 95.69 356 ASP A CA 1
ATOM 2749 C C . ASP A 1 356 ? -33.632 -3.830 24.617 1.00 95.69 356 ASP A C 1
ATOM 2751 O O . ASP A 1 356 ? -34.344 -4.615 24.005 1.00 95.69 356 ASP A O 1
ATOM 2755 N N . SER A 1 357 ? -33.700 -2.513 24.394 1.00 96.75 357 SER A N 1
ATOM 2756 C CA . SER A 1 357 ? -34.582 -1.903 23.390 1.00 96.75 357 SER A CA 1
ATOM 2757 C C . SER A 1 357 ? -33.933 -1.760 22.011 1.00 96.75 357 SER A C 1
ATOM 2759 O O . SER A 1 357 ? -34.625 -1.443 21.043 1.00 96.75 357 SER A O 1
ATOM 2761 N N . ALA A 1 358 ? -32.610 -1.899 21.932 1.00 96.62 358 ALA A N 1
ATOM 2762 C CA . ALA A 1 358 ? -31.839 -1.784 20.700 1.00 96.62 358 ALA A CA 1
ATOM 2763 C C . ALA A 1 358 ? -31.588 -3.147 20.046 1.00 96.62 358 ALA A C 1
ATOM 2765 O O . ALA A 1 358 ? -31.492 -3.213 18.822 1.00 96.62 358 ALA A O 1
ATOM 2766 N N . VAL A 1 359 ? -31.489 -4.212 20.847 1.00 97.38 359 VAL A N 1
ATOM 2767 C CA . VAL A 1 359 ? -31.342 -5.584 20.354 1.00 97.38 359 VAL A CA 1
ATOM 2768 C C . VAL A 1 359 ? -32.648 -6.053 19.721 1.00 97.38 359 VAL A C 1
ATOM 2770 O O . VAL A 1 359 ? -33.730 -5.876 20.280 1.00 97.38 359 VAL A O 1
ATOM 2773 N N . ASP A 1 360 ? -32.537 -6.649 18.541 1.00 97.25 360 ASP A N 1
ATOM 2774 C CA . ASP A 1 360 ? -33.628 -7.372 17.912 1.00 97.25 360 ASP A CA 1
ATOM 2775 C C . ASP A 1 360 ? -33.806 -8.734 18.594 1.00 97.25 360 ASP A C 1
ATOM 2777 O O . ASP A 1 360 ? -32.914 -9.581 18.553 1.00 97.25 360 ASP A O 1
ATOM 2781 N N . THR A 1 361 ? -34.955 -8.933 19.241 1.00 96.12 361 THR A N 1
ATOM 2782 C CA . THR A 1 361 ? -35.257 -10.137 20.026 1.00 96.12 361 THR A CA 1
ATOM 2783 C C . THR A 1 361 ? -35.369 -11.390 19.174 1.00 96.12 361 THR A C 1
ATOM 2785 O O . THR A 1 361 ? -35.090 -12.478 19.669 1.00 96.12 361 THR A O 1
ATOM 2788 N N . ASP A 1 362 ? -35.765 -11.247 17.909 1.00 97.06 362 ASP A N 1
ATOM 2789 C CA . ASP A 1 362 ? -36.030 -12.392 17.038 1.00 97.06 362 ASP A CA 1
ATOM 2790 C C . ASP A 1 362 ? -34.729 -12.981 16.479 1.00 97.06 362 ASP A C 1
ATOM 2792 O O . ASP A 1 362 ? -34.622 -14.188 16.265 1.00 97.06 362 ASP A O 1
ATOM 2796 N N . THR A 1 363 ? -33.725 -12.126 16.259 1.00 96.44 363 THR A N 1
ATOM 2797 C CA . THR A 1 363 ? -32.438 -12.497 15.649 1.00 96.44 363 THR A CA 1
ATOM 2798 C C . THR A 1 363 ? -31.255 -12.462 16.617 1.00 96.44 363 THR A C 1
ATOM 2800 O O . THR A 1 363 ? -30.149 -12.826 16.221 1.00 96.44 363 THR A O 1
ATOM 2803 N N . ASP A 1 364 ? -31.465 -12.003 17.858 1.00 97.00 364 ASP A N 1
ATOM 2804 C CA . ASP A 1 364 ? -30.413 -11.672 18.833 1.00 97.00 364 ASP A CA 1
ATOM 2805 C C . ASP A 1 364 ? -29.280 -10.848 18.196 1.00 97.00 364 ASP A C 1
ATOM 2807 O O . ASP A 1 364 ? -28.084 -11.123 18.347 1.00 97.00 364 ASP A O 1
ATOM 2811 N N . SER A 1 365 ? -29.664 -9.844 17.403 1.00 96.38 365 SER A N 1
ATOM 2812 C CA . SER A 1 365 ? -28.717 -8.999 16.686 1.00 96.38 365 SER A CA 1
ATOM 2813 C C . SER A 1 365 ? -28.927 -7.517 16.972 1.00 96.38 365 SER A C 1
ATOM 2815 O O . SER A 1 365 ? -30.030 -7.045 17.242 1.00 96.38 365 SER A O 1
ATOM 2817 N N . LEU A 1 366 ? -27.831 -6.766 16.952 1.00 97.19 366 LEU A N 1
ATOM 2818 C CA . LEU A 1 366 ? -27.810 -5.324 17.152 1.00 97.19 366 LEU A CA 1
ATOM 2819 C C . LEU A 1 366 ? -27.170 -4.676 15.931 1.00 97.19 366 LEU A C 1
ATOM 2821 O O . LEU A 1 366 ? -26.024 -4.974 15.603 1.00 97.19 366 LEU A O 1
ATOM 2825 N N . ILE A 1 367 ? -27.884 -3.758 15.284 1.00 97.94 367 ILE A N 1
ATOM 2826 C CA . ILE A 1 367 ? -27.345 -2.973 14.171 1.00 97.94 367 ILE A CA 1
ATOM 2827 C C . ILE A 1 367 ? -26.951 -1.594 14.689 1.00 97.94 367 ILE A C 1
ATOM 2829 O O . ILE A 1 367 ? -27.791 -0.848 15.191 1.00 97.94 367 ILE A O 1
ATOM 2833 N N . LEU A 1 368 ? -25.676 -1.250 14.551 1.00 98.31 368 LEU A N 1
ATOM 2834 C CA . LEU A 1 368 ? -25.165 0.100 14.756 1.00 98.31 368 LEU A CA 1
ATOM 2835 C C . LEU A 1 368 ? -25.047 0.794 13.403 1.00 98.31 368 LEU A C 1
ATOM 2837 O O . LEU A 1 368 ? -24.528 0.206 12.458 1.00 98.31 368 LEU A O 1
ATOM 2841 N N . SER A 1 369 ? -25.515 2.032 13.289 1.00 98.19 369 SER A N 1
ATOM 2842 C CA . SER A 1 369 ? -25.515 2.753 12.016 1.00 98.19 369 SER A CA 1
ATOM 2843 C C . SER A 1 369 ? -24.977 4.174 12.134 1.00 98.19 369 SER A C 1
ATOM 2845 O O . SER A 1 369 ? -25.117 4.845 13.157 1.00 98.19 369 SER A O 1
ATOM 2847 N N . LEU A 1 370 ? -24.374 4.639 11.045 1.00 98.12 370 LEU A N 1
ATOM 2848 C CA . LEU A 1 370 ? -24.019 6.030 10.791 1.00 98.12 370 LEU A CA 1
ATOM 2849 C C . LEU A 1 370 ? -24.696 6.454 9.501 1.00 98.12 370 LEU A C 1
ATOM 2851 O O . LEU A 1 370 ? -24.461 5.831 8.473 1.00 98.12 370 LEU A O 1
ATOM 2855 N N . GLU A 1 371 ? -25.463 7.533 9.542 1.00 97.56 371 GLU A N 1
ATOM 2856 C CA . GLU A 1 371 ? -26.039 8.175 8.366 1.00 97.56 371 GLU A CA 1
ATOM 2857 C C . GLU A 1 371 ? -25.530 9.617 8.268 1.00 97.56 371 GLU A C 1
ATOM 2859 O O . GLU A 1 371 ? -25.760 10.439 9.152 1.00 97.56 371 GLU A O 1
ATOM 2864 N N . ILE A 1 372 ? -24.765 9.921 7.220 1.00 96.94 372 ILE A N 1
ATOM 2865 C CA . ILE A 1 372 ? -24.094 11.213 7.045 1.00 96.94 372 ILE A CA 1
ATOM 2866 C C . ILE A 1 372 ? -25.011 12.160 6.269 1.00 9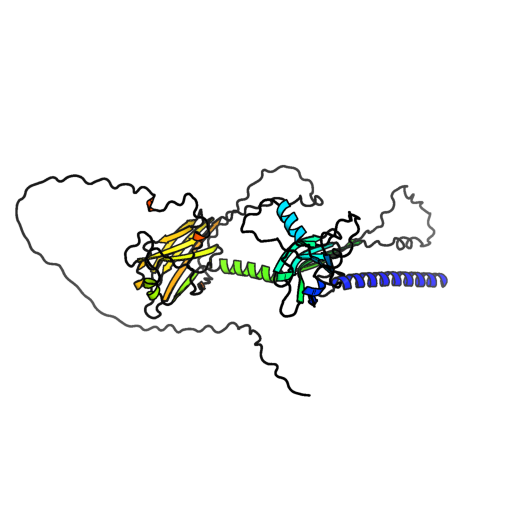6.94 372 ILE A C 1
ATOM 2868 O O . ILE A 1 372 ? -25.306 11.928 5.095 1.00 96.94 372 ILE A O 1
ATOM 2872 N N . GLU A 1 373 ? -25.415 13.258 6.911 1.00 95.75 373 GLU A N 1
ATOM 2873 C CA . GLU A 1 373 ? -26.222 14.306 6.279 1.00 95.75 373 GLU A CA 1
ATOM 2874 C C . GLU A 1 373 ? -25.336 15.328 5.561 1.00 95.75 373 GLU A C 1
ATOM 2876 O O . GLU A 1 373 ? -25.519 15.606 4.377 1.00 95.75 373 GLU A O 1
ATOM 2881 N N . GLU A 1 374 ? -24.353 15.879 6.277 1.00 94.75 374 GLU A N 1
ATOM 2882 C CA . GLU A 1 374 ? -23.433 16.890 5.761 1.00 94.75 374 GLU A CA 1
ATOM 2883 C C . GLU A 1 374 ? -22.009 16.601 6.228 1.00 94.75 374 GLU A C 1
ATOM 2885 O O . GLU A 1 374 ? -21.770 16.275 7.392 1.00 94.75 374 GLU A O 1
ATOM 2890 N N . LEU A 1 375 ? -21.044 16.762 5.321 1.00 94.50 375 LEU A N 1
ATOM 2891 C CA . LEU A 1 375 ? -19.637 16.537 5.615 1.00 94.50 375 LEU A CA 1
ATOM 2892 C C . LEU A 1 375 ? -18.757 17.585 4.935 1.00 94.50 375 LEU A C 1
ATOM 2894 O O . LEU A 1 375 ? -18.824 17.795 3.727 1.00 94.50 375 LEU A O 1
ATOM 2898 N N . THR A 1 376 ? -17.901 18.228 5.723 1.00 93.88 376 THR A N 1
ATOM 2899 C CA . THR A 1 376 ? -16.863 19.149 5.257 1.00 93.88 376 THR A CA 1
ATOM 2900 C C . THR A 1 376 ? -15.511 18.650 5.740 1.00 93.88 376 THR A C 1
ATOM 2902 O O . THR A 1 376 ? -15.332 18.422 6.932 1.00 93.88 376 THR A O 1
ATOM 2905 N N . GLN A 1 377 ? -14.548 18.504 4.831 1.00 91.50 377 GLN A N 1
ATOM 2906 C CA . GLN A 1 377 ? -13.193 18.073 5.163 1.00 91.50 377 GLN A CA 1
ATOM 2907 C C . GLN A 1 377 ? -12.189 19.142 4.734 1.00 91.50 377 GLN A C 1
ATOM 2909 O O . GLN A 1 377 ? -12.106 19.504 3.560 1.00 91.50 377 GLN A O 1
ATOM 2914 N N . GLU A 1 378 ? -11.408 19.642 5.685 1.00 85.56 378 GLU A N 1
ATOM 2915 C CA . GLU A 1 378 ? -10.344 20.604 5.420 1.00 85.56 378 GLU A CA 1
ATOM 2916 C C . GLU A 1 378 ? -9.039 19.855 5.137 1.00 85.56 378 GLU A C 1
ATOM 2918 O O . GLU A 1 378 ? -8.242 19.564 6.028 1.00 85.56 378 GLU A O 1
ATOM 2923 N N . SER A 1 379 ? -8.799 19.520 3.869 1.00 74.06 379 SER A N 1
ATOM 2924 C CA . SER A 1 379 ? -7.536 18.910 3.460 1.00 74.06 379 SER A CA 1
ATOM 2925 C C . SER A 1 379 ? -6.432 19.968 3.394 1.00 74.06 379 SER A C 1
ATOM 2927 O O . SER A 1 379 ? -6.214 20.588 2.351 1.00 74.06 379 SER A O 1
ATOM 2929 N N . LYS A 1 380 ? -5.685 20.156 4.487 1.00 70.50 380 LYS A N 1
ATOM 2930 C CA . LYS A 1 380 ? -4.378 20.825 4.426 1.00 70.50 380 LYS A CA 1
ATOM 2931 C C . LYS A 1 380 ? -3.396 19.875 3.743 1.00 70.50 380 LYS A C 1
ATOM 2933 O O . LYS A 1 380 ? -2.676 19.134 4.404 1.00 70.50 380 LYS A O 1
ATOM 2938 N N . LYS A 1 381 ? -3.373 19.859 2.405 1.00 57.97 381 LYS A N 1
ATOM 2939 C CA . LYS A 1 381 ? -2.246 19.267 1.677 1.00 57.97 381 LYS A CA 1
ATOM 2940 C C . LYS A 1 381 ? -1.028 20.130 1.971 1.00 57.97 381 LYS A C 1
ATOM 2942 O O . LYS A 1 381 ? -0.779 21.117 1.290 1.00 57.97 381 LYS A O 1
ATOM 2947 N N . GLN A 1 382 ? -0.285 19.767 3.009 1.00 48.78 382 GLN A N 1
ATOM 2948 C CA . GLN A 1 382 ? 1.071 20.246 3.193 1.00 48.78 382 GLN A CA 1
ATOM 2949 C C . GLN A 1 382 ? 1.861 19.622 2.045 1.00 48.78 382 GLN A C 1
ATOM 2951 O O . GLN A 1 382 ? 2.223 18.447 2.081 1.00 48.78 382 GLN A O 1
ATOM 2956 N N . SER A 1 383 ? 1.996 20.363 0.946 1.00 45.38 383 SER A N 1
ATOM 2957 C CA . SER A 1 383 ? 2.873 19.986 -0.149 1.00 45.38 383 SER A CA 1
ATOM 2958 C C . SER A 1 383 ? 4.293 20.020 0.402 1.00 45.38 383 SER A C 1
ATOM 2960 O O . SER A 1 383 ? 4.984 21.031 0.304 1.00 45.38 383 SER A O 1
ATOM 2962 N N . ASN A 1 384 ? 4.720 18.920 1.018 1.00 39.72 384 ASN A N 1
ATOM 2963 C CA . ASN A 1 384 ? 6.113 18.664 1.334 1.00 39.72 384 ASN A CA 1
ATOM 2964 C C . ASN A 1 384 ? 6.835 18.381 0.012 1.00 39.72 384 ASN A C 1
ATOM 2966 O O . ASN A 1 384 ? 7.288 17.274 -0.250 1.00 39.72 384 ASN A O 1
ATOM 2970 N N . ILE A 1 385 ? 6.940 19.405 -0.836 1.00 44.47 385 ILE A N 1
ATOM 2971 C CA . ILE A 1 385 ? 7.974 19.491 -1.864 1.00 44.47 385 ILE A CA 1
ATOM 2972 C C . ILE A 1 385 ? 9.246 19.901 -1.113 1.00 44.47 385 ILE A C 1
ATOM 2974 O O . ILE A 1 385 ? 9.768 21.000 -1.256 1.00 44.47 385 ILE A O 1
ATOM 2978 N N . ALA A 1 386 ? 9.701 19.035 -0.213 1.00 41.25 386 ALA A N 1
ATOM 2979 C CA . ALA A 1 386 ? 11.001 19.160 0.410 1.00 41.25 386 ALA A CA 1
ATOM 2980 C C . ALA A 1 386 ? 11.983 18.394 -0.485 1.00 41.25 386 ALA A C 1
ATOM 2982 O O . ALA A 1 386 ? 11.994 17.168 -0.493 1.00 41.25 386 ALA A O 1
ATOM 2983 N N . GLY A 1 387 ? 12.773 19.123 -1.281 1.00 42.25 387 GLY A N 1
ATOM 2984 C CA . GLY A 1 387 ? 14.006 18.590 -1.878 1.00 42.25 387 GLY A CA 1
ATOM 2985 C C . GLY A 1 387 ? 13.993 18.219 -3.364 1.00 42.25 387 GLY A C 1
ATOM 2986 O O . GLY A 1 387 ? 14.955 17.610 -3.831 1.00 42.25 387 GLY A O 1
ATOM 2987 N N . GLY A 1 388 ? 12.975 18.600 -4.140 1.00 38.41 388 GLY A N 1
ATOM 2988 C CA . GLY A 1 388 ? 13.053 18.501 -5.599 1.00 38.41 388 GLY A CA 1
ATOM 2989 C C . GLY A 1 388 ? 14.110 19.464 -6.141 1.00 38.41 388 GLY A C 1
ATOM 2990 O O . GLY A 1 388 ? 13.878 20.671 -6.171 1.00 38.41 388 GLY A O 1
ATOM 2991 N N . LYS A 1 389 ? 15.274 18.940 -6.556 1.00 46.56 389 LYS A N 1
ATOM 2992 C CA . LYS A 1 389 ? 16.231 19.666 -7.407 1.00 46.56 389 LYS A CA 1
ATOM 2993 C C . LYS A 1 389 ? 15.453 20.347 -8.536 1.00 46.56 389 LYS A C 1
ATOM 2995 O O . LYS A 1 389 ? 14.562 19.725 -9.113 1.00 46.56 389 LYS A O 1
ATOM 3000 N N . ALA A 1 390 ? 15.776 21.615 -8.789 1.00 44.94 390 ALA A N 1
ATOM 3001 C CA . ALA A 1 390 ? 15.079 22.469 -9.742 1.00 44.94 390 ALA A CA 1
ATOM 3002 C C . ALA A 1 390 ? 14.751 21.714 -11.048 1.00 44.94 390 ALA A C 1
ATOM 3004 O O . ALA A 1 390 ? 15.643 21.055 -11.591 1.00 44.94 390 ALA A O 1
ATOM 3005 N N . PRO A 1 391 ? 13.509 21.791 -11.560 1.00 41.44 391 PRO A N 1
ATOM 3006 C CA . PRO A 1 391 ? 13.200 21.265 -12.882 1.00 41.44 391 PRO A CA 1
ATOM 3007 C C . PRO A 1 391 ? 14.136 21.919 -13.908 1.00 41.44 391 PRO A C 1
ATOM 3009 O O . PRO A 1 391 ? 14.448 23.108 -13.802 1.00 41.44 391 PRO A O 1
ATOM 3012 N N . ASN A 1 392 ? 14.625 21.126 -14.865 1.00 41.12 392 ASN A N 1
ATOM 3013 C CA . ASN A 1 392 ? 15.527 21.576 -15.925 1.00 41.12 392 ASN A CA 1
ATOM 3014 C C . ASN A 1 392 ? 15.026 22.894 -16.543 1.00 41.12 392 ASN A C 1
ATOM 3016 O O . ASN A 1 392 ? 13.924 22.954 -17.086 1.00 41.12 392 ASN A O 1
ATOM 3020 N N . LYS A 1 393 ? 15.863 23.938 -16.481 1.00 44.22 393 LYS A N 1
ATOM 3021 C CA . LYS A 1 393 ? 15.641 25.305 -16.997 1.00 44.22 393 LYS A CA 1
ATOM 3022 C C . LYS A 1 393 ? 15.553 25.402 -18.537 1.00 44.22 393 LYS A C 1
ATOM 3024 O O . LYS A 1 393 ? 15.907 26.428 -19.102 1.00 44.22 393 LYS A O 1
ATOM 3029 N N . ALA A 1 394 ? 15.112 24.364 -19.243 1.00 42.09 394 ALA A N 1
ATOM 3030 C CA . ALA A 1 394 ? 15.132 24.358 -20.708 1.00 42.09 394 ALA A CA 1
ATOM 3031 C C . ALA A 1 394 ? 13.870 24.945 -21.372 1.00 42.09 394 ALA A C 1
ATOM 3033 O O . ALA A 1 394 ? 13.819 25.015 -22.593 1.00 42.09 394 ALA A O 1
ATOM 3034 N N . LEU A 1 395 ? 12.858 25.387 -20.615 1.00 45.12 395 LEU A N 1
ATOM 3035 C CA . LEU A 1 395 ? 11.665 26.013 -21.200 1.00 45.12 395 LEU A CA 1
ATOM 3036 C C . LEU A 1 395 ? 10.984 26.968 -20.206 1.00 45.12 395 LEU A C 1
ATOM 3038 O O . LEU A 1 395 ? 9.921 26.686 -19.661 1.00 45.12 395 LEU A O 1
ATOM 3042 N N . VAL A 1 396 ? 11.621 28.105 -19.925 1.00 36.44 396 VAL A N 1
ATOM 3043 C CA . VAL A 1 396 ? 10.969 29.231 -19.240 1.00 36.44 396 VAL A CA 1
ATOM 3044 C C . VAL A 1 396 ? 11.215 30.477 -20.076 1.00 36.44 396 VAL A C 1
ATOM 3046 O O . VAL A 1 396 ? 12.318 31.013 -20.098 1.00 36.44 396 VAL A O 1
ATOM 3049 N N . LEU A 1 397 ? 10.173 30.889 -20.795 1.00 41.34 397 LEU A N 1
ATOM 3050 C CA . LEU A 1 397 ? 10.083 32.189 -21.444 1.00 41.34 397 LEU A CA 1
ATOM 3051 C C . LEU A 1 397 ? 10.114 33.259 -20.339 1.00 41.34 397 LEU A C 1
ATOM 3053 O O . LEU A 1 397 ? 9.305 33.214 -19.410 1.00 41.34 397 LEU A O 1
ATOM 3057 N N . GLU A 1 398 ? 11.070 34.182 -20.411 1.00 39.19 398 GLU A N 1
ATOM 3058 C CA . GLU A 1 398 ? 11.194 35.300 -19.478 1.00 39.19 398 GLU A CA 1
ATOM 3059 C C . GLU A 1 398 ? 9.946 36.186 -19.532 1.00 39.19 398 GLU A C 1
ATOM 3061 O O . GLU A 1 398 ? 9.628 36.805 -20.546 1.00 39.19 398 GLU A O 1
ATOM 3066 N N . THR A 1 399 ? 9.233 36.296 -18.416 1.00 34.84 399 THR A N 1
ATOM 3067 C CA . THR A 1 399 ? 8.367 37.450 -18.164 1.00 34.84 399 THR A CA 1
ATOM 3068 C C . THR A 1 399 ? 8.461 37.799 -16.685 1.00 34.84 399 THR A C 1
ATOM 3070 O O . THR A 1 399 ? 8.181 36.984 -15.807 1.00 34.84 399 THR A O 1
ATOM 3073 N N . ALA A 1 400 ? 8.966 38.999 -16.419 1.00 41.50 400 ALA A N 1
ATOM 3074 C CA . ALA A 1 400 ? 9.362 39.478 -15.106 1.00 41.50 400 ALA A CA 1
ATOM 3075 C C . ALA A 1 400 ? 8.169 39.988 -14.278 1.00 41.50 400 ALA A C 1
ATOM 3077 O O . ALA A 1 400 ? 7.463 40.886 -14.725 1.00 41.50 400 ALA A O 1
ATOM 3078 N N . ALA A 1 401 ? 8.003 39.460 -13.058 1.00 43.25 401 ALA A N 1
ATOM 3079 C CA . ALA A 1 401 ? 7.702 40.199 -11.818 1.00 43.25 401 ALA A CA 1
ATOM 3080 C C . ALA A 1 401 ? 7.566 39.218 -10.623 1.00 43.25 401 ALA A C 1
ATOM 3082 O O . ALA A 1 401 ? 6.936 38.169 -10.767 1.00 43.25 401 ALA A O 1
ATOM 3083 N N . PRO A 1 402 ? 8.111 39.530 -9.429 1.00 49.41 402 PRO A N 1
ATOM 3084 C CA . PRO A 1 402 ? 7.967 38.688 -8.241 1.00 49.41 402 PRO A CA 1
ATOM 3085 C C . PRO A 1 402 ? 6.592 38.892 -7.580 1.00 49.41 402 PRO A C 1
ATOM 3087 O O . PRO A 1 402 ? 6.337 39.919 -6.955 1.00 49.41 402 PRO A O 1
ATOM 3090 N N . ALA A 1 403 ? 5.704 37.902 -7.696 1.00 40.16 403 ALA A N 1
ATOM 3091 C CA . ALA A 1 403 ? 4.442 37.863 -6.955 1.00 40.16 403 ALA A CA 1
ATOM 3092 C C . ALA A 1 403 ? 4.629 37.207 -5.567 1.00 40.16 403 ALA A C 1
ATOM 3094 O O . ALA A 1 403 ? 5.411 36.259 -5.440 1.00 40.16 403 ALA A O 1
ATOM 3095 N N . PRO A 1 404 ? 3.919 37.670 -4.518 1.00 43.31 404 PRO A N 1
ATOM 3096 C CA . PRO A 1 404 ? 3.990 37.075 -3.186 1.00 43.31 404 PRO A CA 1
ATOM 3097 C C . PRO A 1 404 ? 3.466 35.631 -3.188 1.00 43.31 404 PRO A C 1
ATOM 3099 O O . PRO A 1 404 ? 2.480 35.312 -3.851 1.00 43.31 404 PRO A O 1
ATOM 3102 N N . LEU A 1 405 ? 4.125 34.762 -2.414 1.00 45.06 405 LEU A N 1
ATOM 3103 C CA . LEU A 1 405 ? 3.745 33.366 -2.171 1.00 45.06 405 LEU A CA 1
ATOM 3104 C C . LEU A 1 405 ? 2.353 33.293 -1.521 1.00 45.06 405 LEU A C 1
ATOM 3106 O O . LEU A 1 405 ? 2.208 33.325 -0.300 1.00 45.06 405 LEU A O 1
ATOM 3110 N N . ILE A 1 406 ? 1.315 33.191 -2.350 1.00 34.88 406 ILE A N 1
ATOM 3111 C CA . ILE A 1 406 ? -0.054 32.917 -1.916 1.00 34.88 406 ILE A CA 1
ATOM 3112 C C . ILE A 1 406 ? -0.092 31.471 -1.412 1.00 34.88 406 ILE A C 1
ATOM 3114 O O . ILE A 1 406 ? -0.065 30.520 -2.195 1.00 34.88 406 ILE A O 1
ATOM 3118 N N . GLY A 1 407 ? -0.155 31.296 -0.090 1.00 37.41 407 GLY A N 1
ATOM 3119 C CA . GLY A 1 407 ? -0.479 30.016 0.533 1.00 37.41 407 GLY A CA 1
ATOM 3120 C C . GLY A 1 407 ? -1.892 29.599 0.131 1.00 37.41 407 GLY A C 1
ATOM 3121 O O . GLY A 1 407 ? -2.868 30.027 0.741 1.00 37.41 407 GLY A O 1
ATOM 3122 N N . SER A 1 408 ? -2.014 28.802 -0.930 1.00 30.72 408 SER A N 1
ATOM 3123 C CA . SER A 1 408 ? -3.304 28.330 -1.432 1.00 30.72 408 SER A CA 1
ATOM 3124 C C . SER A 1 408 ? -3.876 27.269 -0.488 1.00 30.72 408 SER A C 1
ATOM 3126 O O . SER A 1 408 ? -3.539 26.087 -0.561 1.00 30.72 408 SER A O 1
ATOM 3128 N N . ALA A 1 409 ? -4.726 27.696 0.446 1.00 37.56 409 ALA A N 1
ATOM 3129 C CA . ALA A 1 409 ? -5.556 26.803 1.242 1.00 37.56 409 ALA A CA 1
ATOM 3130 C C . ALA A 1 409 ? -6.854 26.522 0.472 1.00 37.56 409 ALA A C 1
ATOM 3132 O O . ALA A 1 409 ? -7.785 27.326 0.473 1.00 37.56 409 ALA A O 1
ATOM 3133 N N . VAL A 1 410 ? -6.925 25.376 -0.207 1.00 32.34 410 VAL A N 1
ATOM 3134 C CA . VAL A 1 410 ? -8.156 24.937 -0.879 1.00 32.34 410 VAL A CA 1
ATOM 3135 C C . VAL A 1 410 ? -9.133 24.421 0.178 1.00 32.34 410 VAL A C 1
ATOM 3137 O O . VAL A 1 410 ? -8.999 23.302 0.671 1.00 32.34 410 VAL A O 1
ATOM 3140 N N . LYS A 1 411 ? -10.130 25.239 0.533 1.00 43.38 411 LYS A N 1
ATOM 3141 C CA . LYS A 1 411 ? -11.256 24.811 1.371 1.00 43.38 411 LYS A CA 1
ATOM 3142 C C . LYS A 1 411 ? -12.312 24.146 0.490 1.00 43.38 411 LYS A C 1
ATOM 3144 O O . LYS A 1 411 ? -13.113 24.822 -0.150 1.00 43.38 411 LYS A O 1
ATOM 3149 N N . LEU A 1 412 ? -12.314 22.816 0.448 1.00 42.97 412 LEU A N 1
ATOM 3150 C CA . LEU A 1 412 ? -13.343 22.063 -0.262 1.00 42.97 412 LEU A CA 1
ATOM 3151 C C . LEU A 1 412 ? -14.587 21.936 0.637 1.00 42.97 412 LEU A C 1
ATOM 3153 O O . LEU A 1 412 ? -14.653 21.075 1.510 1.00 42.97 412 LEU A O 1
ATOM 3157 N N . VAL A 1 413 ? -15.577 22.812 0.447 1.00 47.16 413 VAL A N 1
ATOM 3158 C CA . VAL A 1 413 ? -16.884 22.682 1.112 1.00 47.16 413 VAL A CA 1
ATOM 3159 C C . VAL A 1 413 ? -17.813 21.914 0.188 1.00 47.16 413 VAL A C 1
ATOM 3161 O O . VAL A 1 413 ? -18.187 22.414 -0.871 1.00 47.16 413 VAL A O 1
ATOM 3164 N N . ARG A 1 414 ? -18.201 20.698 0.578 1.00 53.88 414 ARG A N 1
ATOM 3165 C CA . ARG A 1 414 ? -19.148 19.894 -0.192 1.00 53.88 414 ARG A CA 1
ATOM 3166 C C . ARG A 1 414 ? -20.497 19.882 0.513 1.00 53.88 414 ARG A C 1
ATOM 3168 O O . ARG A 1 414 ? -20.656 19.264 1.556 1.00 53.88 414 ARG A O 1
ATOM 3175 N N . LYS A 1 415 ? -21.486 20.546 -0.082 1.00 52.09 415 LYS A N 1
ATOM 3176 C CA . LYS A 1 415 ? -22.893 20.367 0.288 1.00 52.09 415 LYS A CA 1
ATOM 3177 C C . LYS A 1 415 ? -23.434 19.222 -0.555 1.00 52.09 415 LYS A C 1
ATOM 3179 O O . LYS A 1 415 ? -23.566 19.361 -1.769 1.00 52.09 415 LYS A O 1
ATOM 3184 N N . VAL A 1 416 ? -23.640 18.060 0.050 1.00 54.56 416 VAL A N 1
ATOM 3185 C CA . VAL A 1 416 ? -24.122 16.890 -0.685 1.00 54.56 416 VAL A CA 1
ATOM 3186 C C . VAL A 1 416 ? -25.643 17.023 -0.835 1.00 54.56 416 VAL A C 1
ATOM 3188 O O . VAL A 1 416 ? -26.368 16.994 0.151 1.00 54.56 416 VAL A O 1
ATOM 3191 N N . GLY A 1 417 ? -26.124 17.224 -2.068 1.00 49.69 417 GLY A N 1
ATOM 3192 C CA . GLY A 1 417 ? -27.556 17.339 -2.379 1.00 49.69 417 GLY A CA 1
ATOM 3193 C C . GLY A 1 417 ? -28.361 16.100 -1.961 1.00 49.69 417 GLY A C 1
ATOM 3194 O O . GLY A 1 417 ? -27.810 15.008 -1.804 1.00 49.69 417 GLY A O 1
ATOM 3195 N N . ARG A 1 418 ? -29.667 16.270 -1.740 1.00 54.59 418 ARG A N 1
ATOM 3196 C CA . ARG A 1 418 ? -30.522 15.313 -1.013 1.00 54.59 418 ARG A CA 1
ATOM 3197 C C . ARG A 1 418 ? -30.937 14.049 -1.789 1.00 54.59 418 ARG A C 1
ATOM 3199 O O . ARG A 1 418 ? -31.507 13.158 -1.184 1.00 54.59 418 ARG A O 1
ATOM 3206 N N . GLU A 1 419 ? -30.644 13.919 -3.078 1.00 55.47 419 GLU A N 1
ATOM 3207 C CA . GLU A 1 419 ? -31.165 12.838 -3.940 1.00 55.47 419 GLU A CA 1
ATOM 3208 C C . GLU A 1 419 ? -30.040 12.490 -4.948 1.00 55.47 419 GLU A C 1
ATOM 3210 O O . GLU A 1 419 ? -29.371 13.404 -5.419 1.00 55.47 419 GLU A O 1
ATOM 3215 N N . THR A 1 420 ? -29.616 11.256 -5.257 1.00 51.16 420 THR A N 1
ATOM 3216 C CA . THR A 1 420 ? -30.394 10.080 -5.697 1.00 51.16 420 THR A CA 1
ATOM 3217 C C . THR A 1 420 ? -29.628 8.734 -5.609 1.00 51.16 420 THR A C 1
ATOM 3219 O O . THR A 1 420 ? -30.055 7.760 -6.217 1.00 51.16 420 THR A O 1
ATOM 3222 N N . LEU A 1 421 ? -28.513 8.607 -4.876 1.00 47.12 421 LEU A N 1
ATOM 3223 C CA . LEU A 1 421 ? -27.807 7.316 -4.725 1.00 47.12 421 LEU A CA 1
ATOM 3224 C C . LEU A 1 421 ? -27.263 7.161 -3.298 1.00 47.12 421 LEU A C 1
ATOM 3226 O O . LEU A 1 421 ? -26.247 7.762 -2.948 1.00 47.12 421 LEU A O 1
ATOM 3230 N N . THR A 1 422 ? -27.966 6.396 -2.460 1.00 60.84 422 THR A N 1
ATOM 3231 C CA . THR A 1 422 ? -27.528 6.037 -1.103 1.00 60.84 422 THR A CA 1
ATOM 3232 C C . THR A 1 422 ? -26.941 4.635 -1.125 1.00 60.84 422 THR A C 1
ATOM 3234 O O . THR A 1 422 ? -27.652 3.648 -0.947 1.00 60.84 422 THR A O 1
ATOM 3237 N N . GLU A 1 423 ? -25.640 4.539 -1.374 1.00 80.94 423 GLU A N 1
ATOM 3238 C CA . GLU A 1 423 ? -24.925 3.283 -1.177 1.00 80.94 423 GLU A CA 1
ATOM 3239 C C . GLU A 1 423 ? -24.795 3.028 0.334 1.00 80.94 423 GLU A C 1
ATOM 3241 O O . GLU A 1 423 ? -24.388 3.920 1.092 1.00 80.94 423 GLU A O 1
ATOM 3246 N N . VAL A 1 424 ? -25.211 1.836 0.771 1.00 85.62 424 VAL A N 1
ATOM 3247 C CA . VAL A 1 424 ? -25.114 1.384 2.164 1.00 85.62 424 VAL A CA 1
ATOM 3248 C C . VAL A 1 424 ? -23.925 0.442 2.266 1.00 85.62 424 VAL A C 1
ATOM 3250 O O . VAL A 1 424 ? -23.886 -0.585 1.594 1.00 85.62 424 VAL A O 1
ATOM 3253 N N . ASN A 1 425 ? -22.958 0.788 3.108 1.00 88.06 425 ASN A N 1
ATOM 3254 C CA . ASN A 1 425 ? -21.803 -0.057 3.374 1.00 88.06 425 ASN A CA 1
ATOM 3255 C C . ASN A 1 425 ? -22.063 -0.910 4.622 1.00 88.06 425 ASN A C 1
ATOM 3257 O O . ASN A 1 425 ? -22.116 -0.380 5.734 1.00 88.06 425 ASN A O 1
ATOM 3261 N N . GLN A 1 426 ? -22.230 -2.218 4.435 1.00 84.12 426 GLN A N 1
ATOM 3262 C CA . GLN A 1 426 ? -22.375 -3.170 5.533 1.00 84.12 426 GLN A CA 1
ATOM 3263 C C . GLN A 1 426 ? -20.999 -3.672 5.971 1.00 84.12 426 GLN A C 1
ATOM 3265 O O . GLN A 1 426 ? -20.260 -4.285 5.201 1.00 84.12 426 GLN A O 1
ATOM 3270 N N . LEU A 1 427 ? -20.649 -3.398 7.223 1.00 82.25 427 LEU A N 1
ATOM 3271 C CA . LEU A 1 427 ? -19.408 -3.840 7.840 1.00 82.25 427 LEU A CA 1
ATOM 3272 C C . LEU A 1 427 ? -19.533 -5.303 8.280 1.00 82.25 427 LEU A C 1
ATOM 3274 O O . LEU A 1 427 ? -20.608 -5.722 8.718 1.00 82.25 427 LEU A O 1
ATOM 3278 N N . PRO A 1 428 ? -18.443 -6.088 8.224 1.00 71.62 428 PRO A N 1
ATOM 3279 C CA . PRO A 1 428 ? -18.483 -7.461 8.700 1.00 71.62 428 PRO A CA 1
ATOM 3280 C C . PRO A 1 428 ? -18.738 -7.488 10.213 1.00 71.62 428 PRO A C 1
ATOM 3282 O O . PRO A 1 428 ? -18.260 -6.620 10.945 1.00 71.62 428 PRO A O 1
ATOM 3285 N N . GLY A 1 429 ? -19.425 -8.525 10.700 1.00 57.91 429 GLY A N 1
ATOM 3286 C CA . GLY A 1 429 ? -19.746 -8.714 12.127 1.00 57.91 429 GLY A CA 1
ATOM 3287 C C . GLY A 1 429 ? -18.546 -9.021 13.037 1.00 57.91 429 GLY A C 1
ATOM 3288 O O . GLY A 1 429 ? -18.716 -9.454 14.174 1.00 57.91 429 GLY A O 1
ATOM 3289 N N . LEU A 1 430 ? -17.323 -8.819 12.545 1.00 75.00 430 LEU A N 1
ATOM 3290 C CA . LEU A 1 430 ? -16.097 -8.926 13.328 1.00 75.00 430 LEU A CA 1
ATOM 3291 C C . LEU A 1 430 ? -15.957 -7.696 14.231 1.00 75.00 430 LEU A C 1
ATOM 3293 O O . LEU A 1 430 ? -16.353 -6.592 13.859 1.00 75.00 430 LEU A O 1
ATOM 3297 N N . TRP A 1 431 ? -15.358 -7.875 15.403 1.00 83.06 431 TRP A N 1
ATOM 3298 C CA . TRP A 1 431 ? -15.059 -6.795 16.340 1.00 83.06 431 TRP A CA 1
ATOM 3299 C C . TRP A 1 431 ? -13.594 -6.853 16.766 1.00 83.06 431 TRP A C 1
ATOM 3301 O O . TRP A 1 431 ? -12.980 -7.921 16.791 1.00 83.06 431 TRP A O 1
ATOM 3311 N N . THR A 1 432 ? -13.028 -5.699 17.112 1.00 76.44 432 THR A N 1
ATOM 3312 C CA . THR A 1 432 ? -11.678 -5.598 17.678 1.00 76.44 432 THR A CA 1
ATOM 3313 C C . THR A 1 432 ? -11.736 -5.010 19.083 1.00 76.44 432 THR A C 1
ATOM 3315 O O . THR A 1 432 ? -12.536 -4.119 19.368 1.00 76.44 432 THR A O 1
ATOM 3318 N N . ALA A 1 433 ? -10.863 -5.491 19.972 1.00 68.38 433 ALA A N 1
ATOM 3319 C CA . ALA A 1 433 ? -10.732 -4.949 21.327 1.00 68.38 433 ALA A CA 1
ATOM 3320 C C . ALA A 1 433 ? -9.977 -3.605 21.368 1.00 68.38 433 ALA A C 1
ATOM 3322 O O . ALA A 1 433 ? -10.055 -2.890 22.362 1.00 68.38 433 ALA A O 1
ATOM 3323 N N . MET A 1 434 ? -9.232 -3.272 20.307 1.00 74.56 434 MET A N 1
ATOM 3324 C CA . MET A 1 434 ? -8.442 -2.043 20.218 1.00 74.56 434 MET A CA 1
ATOM 3325 C C . MET A 1 434 ? -9.222 -0.952 19.483 1.00 74.56 434 MET A C 1
ATOM 3327 O O . MET A 1 434 ? -9.643 -1.154 18.339 1.00 74.56 434 MET A O 1
ATOM 3331 N N . ALA A 1 435 ? -9.376 0.205 20.129 1.00 69.81 435 ALA A N 1
ATOM 3332 C CA . ALA A 1 435 ? -9.857 1.415 19.477 1.00 69.81 435 ALA A CA 1
ATOM 3333 C C . ALA A 1 435 ? -8.707 2.084 18.712 1.00 69.81 435 ALA A C 1
ATOM 3335 O O . ALA A 1 435 ? -7.558 2.062 19.158 1.00 69.81 435 ALA A O 1
ATOM 3336 N N . LEU A 1 436 ? -9.000 2.752 17.592 1.00 73.56 436 LEU A N 1
ATOM 3337 C CA . LEU A 1 436 ? -7.979 3.487 16.831 1.00 73.56 436 LEU A CA 1
ATOM 3338 C C . LEU A 1 436 ? -7.282 4.562 17.685 1.00 73.56 436 LEU A C 1
ATOM 3340 O O . LEU A 1 436 ? -6.090 4.826 17.524 1.00 73.56 436 LEU A O 1
ATOM 3344 N N . GLY A 1 437 ? -8.014 5.128 18.649 1.00 60.25 437 GLY A N 1
ATOM 3345 C CA . GLY A 1 437 ? -7.499 6.086 19.626 1.00 60.25 437 GLY A CA 1
ATOM 3346 C C . GLY A 1 437 ? -6.472 5.519 20.612 1.00 60.25 437 GLY A C 1
ATOM 3347 O O . GLY A 1 437 ? -5.749 6.304 21.208 1.00 60.25 437 GLY A O 1
ATOM 3348 N N . ASP A 1 438 ? -6.357 4.197 20.767 1.00 62.78 438 ASP A N 1
ATOM 3349 C CA . ASP A 1 438 ? -5.303 3.589 21.593 1.00 62.78 438 ASP A CA 1
ATOM 3350 C C . ASP A 1 438 ? -3.977 3.452 20.823 1.00 62.78 438 ASP A C 1
ATOM 3352 O O . ASP A 1 438 ? -2.911 3.340 21.429 1.00 62.78 438 ASP A O 1
ATOM 3356 N N . MET A 1 439 ? -4.020 3.503 19.483 1.00 53.03 439 MET A N 1
ATOM 3357 C CA . MET A 1 439 ? -2.826 3.516 18.625 1.00 53.03 439 MET A CA 1
ATOM 3358 C C . MET A 1 439 ? -2.272 4.930 18.408 1.00 53.03 439 MET A C 1
ATOM 3360 O O . MET A 1 439 ? -1.074 5.104 18.177 1.00 53.03 439 MET A O 1
ATOM 3364 N N . VAL A 1 440 ? -3.126 5.952 18.499 1.00 52.25 440 VAL A N 1
ATOM 3365 C CA . VAL A 1 440 ? -2.712 7.357 18.510 1.00 52.25 440 VAL A CA 1
ATOM 3366 C C . VAL A 1 440 ? -2.366 7.709 19.953 1.00 52.25 440 VAL A C 1
ATOM 3368 O O . VAL A 1 440 ? -3.252 7.734 20.798 1.00 52.25 440 VAL A O 1
ATOM 3371 N N . LYS A 1 441 ? -1.082 7.955 20.265 1.00 46.06 441 LYS A N 1
ATOM 3372 C CA . LYS A 1 441 ? -0.658 8.413 21.603 1.00 46.06 441 LYS A CA 1
ATOM 3373 C C . LYS A 1 441 ? -1.629 9.490 22.089 1.00 46.06 441 LYS A C 1
ATOM 3375 O O . LYS A 1 441 ? -1.733 10.530 21.440 1.00 46.06 441 LYS A O 1
ATOM 3380 N N . LYS A 1 442 ? -2.321 9.236 23.208 1.00 44.06 442 LYS A N 1
ATOM 3381 C CA . LYS A 1 442 ? -3.153 10.250 23.867 1.00 44.06 442 LYS A CA 1
ATOM 3382 C C . LYS A 1 442 ? -2.302 11.522 23.988 1.00 44.06 442 LYS A C 1
ATOM 3384 O O . LYS A 1 442 ? -1.201 11.420 24.540 1.00 44.06 442 LYS A O 1
ATOM 3389 N N . PRO A 1 443 ? -2.734 12.670 23.431 1.00 40.50 443 PRO A N 1
ATOM 3390 C CA . PRO A 1 443 ? -2.028 13.927 23.630 1.00 40.50 443 PRO A CA 1
ATOM 3391 C C . PRO A 1 443 ? -1.801 14.125 25.129 1.00 40.50 443 PRO A C 1
ATOM 3393 O O . PRO A 1 443 ? -2.674 13.773 25.926 1.00 40.50 443 PRO A O 1
ATOM 3396 N N . ALA A 1 444 ? -0.640 14.659 25.516 1.00 43.09 444 ALA A N 1
ATOM 3397 C CA . ALA A 1 444 ? -0.278 14.855 26.926 1.00 43.09 444 ALA A CA 1
ATOM 3398 C C . ALA A 1 444 ? -1.323 15.686 27.706 1.00 43.09 444 ALA A C 1
ATOM 3400 O O . ALA A 1 444 ? -1.388 15.602 28.929 1.00 43.09 444 ALA A O 1
ATOM 3401 N N . ASP A 1 445 ? -2.192 16.392 26.978 1.00 38.19 445 ASP A N 1
ATOM 3402 C CA . ASP A 1 445 ? -3.181 17.333 27.489 1.00 38.19 445 ASP A CA 1
ATOM 3403 C C . ASP A 1 445 ? -4.632 16.809 27.397 1.00 38.19 445 ASP A C 1
ATOM 3405 O O . ASP A 1 445 ? -5.583 17.592 27.448 1.00 38.19 445 ASP A O 1
ATOM 3409 N N . TYR A 1 446 ? -4.844 15.493 27.239 1.00 37.06 446 TYR A N 1
ATOM 3410 C CA . TYR A 1 446 ? -6.191 14.910 27.174 1.00 37.06 446 TYR A CA 1
ATOM 3411 C C . TYR A 1 446 ? -6.921 15.040 28.523 1.00 37.06 446 TYR A C 1
ATOM 3413 O O . TYR A 1 446 ? -6.772 14.211 29.422 1.00 37.06 446 TYR A O 1
ATOM 3421 N N . GLN A 1 447 ? -7.732 16.090 28.659 1.00 35.06 447 GLN A N 1
ATOM 3422 C CA . GLN A 1 447 ? -8.598 16.315 29.813 1.00 35.06 447 GLN A CA 1
ATOM 3423 C C . GLN A 1 447 ? -9.857 15.446 29.718 1.00 35.06 447 GLN A C 1
ATOM 3425 O O . GLN A 1 447 ? -10.724 15.653 28.868 1.00 35.06 447 GLN A O 1
ATOM 3430 N N . THR A 1 448 ? -9.975 14.465 30.610 1.00 37.94 448 THR A N 1
ATOM 3431 C CA . THR A 1 448 ? -11.239 13.767 30.879 1.00 37.94 448 THR A CA 1
ATOM 3432 C C . THR A 1 448 ? -12.288 14.753 31.396 1.00 37.94 448 THR A C 1
ATOM 3434 O O . THR A 1 448 ? -11.957 15.708 32.086 1.00 37.94 448 THR A O 1
ATOM 3437 N N . TYR A 1 449 ? -13.571 14.524 31.106 1.00 37.47 449 TYR A N 1
ATOM 3438 C CA . TYR A 1 449 ? -14.664 15.422 31.527 1.00 37.47 449 TYR A CA 1
ATOM 3439 C C . TYR A 1 449 ? -14.702 15.671 33.054 1.00 37.47 449 TYR A C 1
ATOM 3441 O O . TYR A 1 449 ? -15.207 16.700 33.492 1.00 37.47 449 TYR A O 1
ATOM 3449 N N . ASP A 1 450 ? -14.098 14.776 33.844 1.00 43.03 450 ASP A N 1
ATOM 3450 C CA . ASP A 1 450 ? -13.912 14.896 35.297 1.00 43.03 450 ASP A CA 1
ATOM 3451 C C . ASP A 1 450 ? -12.931 16.008 35.722 1.00 43.03 450 ASP A C 1
ATOM 3453 O O . ASP A 1 450 ? -12.972 16.451 36.867 1.00 43.03 450 ASP A O 1
ATOM 3457 N N . THR A 1 451 ? -12.052 16.488 34.833 1.00 41.31 451 THR A N 1
ATOM 3458 C CA . THR A 1 451 ? -11.094 17.567 35.144 1.00 41.31 451 THR A CA 1
ATOM 3459 C C . THR A 1 451 ? -11.626 18.963 34.823 1.00 41.31 451 THR A C 1
ATOM 3461 O O . THR A 1 451 ? -10.965 19.955 35.128 1.00 41.31 451 THR A O 1
ATOM 3464 N N . LEU A 1 452 ? -12.820 19.073 34.231 1.00 38.47 452 LEU A N 1
ATOM 3465 C CA . LEU A 1 452 ? -13.490 20.360 34.067 1.00 38.47 452 LEU A CA 1
ATOM 3466 C C . LEU A 1 452 ? -14.095 20.776 35.419 1.00 38.47 452 LEU A C 1
ATOM 3468 O O . LEU A 1 452 ? -14.908 20.029 35.967 1.00 38.47 452 LEU A O 1
ATOM 3472 N N . PRO A 1 453 ? -13.754 21.954 35.977 1.00 38.41 453 PRO A N 1
ATOM 3473 C CA . PRO A 1 453 ? -14.326 22.400 37.239 1.00 38.41 453 PRO A CA 1
ATOM 3474 C C . PRO A 1 453 ? -15.843 22.526 37.088 1.00 38.41 453 PRO A C 1
ATOM 3476 O O . PRO A 1 453 ? -16.350 23.394 36.371 1.00 38.41 453 PRO A O 1
ATOM 3479 N N . SER A 1 454 ? -16.581 21.646 37.769 1.00 42.59 454 SER A N 1
ATOM 3480 C CA . SER A 1 454 ? -18.033 21.723 37.860 1.00 42.59 454 SER A CA 1
ATOM 3481 C C . SER A 1 454 ? -18.391 23.080 38.455 1.00 42.59 454 SER A C 1
ATOM 3483 O O . SER A 1 454 ? -18.086 23.354 39.617 1.00 42.59 454 SER A O 1
ATOM 3485 N N . LYS A 1 455 ? -18.996 23.953 37.646 1.00 41.56 455 LYS A N 1
ATOM 3486 C CA . LYS A 1 455 ? -19.433 25.283 38.069 1.00 41.56 455 LYS A CA 1
ATOM 3487 C C . LYS A 1 455 ? -20.441 25.097 39.206 1.00 41.56 455 LYS A C 1
ATOM 3489 O O . LYS A 1 455 ? -21.578 24.689 38.975 1.00 41.56 455 LYS A O 1
ATOM 3494 N N . GLY A 1 456 ? -19.967 25.304 40.434 1.00 40.72 456 GLY A N 1
ATOM 3495 C CA . GLY A 1 456 ? -20.700 25.028 41.660 1.00 40.72 456 GLY A CA 1
ATOM 3496 C C . GLY A 1 456 ? -22.053 25.726 41.660 1.00 40.72 456 GLY A C 1
ATOM 3497 O O . GLY A 1 456 ? -22.148 26.944 41.513 1.00 40.72 456 GLY A O 1
ATOM 3498 N N . ARG A 1 457 ? -23.110 24.933 41.824 1.00 43.09 457 ARG A N 1
ATOM 3499 C CA . ARG A 1 457 ? -24.440 25.431 42.164 1.00 43.09 457 ARG A CA 1
ATOM 3500 C C . ARG A 1 457 ? -24.343 26.082 43.553 1.00 43.09 457 ARG A C 1
ATOM 3502 O O . ARG A 1 457 ? -23.833 25.428 44.463 1.00 43.09 457 ARG A O 1
ATOM 3509 N N . PRO A 1 458 ? -24.797 27.332 43.745 1.00 43.16 458 PRO A N 1
ATOM 3510 C CA . PRO A 1 458 ? -24.694 27.984 45.043 1.00 43.16 458 PRO A CA 1
ATOM 3511 C C . PRO A 1 458 ? -25.546 27.249 46.094 1.00 43.16 458 PRO A C 1
ATOM 3513 O O . PRO A 1 458 ? -26.620 26.727 45.761 1.00 43.16 458 PRO A O 1
ATOM 3516 N N . PRO A 1 459 ? -25.081 27.191 47.355 1.00 42.84 459 PRO A N 1
ATOM 3517 C CA . PRO A 1 459 ? -25.760 26.479 48.427 1.00 42.84 459 PRO A CA 1
ATOM 3518 C C . PRO A 1 459 ? -27.064 27.193 48.802 1.00 42.84 459 PRO A C 1
ATOM 3520 O O . PRO A 1 459 ? -27.082 28.391 49.079 1.00 42.84 459 PRO A O 1
ATOM 3523 N N . LYS A 1 460 ? -28.170 26.442 48.829 1.00 44.94 460 LYS A N 1
ATOM 3524 C CA . LYS A 1 460 ? -29.423 26.893 49.441 1.00 44.94 460 LYS A CA 1
ATOM 3525 C C . LYS A 1 460 ? -29.277 26.807 50.958 1.00 44.94 460 LYS A C 1
ATOM 3527 O O . LYS A 1 460 ? -29.224 25.712 51.509 1.00 44.94 460 LYS A O 1
ATOM 3532 N N . GLY A 1 461 ? -29.200 27.966 51.601 1.00 46.28 461 GLY A N 1
ATOM 3533 C CA . GLY A 1 461 ? -29.234 28.106 53.049 1.00 46.28 461 GLY A CA 1
ATOM 3534 C C . GLY A 1 461 ? -30.650 28.284 53.607 1.00 46.28 461 GLY A C 1
ATOM 3535 O O . GLY A 1 461 ? -31.508 28.886 52.969 1.00 46.28 461 GLY A O 1
ATOM 3536 N N . ALA A 1 462 ? -30.791 27.787 54.837 1.00 39.16 462 ALA A N 1
ATOM 3537 C CA . ALA A 1 462 ? -31.575 28.305 55.960 1.00 39.16 462 ALA A CA 1
ATOM 3538 C C . ALA A 1 462 ? -33.119 28.282 55.913 1.00 39.16 462 ALA A C 1
ATOM 3540 O O . ALA A 1 462 ? -33.796 29.151 55.375 1.00 39.16 462 ALA A O 1
ATOM 3541 N N . THR A 1 463 ? -33.630 27.286 56.638 1.00 43.25 463 THR A N 1
ATOM 3542 C CA . THR A 1 463 ? -34.792 27.293 57.542 1.00 43.25 463 THR A CA 1
ATOM 3543 C C . THR A 1 463 ? -35.220 28.659 58.095 1.00 43.25 463 THR A C 1
ATOM 3545 O O . THR A 1 463 ? -34.443 29.322 58.778 1.00 43.25 463 THR A O 1
ATOM 3548 N N . ALA A 1 464 ? -36.511 28.970 57.952 1.00 38.19 464 ALA A N 1
ATOM 3549 C CA . ALA A 1 464 ? -37.257 29.835 58.863 1.00 38.19 464 ALA A CA 1
ATOM 3550 C C . ALA A 1 464 ? -38.560 29.123 59.263 1.00 38.19 464 ALA A C 1
ATOM 3552 O O . ALA A 1 464 ? -39.326 28.677 58.410 1.00 38.19 464 ALA A O 1
ATOM 3553 N N . GLN A 1 465 ? -38.753 28.972 60.573 1.00 43.31 465 GLN A N 1
ATOM 3554 C CA . GLN A 1 465 ? -39.969 28.477 61.214 1.00 43.31 465 GLN A CA 1
ATOM 3555 C C . GLN A 1 465 ? -41.107 29.483 61.020 1.00 43.31 465 GLN A C 1
ATOM 3557 O O . GLN A 1 465 ? -40.911 30.680 61.229 1.00 43.31 465 GLN A O 1
ATOM 3562 N N . THR A 1 466 ? -42.314 29.014 60.707 1.00 38.03 466 THR A N 1
ATOM 3563 C CA . THR A 1 466 ? -43.540 29.765 61.004 1.00 38.03 466 THR A CA 1
ATOM 3564 C C . THR A 1 466 ? -44.695 28.802 61.276 1.00 38.03 466 THR A C 1
ATOM 3566 O O . THR A 1 466 ? -44.838 27.759 60.646 1.00 38.03 466 THR A O 1
ATOM 3569 N N . THR A 1 467 ? -45.439 29.178 62.302 1.00 37.84 467 THR A N 1
ATOM 3570 C CA . THR A 1 467 ? -46.548 28.566 63.035 1.00 37.84 467 THR A CA 1
ATOM 3571 C C . THR A 1 467 ? -47.810 28.248 62.212 1.00 37.84 467 THR A C 1
ATOM 3573 O O . THR A 1 467 ? -48.206 29.029 61.352 1.00 37.84 467 THR A O 1
ATOM 3576 N N . GLU A 1 468 ? -48.473 27.134 62.558 1.00 34.31 468 GLU A N 1
ATOM 3577 C CA . GLU A 1 468 ? -49.917 26.828 62.371 1.00 34.31 468 GLU A CA 1
ATOM 3578 C C . GLU A 1 468 ? -50.846 27.905 63.004 1.00 34.31 468 GLU A C 1
ATOM 3580 O O . GLU A 1 468 ? -50.305 28.707 63.774 1.00 34.31 468 GLU A O 1
ATOM 3585 N N . PRO A 1 469 ? -52.206 27.944 62.828 1.00 50.94 469 PRO A N 1
ATOM 3586 C CA . PRO A 1 469 ? -53.197 26.961 62.286 1.00 50.94 469 PRO A CA 1
ATOM 3587 C C . PRO A 1 469 ? -54.329 27.643 61.418 1.00 50.94 469 PRO A C 1
ATOM 3589 O O . PRO A 1 469 ? -54.094 28.750 60.938 1.00 50.94 469 PRO A O 1
ATOM 3592 N N . PRO A 1 470 ? -55.609 27.171 61.294 1.00 56.09 470 PRO A N 1
ATOM 3593 C CA . PRO A 1 470 ? -56.207 25.829 61.085 1.00 56.09 470 PRO A CA 1
ATOM 3594 C C . PRO A 1 470 ? -57.194 25.718 59.868 1.00 56.09 470 PRO A C 1
ATOM 3596 O O . PRO A 1 470 ? -57.674 26.707 59.332 1.00 56.09 470 PRO A O 1
ATOM 3599 N N . ARG A 1 471 ? -57.576 24.463 59.538 1.00 41.72 471 ARG A N 1
ATOM 3600 C CA . ARG A 1 471 ? -58.855 23.936 58.957 1.00 41.72 471 ARG A CA 1
ATOM 3601 C C . ARG A 1 471 ? -59.645 24.739 57.891 1.00 41.72 471 ARG A C 1
ATOM 3603 O O . ARG A 1 471 ? -60.276 25.733 58.216 1.00 41.72 471 ARG A O 1
ATOM 3610 N N . ALA A 1 472 ? -59.913 24.092 56.746 1.00 38.62 472 ALA A N 1
ATOM 3611 C CA . ALA A 1 472 ? -61.274 23.799 56.238 1.00 38.62 472 ALA A CA 1
ATOM 3612 C C . ALA A 1 472 ? -61.210 22.882 54.999 1.00 38.62 472 ALA A C 1
ATOM 3614 O O . ALA A 1 472 ? -60.411 23.104 54.096 1.00 38.62 472 ALA A O 1
ATOM 3615 N N . GLY A 1 473 ? -62.044 21.838 54.965 1.00 39.28 473 GLY A N 1
ATOM 3616 C CA . GLY A 1 473 ? -62.130 20.905 53.839 1.00 39.28 473 GLY A CA 1
ATOM 3617 C C . GLY A 1 473 ? -62.967 21.420 52.666 1.00 39.28 473 GLY A C 1
ATOM 3618 O O . GLY A 1 473 ? -63.711 22.386 52.814 1.00 39.28 473 GLY A O 1
ATOM 3619 N N . LYS A 1 474 ? -62.889 20.716 51.529 1.00 37.94 474 LYS A N 1
ATOM 3620 C CA . LYS A 1 474 ? -64.026 20.386 50.650 1.00 37.94 474 LYS A CA 1
ATOM 3621 C C . LYS A 1 474 ? -63.609 19.462 49.500 1.00 37.94 474 LYS A C 1
ATOM 3623 O O . LYS A 1 474 ? -62.544 19.591 48.912 1.00 37.94 474 LYS A O 1
ATOM 3628 N N . SER A 1 475 ? -64.517 18.536 49.230 1.00 39.00 475 SER A N 1
ATOM 3629 C CA . SER A 1 475 ? -64.643 17.611 48.106 1.00 39.00 475 SER A CA 1
ATOM 3630 C C . SER A 1 475 ? -64.827 18.288 46.742 1.00 39.00 475 SER A C 1
ATOM 3632 O O . SER A 1 475 ? -65.485 19.324 46.673 1.00 39.00 475 SER A O 1
ATOM 3634 N N . SER A 1 476 ? -64.398 17.629 45.662 1.00 37.34 476 SER A N 1
ATOM 3635 C CA . SER A 1 476 ? -65.128 17.423 44.380 1.00 37.34 476 SER A CA 1
ATOM 3636 C C . SER A 1 476 ? -64.144 16.831 43.356 1.00 37.34 476 SER A C 1
ATOM 3638 O O . SER A 1 476 ? -63.067 17.368 43.144 1.00 37.34 476 SER A O 1
ATOM 3640 N N . GLN A 1 477 ? -64.296 15.550 43.015 1.00 40.94 477 GLN A N 1
ATOM 3641 C CA . GLN A 1 477 ? -64.894 15.031 41.772 1.00 40.94 477 GLN A CA 1
ATOM 3642 C C . GLN A 1 477 ? -64.198 15.448 40.454 1.00 40.94 477 GLN A C 1
ATOM 3644 O O . GLN A 1 477 ? -64.035 16.639 40.203 1.00 40.94 477 GLN A O 1
ATOM 3649 N N . PRO A 1 478 ? -63.861 14.478 39.574 1.00 47.72 478 PRO A N 1
ATOM 3650 C CA . PRO A 1 478 ? -63.392 14.738 38.214 1.00 47.72 478 PRO A CA 1
ATOM 3651 C C . PRO A 1 478 ? -64.564 14.803 37.209 1.00 47.72 478 PRO A C 1
ATOM 3653 O O . PRO A 1 478 ? -65.541 14.069 37.379 1.00 47.72 478 PRO A O 1
ATOM 3656 N N . PRO A 1 479 ? -64.484 15.607 36.133 1.00 55.56 479 PRO A N 1
ATOM 3657 C CA . PRO A 1 479 ? -65.429 15.519 35.028 1.00 55.56 479 PRO A CA 1
ATOM 3658 C C . PRO A 1 479 ? -64.942 14.581 33.902 1.00 55.56 479 PRO A C 1
ATOM 3660 O O . PRO A 1 479 ? -63.766 14.210 33.869 1.00 55.56 479 PRO A O 1
ATOM 3663 N N . PRO A 1 480 ? -65.852 14.153 33.004 1.00 58.34 480 PRO A N 1
ATOM 3664 C CA . PRO A 1 480 ? -65.829 12.810 32.441 1.00 58.34 480 PRO A CA 1
ATOM 3665 C C . PRO A 1 480 ? -65.513 12.725 30.939 1.00 58.34 480 PRO A C 1
ATOM 3667 O O . PRO A 1 480 ? -65.439 13.712 30.211 1.00 58.34 480 PRO A O 1
ATOM 3670 N N . LEU A 1 481 ? -65.383 11.464 30.520 1.00 49.12 481 LEU A N 1
ATOM 3671 C CA . LEU A 1 481 ? -65.400 10.915 29.164 1.00 49.12 481 LEU A CA 1
ATOM 3672 C C . LEU A 1 481 ? -66.633 11.315 28.334 1.00 49.12 481 LEU A C 1
ATOM 3674 O O . LEU A 1 481 ? -67.748 11.276 28.842 1.00 49.12 481 LEU A O 1
ATOM 3678 N N . LEU A 1 482 ? -66.412 11.522 27.031 1.00 39.31 482 LEU A N 1
ATOM 3679 C CA . LEU A 1 482 ? -67.307 11.319 25.873 1.00 39.31 482 LEU A CA 1
ATOM 3680 C C . LEU A 1 482 ? -66.359 11.266 24.648 1.00 39.31 482 LEU A C 1
ATOM 3682 O O . LEU A 1 482 ? -65.499 12.130 24.534 1.00 39.31 482 LEU A O 1
ATOM 3686 N N . GLY A 1 483 ? -66.335 10.303 23.725 1.00 34.06 483 GLY A N 1
ATOM 3687 C CA . GLY A 1 483 ? -67.295 9.281 23.318 1.00 34.06 483 GLY A CA 1
ATOM 3688 C C . GLY A 1 483 ? -67.628 9.485 21.831 1.00 34.06 483 GLY A C 1
ATOM 3689 O O . GLY A 1 483 ? -68.269 10.480 21.526 1.00 34.06 483 GLY A O 1
ATOM 3690 N N . ALA A 1 484 ? -67.171 8.582 20.944 1.00 33.97 484 ALA A N 1
ATOM 3691 C CA . ALA A 1 484 ? -67.712 8.218 19.606 1.00 33.97 484 ALA A CA 1
ATOM 3692 C C . ALA A 1 484 ? -66.571 7.613 18.748 1.00 33.97 484 ALA A C 1
ATOM 3694 O O . ALA A 1 484 ? -65.570 8.274 18.506 1.00 33.97 484 ALA A O 1
ATOM 3695 N N . ALA A 1 485 ? -66.523 6.307 18.469 1.00 33.38 485 ALA A N 1
ATOM 3696 C CA . ALA A 1 485 ? -67.356 5.497 17.567 1.00 33.38 485 ALA A CA 1
ATOM 3697 C C . ALA A 1 485 ? -66.856 5.481 16.101 1.00 33.38 485 ALA A C 1
ATOM 3699 O O . ALA A 1 485 ? -66.987 6.454 15.373 1.00 33.38 485 ALA A O 1
ATOM 3700 N N . ALA A 1 486 ? -66.330 4.303 15.734 1.00 37.19 486 ALA A N 1
ATOM 3701 C CA . ALA A 1 486 ? -66.399 3.584 14.457 1.00 37.19 486 ALA A CA 1
ATOM 3702 C C . ALA A 1 486 ? -66.061 4.294 13.130 1.00 37.19 486 ALA A C 1
ATOM 3704 O O . ALA A 1 486 ? -66.797 5.150 12.656 1.00 37.19 486 ALA A O 1
ATOM 3705 N N . THR A 1 487 ? -65.046 3.769 12.431 1.00 33.50 487 THR A N 1
ATOM 3706 C CA . THR A 1 487 ? -65.189 3.135 11.097 1.00 33.50 487 THR A CA 1
ATOM 3707 C C . THR A 1 487 ? -63.838 2.577 10.618 1.00 33.50 487 THR A C 1
ATOM 3709 O O . THR A 1 487 ? -62.862 3.297 10.455 1.00 33.50 487 THR A O 1
ATOM 3712 N N . ALA A 1 488 ? -63.791 1.266 10.389 1.00 37.91 488 ALA A N 1
ATOM 3713 C CA . ALA A 1 488 ? -62.977 0.635 9.344 1.00 37.91 488 ALA A CA 1
ATOM 3714 C C . ALA A 1 488 ? -63.955 0.266 8.199 1.00 37.91 488 ALA A C 1
ATOM 3716 O O . ALA A 1 488 ? -65.163 0.317 8.461 1.00 37.91 488 ALA A O 1
ATOM 3717 N N . PRO A 1 489 ? -63.541 -0.162 6.987 1.00 48.62 489 PRO A N 1
ATOM 3718 C CA . PRO A 1 489 ? -62.191 -0.505 6.519 1.00 48.62 489 PRO A CA 1
ATOM 3719 C C . PRO A 1 489 ? -61.847 0.087 5.129 1.00 48.62 489 PRO A C 1
ATOM 3721 O O . PRO A 1 489 ? -62.731 0.506 4.397 1.00 48.62 489 PRO A O 1
ATOM 3724 N N . THR A 1 490 ? -60.579 0.027 4.707 1.00 35.22 490 THR A N 1
ATOM 3725 C CA . THR A 1 490 ? -60.259 -0.292 3.299 1.00 35.22 490 THR A CA 1
ATOM 3726 C C . THR A 1 490 ? -58.822 -0.766 3.174 1.00 35.22 490 THR A C 1
ATOM 3728 O O . THR A 1 490 ? -57.860 -0.023 3.350 1.00 35.22 490 THR A O 1
ATOM 3731 N N . ASP A 1 491 ? -58.760 -2.043 2.853 1.00 36.75 491 ASP A N 1
ATOM 3732 C CA . ASP A 1 491 ? -57.678 -2.810 2.279 1.00 36.75 491 ASP A CA 1
ATOM 3733 C C . ASP A 1 491 ? -57.183 -2.171 0.965 1.00 36.75 491 ASP A C 1
ATOM 3735 O O . ASP A 1 491 ? -57.967 -1.924 0.043 1.00 36.75 491 ASP A O 1
ATOM 3739 N N . ARG A 1 492 ? -55.883 -1.875 0.877 1.00 35.69 492 ARG A N 1
ATOM 3740 C CA . ARG A 1 492 ? -55.179 -1.633 -0.390 1.00 35.69 492 ARG A CA 1
ATOM 3741 C C . ARG A 1 492 ? -53.785 -2.232 -0.297 1.00 35.69 492 ARG A C 1
ATOM 3743 O O . ARG A 1 492 ? -52.840 -1.592 0.160 1.00 35.69 492 ARG A O 1
ATOM 3750 N N . GLY A 1 493 ? -53.686 -3.470 -0.769 1.00 33.31 493 GLY A N 1
ATOM 3751 C CA . GLY A 1 493 ? -52.427 -4.107 -1.112 1.00 33.31 493 GLY A CA 1
ATOM 3752 C C . GLY A 1 493 ? -51.669 -3.294 -2.161 1.00 33.31 493 GLY A C 1
ATOM 3753 O O . GLY A 1 493 ? -52.202 -2.964 -3.221 1.00 33.31 493 GLY A O 1
ATOM 3754 N N . PHE A 1 494 ? -50.406 -3.001 -1.869 1.00 33.22 494 PHE A N 1
ATOM 3755 C CA . PHE A 1 494 ? -49.430 -2.632 -2.882 1.00 33.22 494 PHE A CA 1
ATOM 3756 C C . PHE A 1 494 ? -48.574 -3.857 -3.173 1.00 33.22 494 PHE A C 1
ATOM 3758 O O . PHE A 1 494 ? -47.821 -4.334 -2.326 1.00 33.22 494 PHE A O 1
ATOM 3765 N N . GLY A 1 495 ? -48.764 -4.384 -4.381 1.00 29.81 495 GLY A N 1
ATOM 3766 C CA . GLY A 1 495 ? -48.000 -5.491 -4.921 1.00 29.81 495 GLY A CA 1
ATOM 3767 C C . GLY A 1 495 ? -46.523 -5.137 -5.052 1.00 29.81 495 GLY A C 1
ATOM 3768 O O . GLY A 1 495 ? -46.143 -4.068 -5.529 1.00 29.81 495 GLY A O 1
ATOM 3769 N N . THR A 1 496 ? -45.696 -6.087 -4.644 1.00 31.86 496 THR A N 1
ATOM 3770 C CA . THR A 1 496 ? -44.274 -6.184 -4.944 1.00 31.86 496 THR A CA 1
ATOM 3771 C C . THR A 1 496 ? -44.094 -6.327 -6.454 1.00 31.86 496 THR A C 1
ATOM 3773 O O . THR A 1 496 ? -44.242 -7.411 -7.016 1.00 31.86 496 THR A O 1
ATOM 3776 N N . VAL A 1 497 ? -43.757 -5.229 -7.129 1.00 31.98 497 VAL A N 1
ATOM 3777 C CA . VAL A 1 497 ? -43.214 -5.287 -8.489 1.00 31.98 497 VAL A CA 1
ATOM 3778 C C . VAL A 1 497 ? -41.739 -5.659 -8.366 1.00 31.98 497 VAL A C 1
ATOM 3780 O O . VAL A 1 497 ? -40.904 -4.846 -7.975 1.00 31.98 497 VAL A O 1
ATOM 3783 N N . ARG A 1 498 ? -41.437 -6.927 -8.663 1.00 30.83 498 ARG A N 1
ATOM 3784 C CA . ARG A 1 498 ? -40.085 -7.405 -8.971 1.00 30.83 498 ARG A CA 1
ATOM 3785 C C . ARG A 1 498 ? -39.583 -6.646 -10.200 1.00 30.83 498 ARG A C 1
ATOM 3787 O O . ARG A 1 498 ? -40.151 -6.800 -11.276 1.00 30.83 498 ARG A O 1
ATOM 3794 N N . SER A 1 499 ? -38.521 -5.862 -10.050 1.00 30.47 499 SER A N 1
ATOM 3795 C CA . SER A 1 499 ? -37.698 -5.445 -11.182 1.00 30.47 499 SER A CA 1
ATOM 3796 C C . SER A 1 499 ? -36.693 -6.554 -11.490 1.00 30.47 499 SER A C 1
ATOM 3798 O O . SER A 1 499 ? -35.862 -6.940 -10.666 1.00 30.47 499 SER A O 1
ATOM 3800 N N . GLU A 1 500 ? -36.835 -7.111 -12.684 1.00 29.66 500 GLU A N 1
ATOM 3801 C CA . GLU A 1 500 ? -35.950 -8.104 -13.266 1.00 29.66 500 GLU A CA 1
ATOM 3802 C C . GLU A 1 500 ? -34.594 -7.486 -13.647 1.00 29.66 500 GLU A C 1
ATOM 3804 O O . GLU A 1 500 ? -34.508 -6.481 -14.345 1.00 29.66 500 GLU A O 1
ATOM 3809 N N . SER A 1 501 ? -33.545 -8.142 -13.148 1.00 30.62 501 SER A N 1
ATOM 3810 C CA . SER A 1 501 ? -32.276 -8.480 -13.808 1.00 30.62 501 SER A CA 1
ATOM 3811 C C . SER A 1 501 ? -31.535 -7.435 -14.660 1.00 30.62 501 SER A C 1
ATOM 3813 O O . SER A 1 501 ? -31.855 -7.203 -15.825 1.00 30.62 501 SER A O 1
ATOM 3815 N N . THR A 1 502 ? -30.373 -7.018 -14.155 1.00 27.95 502 THR A N 1
ATOM 3816 C CA . THR A 1 502 ? -29.158 -6.772 -14.954 1.00 27.95 502 THR A CA 1
ATOM 3817 C C . THR A 1 502 ? -28.212 -7.983 -14.838 1.00 27.95 502 THR A C 1
ATOM 3819 O O . THR A 1 502 ? -28.215 -8.665 -13.810 1.00 27.95 502 THR A O 1
ATOM 3822 N N . PRO A 1 503 ? -27.434 -8.314 -15.886 1.00 31.58 503 PRO A N 1
ATOM 3823 C CA . PRO A 1 503 ? -26.834 -9.636 -16.050 1.00 31.58 503 PRO A CA 1
ATOM 3824 C C . PRO A 1 503 ? -25.592 -9.844 -15.174 1.00 31.58 503 PRO A C 1
ATOM 3826 O O . PRO A 1 503 ? -24.682 -9.017 -15.137 1.00 31.58 503 PRO A O 1
ATOM 3829 N N . ALA A 1 504 ? -25.536 -11.005 -14.519 1.00 29.81 504 ALA A N 1
ATOM 3830 C CA . ALA A 1 504 ? -24.361 -11.487 -13.809 1.00 29.81 504 ALA A CA 1
ATOM 3831 C C . ALA A 1 504 ? -23.232 -11.822 -14.800 1.00 29.81 504 ALA A C 1
ATOM 3833 O O . ALA A 1 504 ? -23.373 -12.695 -15.661 1.00 29.81 504 ALA A O 1
ATOM 3834 N N . LEU A 1 505 ? -22.092 -11.149 -14.645 1.00 27.92 505 LEU A N 1
ATOM 3835 C CA . LEU A 1 505 ? -20.820 -11.553 -15.238 1.00 27.92 505 LEU A CA 1
ATOM 3836 C C . LEU A 1 505 ? -20.397 -12.886 -14.609 1.00 27.92 505 LEU A C 1
ATOM 3838 O O . LEU A 1 505 ? -19.991 -12.939 -13.449 1.00 27.92 505 LEU A O 1
ATOM 3842 N N . ARG A 1 506 ? -20.529 -13.969 -15.383 1.00 28.17 506 ARG A N 1
ATOM 3843 C CA . ARG A 1 506 ? -20.023 -15.299 -15.033 1.00 28.17 506 ARG A CA 1
ATOM 3844 C C . ARG A 1 506 ? -18.498 -15.256 -14.920 1.00 28.17 506 ARG A C 1
ATOM 3846 O O . ARG A 1 506 ? -17.809 -14.973 -15.897 1.00 28.17 506 ARG A O 1
ATOM 3853 N N . SER A 1 507 ? -17.982 -15.582 -13.743 1.00 31.53 507 SER A N 1
ATOM 3854 C CA . SER A 1 507 ? -16.618 -16.073 -13.561 1.00 31.53 507 SER A CA 1
ATOM 3855 C C . SER A 1 507 ? -16.503 -17.487 -14.155 1.00 31.53 507 SER A C 1
ATOM 3857 O O . SER A 1 507 ? -17.439 -18.277 -14.014 1.00 31.53 507 SER A O 1
ATOM 3859 N N . PRO A 1 508 ? -15.395 -17.840 -14.831 1.00 34.44 508 PRO A N 1
ATOM 3860 C CA . PRO A 1 508 ? -15.189 -19.206 -15.284 1.00 34.44 508 PRO A CA 1
ATOM 3861 C C . PRO A 1 508 ? -14.872 -20.096 -14.078 1.00 34.44 508 PRO A C 1
ATOM 3863 O O . PRO A 1 508 ? -13.907 -19.864 -13.349 1.00 34.44 508 PRO A O 1
ATOM 3866 N N . SER A 1 509 ? -15.718 -21.102 -13.871 1.00 31.91 509 SER A N 1
ATOM 3867 C CA . SER A 1 509 ? -15.483 -22.224 -12.971 1.00 31.91 509 SER A CA 1
ATOM 3868 C C . SER A 1 509 ? -14.298 -23.042 -13.478 1.00 31.91 509 SER A C 1
ATOM 3870 O O . SER A 1 509 ? -14.268 -23.462 -14.635 1.00 31.91 509 SER A O 1
ATOM 3872 N N . ALA A 1 510 ? -13.321 -23.249 -12.600 1.00 42.91 510 ALA A N 1
ATOM 3873 C CA . ALA A 1 510 ? -12.295 -24.258 -12.771 1.00 42.91 510 ALA A CA 1
ATOM 3874 C C . ALA A 1 510 ? -12.941 -25.622 -12.529 1.00 42.91 510 ALA A C 1
ATOM 3876 O O . ALA A 1 510 ? -13.322 -25.908 -11.400 1.00 42.91 510 ALA A O 1
ATOM 3877 N N . ASP A 1 511 ? -13.055 -26.433 -13.578 1.00 34.44 511 ASP A N 1
ATOM 3878 C CA . ASP A 1 511 ? -13.361 -27.851 -13.445 1.00 34.44 511 ASP A CA 1
ATOM 3879 C C . ASP A 1 511 ? -12.520 -28.682 -14.422 1.00 34.44 511 ASP A C 1
ATOM 3881 O O . ASP A 1 511 ? -12.539 -28.495 -15.637 1.00 34.44 511 ASP A O 1
ATOM 3885 N N . THR A 1 512 ? -11.771 -29.593 -13.801 1.00 36.31 512 THR A N 1
ATOM 3886 C CA . THR A 1 512 ? -11.580 -30.989 -14.208 1.00 36.31 512 THR A CA 1
ATOM 3887 C C . THR A 1 512 ? -10.884 -31.264 -15.547 1.00 36.31 512 THR A C 1
ATOM 3889 O O . THR A 1 512 ? -11.511 -31.413 -16.590 1.00 36.31 512 THR A O 1
ATOM 3892 N N . PHE A 1 513 ? -9.571 -31.511 -15.481 1.00 34.22 513 PHE A N 1
ATOM 3893 C CA . PHE A 1 513 ? -8.866 -32.350 -16.456 1.00 34.22 513 PHE A CA 1
ATOM 3894 C C . PHE A 1 513 ? -8.436 -33.648 -15.758 1.00 34.22 513 PHE A C 1
ATOM 3896 O O . PHE A 1 513 ? -7.404 -33.709 -15.094 1.00 34.22 513 PHE A O 1
ATOM 3903 N N . MET A 1 514 ? -9.285 -34.672 -15.863 1.00 43.75 514 MET A N 1
ATOM 3904 C CA . MET A 1 514 ? -8.912 -36.076 -15.686 1.00 43.75 514 MET A CA 1
ATOM 3905 C C . MET A 1 514 ? -8.673 -36.662 -17.075 1.00 43.75 514 MET A C 1
ATOM 3907 O O . MET A 1 514 ? -9.396 -36.347 -18.019 1.00 43.75 514 MET A O 1
ATOM 3911 N N . GLY A 1 515 ? -7.607 -37.450 -17.186 1.00 39.66 515 GLY A N 1
ATOM 3912 C CA . GLY A 1 515 ? -7.073 -37.946 -18.445 1.00 39.66 515 GLY A CA 1
ATOM 3913 C C . GLY A 1 515 ? -7.947 -38.960 -19.177 1.00 39.66 515 GLY A C 1
ATOM 3914 O O . GLY A 1 515 ? -8.888 -39.539 -18.637 1.00 39.66 515 GLY A O 1
ATOM 3915 N N . SER A 1 516 ? -7.544 -39.213 -20.416 1.00 46.12 516 SER A N 1
ATOM 3916 C CA . SER A 1 516 ? -7.856 -40.437 -21.140 1.00 46.12 516 SER A CA 1
ATOM 3917 C C . SER A 1 516 ? -6.716 -40.752 -22.102 1.00 46.12 516 SER A C 1
ATOM 3919 O O . SER A 1 516 ? -6.252 -39.872 -22.829 1.00 46.12 516 SER A O 1
ATOM 3921 N N . ASP A 1 517 ? -6.311 -42.014 -22.074 1.00 48.03 517 ASP A N 1
ATOM 3922 C CA . ASP A 1 517 ? -5.337 -42.682 -22.928 1.00 48.03 517 ASP A CA 1
ATOM 3923 C C . ASP A 1 517 ? -5.483 -42.384 -24.430 1.00 48.03 517 ASP A C 1
ATOM 3925 O O . ASP A 1 517 ? -6.580 -42.496 -24.991 1.00 48.03 517 ASP A O 1
ATOM 3929 N N . ARG A 1 518 ? -4.346 -42.128 -25.089 1.00 41.69 518 ARG A N 1
ATOM 3930 C CA . ARG A 1 518 ? -3.844 -42.882 -26.254 1.00 41.69 518 ARG A CA 1
ATOM 3931 C C . ARG A 1 518 ? -2.439 -42.453 -26.648 1.00 41.69 518 ARG A C 1
ATOM 3933 O O . ARG A 1 518 ? -2.189 -41.229 -26.681 1.00 41.69 518 ARG A O 1
#

Sequence (518 aa):
AALFLKQLTVSAKDRFQQVHHRADSLAAWLEVVDQVPTRRIEWLMQGASANLRRPRALLDEGDGDQSPTGELPAYSSYFSPKFNAGGGKDFQLELRVYPATASQAALEADGPVSPGSRKGTGDCGLFLWCPKGMQFSLRFYIADTWMTVEKALGDKTPTGFKRMGFLEDLINREDDTLRVGVELLEVIREISAQVSVSPTLAAITDTEDGGGERKKYLVGDGQEGAAPFDGALTFHRHVNHRVLPQVRKEVEKMQAKMVRRAEWQITNALALLASFPKLKPICSPIFQAAGVEGLQFVFYPNGYTGASEGFCSFFLFCPAGVTMKCQLGAGKQSRDTSNSFKEAAAFGRVNFCRLDSAVDTDTDSLILSLEIEELTQESKKQSNIAGGKAPNKALVLETAAPAPLIGSAVKLVRKVGRETLTEVNQLPGLWTAMALGDMVKKPADYQTYDTLPSKGRPPKGATAQTTEPPRAGKSSQPPPLLGAAATAPTDRGFGTVRSESTPALRSPSADTFMGSDR

Foldseek 3Di:
DVVVVVVVVVVVVVVVVVVVVVVVVVVVVVVLQPDDQPFKDKDKDFLCVPPVDDPPPPPPDDPDPDDPPDDDPQWDKDKDPFDDHLSFGRKIKIKIFGDPVSLVVVVVVVDDDDPPPPPFSERIKMWMFTDAQKWFWKWWDKAPFIDIDGDHHHDRDTDIDDRRHYSVVRQDPVRRMIMTIMGTQKMKGKDKDWPPDDCVVVPPPPDDDDDDDDPPPPPDPDDDPDRPDRDIDIDIDIDHNCPVVVVVVVVVLVVLLQAQKEKAKAALLVVCPVVAEEQQWWKFPFDGHNNFGRKMKTKRCQFYPPADGQFIWIKIWGAAQKWFWKWKDKAPFIDTDTDHHNHGDIDTDRRRDGSVVRADPVRRMIMIMIGTQAMWGQDPPPPCPPPPDDDPPPDDDDDDDDDDPDPDRDGDGDRDDDDDGHDYHYGDNDIDSDDPVVVVPDPPPDDDPVPPPDPDDDDDDDDDDDDDDDDDDDDDDDDDDDDDDDDDDDDDDDDDDDDDDDDDDDDDDDDDDDDDDD